Protein AF-A0A1Q7IHB6-F1 (afdb_monomer_lite)

Secondary structure (DSSP, 8-state):
--EE---HHHIIIIITHHHHHHHHTT-SEEEE-S-EETTT-SSS-GGG-HIIIIIIIIIIS---SEEEEPPTTSHHHHHHHHHHHHHHHHHHHS-TTEE---------------PPP-------------------------------------PPPP----S-TTSHHHHTTTTS-----TTSHHHHHHTTSSS---------PPPS-----TTSEE-HHHHHHHHHHHHHTTGGGS-HHHHHHHHHHHTTTPBP-S-TT---SS-----EESSS--HHHHHHHHHHHHHHHHTT--SHHHHHHHHHHHHBGGG---SGGGB--SHHHHHHHHHHTTSEEE-GGGSTT-EE--PPB-HHHH-GGGSHHHHH-HHHHHHHHHHHHHHHTS--EEEEHHHHHHHGGG--TT-EEEEEE-STB-SEEEEEEEEE-TTS-EEEEEEETTTTEEEEEEEHHHHHTTSTTEEEEEEEEEPPP-

Structure (mmCIF, N/CA/C/O backbone):
data_AF-A0A1Q7IHB6-F1
#
_entry.id   AF-A0A1Q7IHB6-F1
#
loop_
_atom_site.group_PDB
_atom_site.id
_atom_site.type_symbol
_atom_site.label_atom_id
_atom_site.label_alt_id
_atom_site.label_comp_id
_atom_site.label_asym_id
_atom_site.label_entity_id
_atom_site.label_seq_id
_atom_site.pdbx_PDB_ins_code
_atom_site.Cartn_x
_atom_site.Cartn_y
_atom_site.Cartn_z
_atom_site.occupancy
_atom_site.B_iso_or_equiv
_atom_site.auth_seq_id
_atom_site.auth_comp_id
_atom_site.auth_asym_id
_atom_site.auth_atom_id
_atom_site.pdbx_PDB_model_num
ATOM 1 N N . MET A 1 1 ? 14.605 14.238 19.426 1.00 62.25 1 MET A N 1
ATOM 2 C CA . MET A 1 1 ? 15.859 14.110 18.656 1.00 62.25 1 MET A CA 1
ATOM 3 C C . MET A 1 1 ? 16.089 12.625 18.430 1.00 62.25 1 MET A C 1
ATOM 5 O O . MET A 1 1 ? 16.070 11.918 19.431 1.00 62.25 1 MET A O 1
ATOM 9 N N . PRO A 1 2 ? 16.213 12.144 17.185 1.00 78.44 2 PRO A N 1
ATOM 10 C CA . PRO A 1 2 ? 16.572 10.753 16.923 1.00 78.44 2 PRO A CA 1
ATOM 11 C C . PRO A 1 2 ? 18.031 10.495 17.324 1.00 78.44 2 PRO A C 1
ATOM 13 O O . PRO A 1 2 ? 18.920 11.290 17.000 1.00 78.44 2 PRO A O 1
ATOM 16 N N . ASP A 1 3 ? 18.256 9.390 18.032 1.00 83.56 3 ASP A N 1
ATOM 17 C CA . ASP A 1 3 ? 19.571 8.955 18.499 1.00 83.56 3 ASP A CA 1
ATOM 18 C C . ASP A 1 3 ? 19.998 7.692 17.753 1.00 83.56 3 ASP A C 1
ATOM 20 O O . ASP A 1 3 ? 19.203 6.771 17.586 1.00 83.56 3 ASP A O 1
ATOM 24 N N . VAL A 1 4 ? 21.268 7.644 17.364 1.00 83.12 4 VAL A N 1
ATOM 25 C CA . VAL A 1 4 ? 21.925 6.445 16.841 1.00 83.12 4 VAL A CA 1
ATOM 26 C C . VAL A 1 4 ? 22.951 5.991 17.870 1.00 83.12 4 VAL A C 1
ATOM 28 O O . VAL A 1 4 ? 23.885 6.733 18.203 1.00 83.12 4 VAL A O 1
ATOM 31 N N . ASP A 1 5 ? 22.742 4.780 18.382 1.00 85.44 5 ASP A N 1
ATOM 32 C CA . ASP A 1 5 ? 23.610 4.109 19.351 1.00 85.44 5 ASP A CA 1
ATOM 33 C C . ASP A 1 5 ? 24.335 2.946 18.660 1.00 85.44 5 ASP A C 1
ATOM 35 O O . ASP A 1 5 ? 24.063 1.775 18.896 1.00 85.44 5 ASP A O 1
ATOM 39 N N . ALA A 1 6 ? 25.207 3.306 17.719 1.00 80.69 6 ALA A N 1
ATOM 40 C CA . ALA A 1 6 ? 26.066 2.386 16.982 1.00 80.69 6 ALA A CA 1
ATOM 41 C C . ALA A 1 6 ? 27.531 2.735 17.252 1.00 80.69 6 ALA A C 1
ATOM 43 O O . ALA A 1 6 ? 27.882 3.904 17.440 1.00 80.69 6 ALA A O 1
ATOM 44 N N . THR A 1 7 ? 28.398 1.729 17.255 1.00 89.12 7 THR A N 1
ATOM 45 C CA . THR A 1 7 ? 29.849 1.908 17.346 1.00 89.12 7 THR A CA 1
ATOM 46 C C . THR A 1 7 ? 30.414 2.514 16.061 1.00 89.12 7 THR A C 1
ATOM 48 O O . THR A 1 7 ? 29.801 2.468 14.994 1.00 89.12 7 THR A O 1
ATOM 51 N N . ILE A 1 8 ? 31.628 3.071 16.126 1.00 85.81 8 ILE A N 1
ATOM 52 C CA . ILE A 1 8 ? 32.268 3.657 14.940 1.00 85.81 8 ILE A CA 1
ATOM 53 C C . ILE A 1 8 ? 32.518 2.624 13.829 1.00 85.81 8 ILE A C 1
ATOM 55 O O . ILE A 1 8 ? 32.455 2.968 12.649 1.00 85.81 8 ILE A O 1
ATOM 59 N N . ASP A 1 9 ? 32.751 1.364 14.201 1.00 82.94 9 ASP A N 1
ATOM 60 C CA . ASP A 1 9 ? 32.982 0.266 13.261 1.00 82.94 9 ASP A CA 1
ATOM 61 C C . ASP A 1 9 ? 31.690 -0.211 12.601 1.00 82.94 9 ASP A C 1
ATOM 63 O O . ASP A 1 9 ? 31.708 -0.638 11.448 1.00 82.94 9 ASP A O 1
ATOM 67 N N . GLU A 1 10 ? 30.562 -0.147 13.308 1.00 80.19 10 GLU A N 1
ATOM 68 C CA . GLU A 1 10 ? 29.240 -0.403 12.727 1.00 80.19 10 GLU A CA 1
ATOM 69 C C . GLU A 1 10 ? 28.859 0.712 11.758 1.00 80.19 10 GLU A C 1
ATOM 71 O O . GLU A 1 10 ? 28.542 0.414 10.606 1.00 80.19 10 GLU A O 1
ATOM 76 N N . LEU A 1 11 ? 29.038 1.979 12.158 1.00 86.38 11 LEU A N 1
ATOM 77 C CA . LEU A 1 11 ? 28.857 3.118 11.254 1.00 86.38 11 LEU A CA 1
ATOM 78 C C . LEU A 1 11 ? 29.742 2.967 10.008 1.00 86.38 11 LEU A C 1
ATOM 80 O O . LEU A 1 11 ? 29.305 3.198 8.886 1.00 86.38 11 LEU A O 1
ATOM 84 N N . GLY A 1 12 ? 30.997 2.546 10.180 1.00 80.44 12 GLY A N 1
ATOM 85 C CA . GLY A 1 12 ? 31.933 2.328 9.080 1.00 80.44 12 GLY A CA 1
ATOM 86 C C . GLY A 1 12 ? 31.538 1.203 8.120 1.00 80.44 12 GLY A C 1
ATOM 87 O O . GLY A 1 12 ? 31.838 1.310 6.929 1.00 80.44 12 GLY A O 1
ATOM 88 N N . ARG A 1 13 ? 30.903 0.141 8.630 1.00 80.94 13 ARG A N 1
ATOM 89 C CA . ARG A 1 13 ? 30.509 -1.051 7.863 1.00 80.94 13 ARG A CA 1
ATOM 90 C C . ARG A 1 13 ? 29.157 -0.918 7.178 1.00 80.94 13 ARG A C 1
ATOM 92 O O . ARG A 1 13 ? 28.973 -1.536 6.136 1.00 80.94 13 ARG A O 1
ATOM 99 N N . TRP A 1 14 ? 28.245 -0.128 7.735 1.00 74.44 14 TRP A N 1
ATOM 100 C CA . TRP A 1 14 ? 26.872 -0.033 7.247 1.00 74.44 14 TRP A CA 1
ATOM 101 C C . TRP A 1 14 ? 26.549 1.387 6.782 1.00 74.44 14 TRP A C 1
ATOM 103 O O . TRP A 1 14 ? 26.388 1.626 5.585 1.00 74.44 14 TRP A O 1
ATOM 113 N N . ASP A 1 15 ? 26.530 2.347 7.705 1.00 81.88 15 ASP A N 1
ATOM 114 C CA . ASP A 1 15 ? 26.023 3.700 7.466 1.00 81.88 15 ASP A CA 1
ATOM 115 C C . ASP A 1 15 ? 26.894 4.521 6.508 1.00 81.88 15 ASP A C 1
ATOM 117 O O . ASP A 1 15 ? 26.381 5.286 5.694 1.00 81.88 15 ASP A O 1
ATOM 121 N N . LEU A 1 16 ? 28.220 4.376 6.582 1.00 87.19 16 LEU A N 1
ATOM 122 C CA . LEU A 1 16 ? 29.176 5.204 5.839 1.00 87.19 16 LEU A CA 1
ATOM 123 C C . LEU A 1 16 ? 29.545 4.650 4.462 1.00 87.19 16 LEU A C 1
ATOM 125 O O . LEU A 1 16 ? 30.177 5.364 3.682 1.00 87.19 16 LEU A O 1
ATOM 129 N N . VAL A 1 17 ? 29.153 3.415 4.139 1.00 85.75 17 VAL A N 1
ATOM 130 C CA . VAL A 1 17 ? 29.431 2.777 2.840 1.00 85.75 17 VAL A CA 1
ATOM 131 C C . VAL A 1 17 ? 28.898 3.599 1.657 1.00 85.75 17 VAL A C 1
ATOM 133 O O . VAL A 1 17 ? 29.707 3.946 0.789 1.00 85.75 17 VAL A O 1
ATOM 136 N N . PRO A 1 18 ? 27.607 3.997 1.607 1.00 80.31 18 PRO A N 1
ATOM 137 C CA . PRO A 1 18 ? 27.096 4.788 0.486 1.00 80.31 18 PRO A CA 1
ATOM 138 C C . PRO A 1 18 ? 27.757 6.169 0.395 1.00 80.31 18 PRO A C 1
ATOM 140 O O . PRO A 1 18 ? 28.013 6.661 -0.703 1.00 80.31 18 PRO A O 1
ATOM 143 N N . PHE A 1 19 ? 28.107 6.782 1.531 1.00 84.50 19 PHE A N 1
ATOM 144 C CA . PHE A 1 19 ? 28.785 8.078 1.540 1.00 84.50 19 PHE A CA 1
ATOM 145 C C . PHE A 1 19 ? 30.218 7.969 1.026 1.00 84.50 19 PHE A C 1
ATOM 147 O O . PHE A 1 19 ? 30.622 8.792 0.216 1.00 84.50 19 PHE A O 1
ATOM 154 N N . ARG A 1 20 ? 30.979 6.937 1.408 1.00 86.62 20 ARG A N 1
ATOM 155 C CA . ARG A 1 20 ? 32.324 6.705 0.854 1.00 86.62 20 ARG A CA 1
ATOM 156 C C . ARG A 1 20 ? 32.285 6.537 -0.663 1.00 86.62 20 ARG A C 1
ATOM 158 O O . ARG A 1 20 ? 33.097 7.151 -1.349 1.00 86.62 20 ARG A O 1
ATOM 165 N N . ALA A 1 21 ? 31.324 5.770 -1.178 1.00 82.06 21 ALA A N 1
ATOM 166 C CA . ALA A 1 21 ? 31.147 5.586 -2.616 1.00 82.06 21 ALA A CA 1
ATOM 167 C C . ALA A 1 21 ? 30.797 6.907 -3.326 1.00 82.06 21 ALA A C 1
ATOM 169 O O . ALA A 1 21 ? 31.452 7.279 -4.298 1.00 82.06 21 ALA A O 1
ATOM 170 N N . ALA A 1 22 ? 29.824 7.662 -2.804 1.00 78.50 22 ALA A N 1
ATOM 171 C CA . ALA A 1 22 ? 29.413 8.944 -3.380 1.00 78.50 22 ALA A CA 1
ATOM 172 C C . ALA A 1 22 ? 30.538 9.994 -3.347 1.00 78.50 22 ALA A C 1
ATOM 174 O O . ALA A 1 22 ? 30.735 10.737 -4.308 1.00 78.50 22 ALA A O 1
ATOM 175 N N . LEU A 1 23 ? 31.300 10.046 -2.254 1.00 88.19 23 LEU A N 1
ATOM 176 C CA . LEU A 1 23 ? 32.451 10.936 -2.120 1.00 88.19 23 LEU A CA 1
ATOM 177 C C . LEU A 1 23 ? 33.581 10.547 -3.080 1.00 88.19 23 LEU A C 1
ATOM 179 O O . LEU A 1 23 ? 34.142 11.426 -3.731 1.00 88.19 23 LEU A O 1
ATOM 183 N N . GLY A 1 24 ? 33.860 9.248 -3.232 1.00 80.69 24 GLY A N 1
ATOM 184 C CA . GLY A 1 24 ? 34.816 8.735 -4.218 1.00 80.69 24 GLY A CA 1
ATOM 185 C C . GLY A 1 24 ? 34.428 9.057 -5.666 1.00 80.69 24 GLY A C 1
ATOM 186 O O . GLY A 1 24 ? 35.302 9.270 -6.499 1.00 80.69 24 GLY A O 1
ATOM 187 N N . ALA A 1 25 ? 33.128 9.178 -5.950 1.00 87.31 25 ALA A N 1
ATOM 188 C CA . ALA A 1 25 ? 32.597 9.590 -7.249 1.00 87.31 25 ALA A CA 1
ATOM 189 C C . ALA A 1 25 ? 32.593 11.119 -7.476 1.00 87.31 25 ALA A C 1
ATOM 191 O O . ALA A 1 25 ? 32.080 11.588 -8.490 1.00 87.31 25 ALA A O 1
ATOM 192 N N . GLY A 1 26 ? 33.145 11.913 -6.550 1.00 87.50 26 GLY A N 1
ATOM 193 C CA . GLY A 1 26 ? 33.246 13.367 -6.700 1.00 87.50 26 GLY A CA 1
ATOM 194 C C . GLY A 1 26 ? 31.961 14.130 -6.371 1.00 87.50 26 GLY A C 1
ATOM 195 O O . GLY A 1 26 ? 31.726 15.200 -6.932 1.00 87.50 26 GLY A O 1
ATOM 196 N N . CYS A 1 27 ? 31.122 13.605 -5.470 1.00 87.06 27 CYS A N 1
ATOM 197 C CA . CYS A 1 27 ? 29.901 14.282 -5.028 1.00 87.06 27 CYS A CA 1
ATOM 198 C C . CYS A 1 27 ? 30.183 15.745 -4.607 1.00 87.06 27 CYS A C 1
ATOM 200 O O . CYS A 1 27 ? 31.048 15.975 -3.761 1.00 87.06 27 CYS A O 1
ATOM 202 N N . PRO A 1 28 ? 29.469 16.750 -5.152 1.00 80.44 28 PRO A N 1
ATOM 203 C CA . PRO A 1 28 ? 29.785 18.160 -4.908 1.00 80.44 28 PRO A CA 1
ATOM 204 C C . PRO A 1 28 ? 29.227 18.697 -3.580 1.00 80.44 28 PRO A C 1
ATOM 206 O O . PRO A 1 28 ? 29.719 19.705 -3.062 1.00 80.44 28 PRO A O 1
ATOM 209 N N . ALA A 1 29 ? 28.196 18.053 -3.022 1.00 89.75 29 ALA A N 1
ATOM 210 C CA . ALA A 1 29 ? 27.502 18.516 -1.825 1.00 89.75 29 ALA A CA 1
ATOM 211 C C . ALA A 1 29 ? 26.937 17.356 -0.989 1.00 89.75 29 ALA A C 1
ATOM 213 O O . ALA A 1 29 ? 26.388 16.404 -1.531 1.00 89.75 29 ALA A O 1
ATOM 214 N N . VAL A 1 30 ? 26.997 17.474 0.337 1.00 86.12 30 VAL A N 1
ATOM 215 C CA . VAL A 1 30 ? 26.391 16.533 1.292 1.00 86.12 30 VAL A CA 1
ATOM 216 C C . VAL A 1 30 ? 25.471 17.296 2.235 1.00 86.12 30 VAL A C 1
ATOM 218 O O . VAL A 1 30 ? 25.818 18.371 2.724 1.00 86.12 30 VAL A O 1
ATOM 221 N N . MET A 1 31 ? 24.301 16.730 2.521 1.00 89.50 31 MET A N 1
ATOM 222 C CA . MET A 1 31 ? 23.388 17.246 3.539 1.00 89.50 31 MET A CA 1
ATOM 223 C C . MET A 1 31 ? 23.532 16.450 4.838 1.00 89.50 31 MET A C 1
ATOM 225 O O . MET A 1 31 ? 23.603 15.225 4.813 1.00 89.50 31 MET A O 1
ATOM 229 N N . VAL A 1 32 ? 23.563 17.147 5.973 1.00 84.88 32 VAL A N 1
ATOM 230 C CA . VAL A 1 32 ? 23.699 16.556 7.308 1.00 84.88 32 VAL A CA 1
ATOM 231 C C . VAL A 1 32 ? 22.383 16.700 8.067 1.00 84.88 32 VAL A C 1
ATOM 233 O O . VAL A 1 32 ? 21.901 17.816 8.277 1.00 84.88 32 VAL A O 1
ATOM 236 N N . ALA A 1 33 ? 21.828 15.563 8.484 1.00 81.69 33 ALA A N 1
ATOM 237 C CA . ALA A 1 33 ? 20.566 15.471 9.211 1.00 81.69 33 ALA A CA 1
ATOM 238 C C . ALA A 1 33 ? 20.689 15.866 10.697 1.00 81.69 33 ALA A C 1
ATOM 240 O O . ALA A 1 33 ? 21.781 15.894 11.276 1.00 81.69 33 ALA A O 1
ATOM 241 N N . HIS A 1 34 ? 19.547 16.108 11.348 1.00 84.12 34 HIS A N 1
ATOM 242 C CA . HIS A 1 34 ? 19.448 16.360 12.795 1.00 84.12 34 HIS A CA 1
ATOM 243 C C . HIS A 1 34 ? 19.390 15.059 13.608 1.00 84.12 34 HIS A C 1
ATOM 245 O O . HIS A 1 34 ? 18.460 14.829 14.377 1.00 84.12 34 HIS A O 1
ATOM 251 N N . VAL A 1 35 ? 20.387 14.196 13.415 1.00 86.19 35 VAL A N 1
ATOM 252 C CA . VAL A 1 35 ? 20.525 12.905 14.110 1.00 86.19 35 VAL A CA 1
ATOM 253 C C . VAL A 1 35 ? 21.697 12.972 15.078 1.00 86.19 35 VAL A C 1
ATOM 255 O O . VAL A 1 35 ? 22.755 13.494 14.725 1.00 86.19 35 VAL A O 1
ATOM 258 N N . ARG A 1 36 ? 21.533 12.458 16.299 1.00 90.31 36 ARG A N 1
ATOM 259 C CA . ARG A 1 36 ? 22.605 12.419 17.298 1.00 90.31 36 ARG A CA 1
ATOM 260 C C . ARG A 1 36 ? 23.288 11.053 17.306 1.00 90.31 36 ARG A C 1
ATOM 262 O O . ARG A 1 36 ? 22.718 10.071 17.768 1.00 90.31 36 ARG A O 1
ATOM 269 N N . TYR A 1 37 ? 24.529 11.013 16.833 1.00 89.69 37 TYR A N 1
ATOM 270 C CA . TYR A 1 37 ? 25.373 9.816 16.852 1.00 89.69 37 TYR A CA 1
ATOM 271 C C . TYR A 1 37 ? 26.167 9.785 18.154 1.00 89.69 37 TYR A C 1
ATOM 273 O O . TYR A 1 37 ? 27.186 10.464 18.270 1.00 89.69 37 TYR A O 1
ATOM 281 N N . ARG A 1 38 ? 25.716 9.009 19.144 1.00 88.31 38 ARG A N 1
ATOM 282 C CA . ARG A 1 38 ? 26.261 9.069 20.514 1.00 88.31 38 ARG A CA 1
ATOM 283 C C . ARG A 1 38 ? 27.741 8.700 20.607 1.00 88.31 38 ARG A C 1
ATOM 285 O O . ARG A 1 38 ? 28.430 9.194 21.499 1.00 88.31 38 ARG A O 1
ATOM 292 N N . VAL A 1 39 ? 28.232 7.871 19.685 1.00 90.31 39 VAL A N 1
ATOM 293 C CA . VAL A 1 39 ? 29.654 7.504 19.593 1.00 90.31 39 VAL A CA 1
ATOM 294 C C . VAL A 1 39 ? 30.540 8.650 19.086 1.00 90.31 39 VAL A C 1
ATOM 296 O O . VAL A 1 39 ? 31.736 8.660 19.356 1.00 90.31 39 VAL A O 1
ATOM 299 N N . LEU A 1 40 ? 29.964 9.621 18.368 1.00 88.06 40 LEU A N 1
ATOM 300 C CA . LEU A 1 40 ? 30.677 10.773 17.804 1.00 88.06 40 LEU A CA 1
ATOM 301 C C . LEU A 1 40 ? 30.475 12.030 18.651 1.00 88.06 40 LEU A C 1
ATOM 303 O O . LEU A 1 40 ? 31.427 12.748 18.933 1.00 88.06 40 LEU A O 1
ATOM 307 N N . ASP A 1 41 ? 29.234 12.297 19.058 1.00 89.00 41 ASP A N 1
ATOM 308 C CA . ASP A 1 41 ? 28.871 13.443 19.882 1.00 89.00 41 ASP A CA 1
ATOM 309 C C . ASP A 1 41 ? 27.616 13.124 20.702 1.00 89.00 41 ASP A C 1
ATOM 311 O O . ASP A 1 41 ? 26.507 12.968 20.186 1.00 89.00 41 ASP A O 1
ATOM 315 N N . ARG A 1 42 ? 27.794 13.011 22.020 1.00 88.75 42 ARG A N 1
ATOM 316 C CA . ARG A 1 42 ? 26.707 12.675 22.953 1.00 88.75 42 ARG A CA 1
ATOM 317 C C . ARG A 1 42 ? 25.747 13.834 23.198 1.00 88.75 42 ARG A C 1
ATOM 319 O O . ARG A 1 42 ? 24.649 13.607 23.710 1.00 88.75 42 ARG A O 1
ATOM 326 N N . ALA A 1 43 ? 26.143 15.063 22.881 1.00 85.38 43 ALA A N 1
ATOM 327 C CA . ALA A 1 43 ? 25.401 16.262 23.246 1.00 85.38 43 ALA A CA 1
ATOM 328 C C . ALA A 1 43 ? 24.679 16.889 22.052 1.00 85.38 43 ALA A C 1
ATOM 330 O O . ALA A 1 43 ? 23.586 17.431 22.221 1.00 85.38 43 ALA A O 1
ATOM 331 N N . LEU A 1 44 ? 25.273 16.830 20.859 1.00 85.31 44 LEU A N 1
ATOM 332 C CA . LEU A 1 44 ? 24.800 17.584 19.703 1.00 85.31 44 LEU A CA 1
ATOM 333 C C . LEU A 1 44 ? 24.384 16.677 18.539 1.00 85.31 44 LEU A C 1
ATOM 335 O O . LEU A 1 44 ? 25.004 15.642 18.299 1.00 85.31 44 LEU A O 1
ATOM 339 N N . PRO A 1 45 ? 23.353 17.074 17.772 1.00 88.44 45 PRO A N 1
ATOM 340 C CA . PRO A 1 45 ? 23.063 16.426 16.503 1.00 88.44 45 PRO A CA 1
ATOM 341 C C . PRO A 1 45 ? 24.196 16.676 15.501 1.00 88.44 45 PRO A C 1
ATOM 343 O O . PRO A 1 45 ? 24.904 17.683 15.576 1.00 88.44 45 PRO A O 1
ATOM 346 N N . ALA A 1 46 ? 24.317 15.793 14.513 1.00 88.12 46 ALA A N 1
ATOM 347 C CA . ALA A 1 46 ? 25.333 15.837 13.469 1.00 88.12 46 ALA A CA 1
ATOM 348 C C . ALA A 1 46 ? 25.428 17.202 12.774 1.00 88.12 46 ALA A C 1
ATOM 350 O O . ALA A 1 46 ? 26.522 17.705 12.537 1.00 88.12 46 ALA A O 1
ATOM 351 N N . SER A 1 47 ? 24.288 17.845 12.519 1.00 85.19 47 SER A N 1
ATOM 352 C CA . SER A 1 47 ? 24.189 19.173 11.902 1.00 85.19 47 SER A CA 1
ATOM 353 C C . SER A 1 47 ? 24.829 20.314 12.710 1.00 85.19 47 SER A C 1
ATOM 355 O O . SER A 1 47 ? 25.086 21.389 12.160 1.00 85.19 47 SER A O 1
ATOM 357 N N . LEU A 1 48 ? 25.073 20.106 14.007 1.00 86.31 48 LEU A N 1
ATOM 358 C CA . LEU A 1 48 ? 25.681 21.069 14.930 1.00 86.31 48 LEU A CA 1
ATOM 359 C C . LEU A 1 48 ? 26.991 20.555 15.550 1.00 86.31 48 LEU A C 1
ATOM 361 O O . LEU A 1 48 ? 27.618 21.288 16.319 1.00 86.31 48 LEU A O 1
ATOM 365 N N . SER A 1 49 ? 27.401 19.326 15.235 1.00 89.69 49 SER A N 1
ATOM 366 C CA . SER A 1 49 ? 28.567 18.676 15.828 1.00 89.69 49 SER A CA 1
ATOM 367 C C . SER A 1 49 ? 29.829 18.904 14.994 1.00 89.69 49 SER A C 1
ATOM 369 O O . SER A 1 49 ? 29.905 18.529 13.819 1.00 89.69 49 SER A O 1
ATOM 371 N N . SER A 1 50 ? 30.858 19.475 15.624 1.00 89.31 50 SER A N 1
ATOM 372 C CA . SER A 1 50 ? 32.193 19.602 15.030 1.00 89.31 50 SER A CA 1
ATOM 373 C C . SER A 1 50 ? 32.883 18.249 14.852 1.00 89.31 50 SER A C 1
ATOM 375 O O . SER A 1 50 ? 33.690 18.102 13.936 1.00 89.31 50 SER A O 1
ATOM 377 N N . GLU A 1 51 ? 32.542 17.248 15.667 1.00 91.19 51 GLU A N 1
ATOM 378 C CA . GLU A 1 51 ? 33.097 15.897 15.542 1.00 91.19 51 GLU A CA 1
ATOM 379 C C . GLU A 1 51 ? 32.510 15.149 14.349 1.00 91.19 51 GLU A C 1
ATOM 381 O O . GLU A 1 51 ? 33.239 14.463 13.635 1.00 91.19 51 GLU A O 1
ATOM 386 N N . VAL A 1 52 ? 31.224 15.344 14.047 1.00 90.69 52 VAL A N 1
ATOM 387 C CA . VAL A 1 52 ? 30.624 14.733 12.854 1.00 90.69 52 VAL A CA 1
ATOM 388 C C . VAL A 1 52 ? 31.061 15.461 11.582 1.00 90.69 52 VAL A C 1
ATOM 390 O O . VAL A 1 52 ? 31.545 14.832 10.642 1.00 90.69 52 VAL A O 1
ATOM 393 N N . ILE A 1 53 ? 30.942 16.790 11.532 1.00 90.69 53 ILE A N 1
ATOM 394 C CA . ILE A 1 53 ? 31.262 17.540 10.308 1.00 90.69 53 ILE A CA 1
ATOM 395 C C . ILE A 1 53 ? 32.777 17.647 10.122 1.00 90.69 53 ILE A C 1
ATOM 397 O O . ILE A 1 53 ? 33.302 17.262 9.083 1.00 90.69 53 ILE A O 1
ATOM 401 N N . GLY A 1 54 ? 33.503 18.148 11.118 1.00 87.81 54 GLY A N 1
ATOM 402 C CA . GLY A 1 54 ? 34.953 18.325 11.033 1.00 87.81 54 GLY A CA 1
ATOM 403 C C . GLY A 1 54 ? 35.720 17.011 11.189 1.00 87.81 54 GLY A C 1
ATOM 404 O O . GLY A 1 54 ? 36.627 16.725 10.412 1.00 87.81 54 GLY A O 1
ATOM 405 N N . GLY A 1 55 ? 35.364 16.196 12.181 1.00 91.12 55 GLY A N 1
ATOM 406 C CA . GLY A 1 55 ? 36.059 14.938 12.464 1.00 91.12 55 GLY A CA 1
ATOM 407 C C . GLY A 1 55 ? 35.784 13.854 11.438 1.00 91.12 55 GLY A C 1
ATOM 408 O O . GLY A 1 55 ? 36.696 13.395 10.750 1.00 91.12 55 GLY A O 1
ATOM 409 N N . LEU A 1 56 ? 34.531 13.437 11.322 1.00 92.12 56 LEU A N 1
ATOM 410 C CA . LEU A 1 56 ? 34.171 12.334 10.448 1.00 92.12 56 LEU A CA 1
ATOM 411 C C . LEU A 1 56 ? 34.170 12.753 8.973 1.00 92.12 56 LEU A C 1
ATOM 413 O O . LEU A 1 56 ? 34.895 12.167 8.174 1.00 92.12 56 LEU A O 1
ATOM 417 N N . LEU A 1 57 ? 33.394 13.772 8.605 1.00 90.88 57 LEU A N 1
ATOM 418 C CA . LEU A 1 57 ? 33.164 14.108 7.200 1.00 90.88 57 LEU A CA 1
ATOM 419 C C . LEU A 1 57 ? 34.376 14.791 6.538 1.00 90.88 57 LEU A C 1
ATOM 421 O O . LEU A 1 57 ? 34.798 14.360 5.465 1.00 90.88 57 LEU A O 1
ATOM 425 N N . ARG A 1 58 ? 34.966 15.821 7.164 1.00 90.19 58 ARG A N 1
ATOM 426 C CA . ARG A 1 58 ? 36.142 16.516 6.604 1.00 90.19 58 ARG A CA 1
ATOM 427 C C . ARG A 1 58 ? 37.428 15.701 6.746 1.00 90.19 58 ARG A C 1
ATOM 429 O O . ARG A 1 58 ? 38.105 15.488 5.747 1.00 90.19 58 ARG A O 1
ATOM 436 N N . ARG A 1 59 ? 37.780 15.256 7.962 1.00 91.19 59 ARG A N 1
ATOM 437 C CA . ARG A 1 59 ? 39.079 14.598 8.211 1.00 91.19 59 ARG A CA 1
ATOM 438 C C . ARG A 1 59 ? 39.095 13.120 7.827 1.00 91.19 59 ARG A C 1
ATOM 440 O O . ARG A 1 59 ? 39.982 12.712 7.090 1.00 91.19 59 ARG A O 1
ATOM 447 N N . ARG A 1 60 ? 38.149 12.308 8.316 1.00 89.25 60 ARG A N 1
ATOM 448 C CA . ARG A 1 60 ? 38.187 10.846 8.087 1.00 89.25 60 ARG A CA 1
ATOM 449 C C . ARG A 1 60 ? 37.699 10.432 6.700 1.00 89.25 60 ARG A C 1
ATOM 451 O O . ARG A 1 60 ? 38.235 9.485 6.141 1.00 89.25 60 ARG A O 1
ATOM 458 N N . LEU A 1 61 ? 36.681 11.106 6.164 1.00 88.44 61 LEU A N 1
ATOM 459 C CA . LEU A 1 61 ? 36.123 10.811 4.838 1.00 88.44 61 LEU A CA 1
ATOM 460 C C . LEU A 1 61 ? 36.680 11.712 3.725 1.00 88.44 61 LEU A C 1
ATOM 462 O O . LEU A 1 61 ? 36.375 11.483 2.560 1.00 88.44 61 LEU A O 1
ATOM 466 N N . GLY A 1 62 ? 37.481 12.726 4.065 1.00 89.50 62 GLY A N 1
ATOM 467 C CA . GLY A 1 62 ? 38.165 13.577 3.088 1.00 89.50 62 GLY A CA 1
ATOM 468 C C . GLY A 1 62 ? 37.248 14.489 2.268 1.00 89.50 62 GLY A C 1
ATOM 469 O O . GLY A 1 62 ? 37.662 14.991 1.224 1.00 89.50 62 GLY A O 1
ATOM 470 N N . PHE A 1 63 ? 36.001 14.718 2.689 1.00 92.38 63 PHE A N 1
ATOM 471 C CA . PHE A 1 63 ? 35.064 15.503 1.890 1.00 92.38 63 PHE A CA 1
ATOM 472 C C . PHE A 1 63 ? 35.409 16.995 1.914 1.00 92.38 63 PHE A C 1
ATOM 474 O O . PHE A 1 63 ? 35.370 17.637 2.964 1.00 92.38 63 PHE A O 1
ATOM 481 N N . SER A 1 64 ? 35.658 17.591 0.749 1.00 86.00 64 SER A N 1
ATOM 482 C CA . SER A 1 64 ? 36.001 19.015 0.595 1.00 86.00 64 SER A CA 1
ATOM 483 C C . SER A 1 64 ? 34.876 19.874 -0.003 1.00 86.00 64 SER A C 1
ATOM 485 O O . SER A 1 64 ? 34.987 21.102 -0.021 1.00 86.00 64 SER A O 1
ATOM 487 N N . GLY A 1 65 ? 33.767 19.253 -0.422 1.00 85.06 65 GLY A N 1
ATOM 488 C CA . GLY A 1 65 ? 32.622 19.920 -1.045 1.00 85.06 65 GLY A CA 1
ATOM 489 C C . GLY A 1 65 ? 31.698 20.660 -0.070 1.00 85.06 65 GLY A C 1
ATOM 490 O O . GLY A 1 65 ? 32.028 20.922 1.095 1.00 85.06 65 GLY A O 1
ATOM 491 N N . LEU A 1 66 ? 30.520 21.033 -0.563 1.00 88.12 66 LEU A N 1
ATOM 492 C CA . LEU A 1 66 ? 29.541 21.834 0.170 1.00 88.12 66 LEU A CA 1
ATOM 493 C C . LEU A 1 66 ? 28.812 21.002 1.237 1.00 88.12 66 LEU A C 1
ATOM 495 O O . LEU A 1 66 ? 28.322 19.916 0.948 1.00 88.12 66 LEU A O 1
ATOM 499 N N . VAL A 1 67 ? 28.686 21.526 2.461 1.00 86.06 67 VAL A N 1
ATOM 500 C CA . VAL A 1 67 ? 27.907 20.879 3.533 1.00 86.06 67 VAL A CA 1
ATOM 501 C C . VAL A 1 67 ? 26.640 21.682 3.817 1.00 86.06 67 VAL A C 1
ATOM 503 O O . VAL A 1 67 ? 26.703 22.841 4.237 1.00 86.06 67 VAL A O 1
ATOM 506 N N . LEU A 1 68 ? 25.490 21.048 3.606 1.00 83.62 68 LEU A N 1
ATOM 507 C CA . LEU A 1 68 ? 24.157 21.604 3.830 1.00 83.62 68 LEU A CA 1
ATOM 508 C C . LEU A 1 68 ? 23.572 21.066 5.140 1.00 83.62 68 LEU A C 1
ATOM 510 O O . LEU A 1 68 ? 23.810 19.920 5.514 1.00 83.62 68 LEU A O 1
ATOM 514 N N . SER A 1 69 ? 22.828 21.897 5.868 1.00 70.25 69 SER A N 1
ATOM 515 C CA . SER A 1 69 ? 22.002 21.422 6.987 1.00 70.25 69 SER A CA 1
ATOM 516 C C . SER A 1 69 ? 20.630 21.016 6.490 1.00 70.25 69 SER A C 1
ATOM 518 O O . SER A 1 69 ? 20.084 21.691 5.619 1.00 70.25 69 SER A O 1
ATOM 520 N N . ASP A 1 70 ? 20.049 20.021 7.144 1.00 68.75 70 ASP A N 1
ATOM 521 C CA . ASP A 1 70 ? 18.599 19.859 7.175 1.00 68.75 70 ASP A CA 1
ATOM 522 C C . ASP A 1 70 ? 17.912 21.056 7.873 1.00 68.75 70 ASP A C 1
ATOM 524 O O . ASP A 1 70 ? 18.578 21.837 8.573 1.00 68.75 70 ASP A O 1
ATOM 528 N N . ASP A 1 71 ? 16.602 21.211 7.677 1.00 67.62 71 ASP A N 1
ATOM 529 C CA . ASP A 1 71 ? 15.843 22.415 8.043 1.00 67.62 71 ASP A CA 1
ATOM 530 C C . ASP A 1 71 ? 15.938 22.740 9.545 1.00 67.62 71 ASP A C 1
ATOM 532 O O . ASP A 1 71 ? 15.711 21.896 10.414 1.00 67.62 71 ASP A O 1
ATOM 536 N N . LEU A 1 72 ? 16.303 23.983 9.871 1.00 59.06 72 LEU A N 1
ATOM 537 C CA . LEU A 1 72 ? 16.423 24.451 11.253 1.00 59.06 72 LEU A CA 1
ATOM 538 C C . LEU A 1 72 ? 15.075 24.616 11.963 1.00 59.06 72 LEU A C 1
ATOM 540 O O . LEU A 1 72 ? 15.062 24.708 13.192 1.00 59.06 72 LEU A O 1
ATOM 544 N N . GLU A 1 73 ? 13.972 24.678 11.220 1.00 52.94 73 GLU A N 1
ATOM 545 C CA . GLU A 1 73 ? 12.618 24.792 11.774 1.00 52.94 73 GLU A CA 1
ATOM 546 C C . GLU A 1 73 ? 12.089 23.459 12.317 1.00 52.94 73 GLU A C 1
ATOM 548 O O . GLU A 1 73 ? 11.103 23.427 13.054 1.00 52.94 73 GLU A O 1
ATOM 553 N N . MET A 1 74 ? 12.783 22.351 12.041 1.00 51.62 74 MET A N 1
ATOM 554 C CA . MET A 1 74 ? 12.420 21.046 12.580 1.00 51.62 74 MET A CA 1
ATOM 555 C C . MET A 1 74 ? 12.487 21.035 14.110 1.00 51.62 74 MET A C 1
ATOM 557 O O . MET A 1 74 ? 13.484 21.442 14.717 1.00 51.62 74 MET A O 1
ATOM 561 N N . ALA A 1 75 ? 11.452 20.470 14.742 1.00 51.94 75 ALA A N 1
ATOM 562 C CA . ALA A 1 75 ? 11.295 20.399 16.199 1.00 51.94 75 ALA A CA 1
ATOM 563 C C . ALA A 1 75 ? 12.513 19.798 16.927 1.00 51.94 75 ALA A C 1
ATOM 565 O O . ALA A 1 75 ? 12.796 20.159 18.069 1.00 51.94 75 ALA A O 1
ATOM 566 N N . ALA A 1 76 ? 13.274 18.929 16.251 1.00 50.94 76 ALA A N 1
ATOM 567 C CA . ALA A 1 76 ? 14.510 18.339 16.756 1.00 50.94 76 ALA A CA 1
ATOM 568 C C . ALA A 1 76 ? 15.566 19.388 17.159 1.00 50.94 76 ALA A C 1
ATOM 570 O O . ALA A 1 76 ? 16.299 19.168 18.118 1.00 50.94 76 ALA A O 1
ATOM 571 N N . VAL A 1 77 ? 15.615 20.538 16.481 1.00 53.66 77 VAL A N 1
ATOM 572 C CA . VAL A 1 77 ? 16.584 21.616 16.735 1.00 53.66 77 VAL A CA 1
ATOM 573 C C . VAL A 1 77 ? 15.904 22.918 17.162 1.00 53.66 77 VAL A C 1
ATOM 575 O O . VAL A 1 77 ? 16.410 23.606 18.054 1.00 53.66 77 VAL A O 1
ATOM 578 N N . ALA A 1 78 ? 14.730 23.231 16.608 1.00 56.53 78 ALA A N 1
ATOM 579 C CA . ALA A 1 78 ? 13.933 24.381 17.022 1.00 56.53 78 ALA A CA 1
ATOM 580 C C . ALA A 1 78 ? 13.381 24.236 18.452 1.00 56.53 78 ALA A C 1
ATOM 582 O O . ALA A 1 78 ? 13.302 25.233 19.162 1.00 56.53 78 ALA A O 1
ATOM 583 N N . GLY A 1 79 ? 13.070 23.017 18.908 1.00 58.09 79 GLY A N 1
ATOM 584 C CA . GLY A 1 79 ? 12.558 22.773 20.261 1.00 58.09 79 GLY A CA 1
ATOM 585 C C . GLY A 1 79 ? 13.550 23.173 21.363 1.00 58.09 79 GLY A C 1
ATOM 586 O O . GLY A 1 79 ? 13.209 24.002 22.202 1.00 58.09 79 GLY A O 1
ATOM 587 N N . PRO A 1 80 ? 14.795 22.654 21.362 1.00 63.03 80 PRO A N 1
ATOM 588 C CA . PRO A 1 80 ? 15.754 22.963 22.424 1.00 63.03 80 PRO A CA 1
ATOM 589 C C . PRO A 1 80 ? 16.378 24.368 22.343 1.00 63.03 80 PRO A C 1
ATOM 591 O O . PRO A 1 80 ? 16.840 24.885 23.361 1.00 63.03 80 PRO A O 1
ATOM 594 N N . TRP A 1 81 ? 16.456 24.984 21.153 1.00 61.25 81 TRP A N 1
ATOM 595 C CA . TRP A 1 81 ? 17.243 26.217 20.959 1.00 61.25 81 TRP A CA 1
ATOM 596 C C . TRP A 1 81 ? 16.559 27.334 20.163 1.00 61.25 81 TRP A C 1
ATOM 598 O O . TRP A 1 81 ? 17.097 28.446 20.119 1.00 61.25 81 TRP A O 1
ATOM 608 N N . GLY A 1 82 ? 15.419 27.075 19.524 1.00 67.25 82 GLY A N 1
ATOM 609 C CA . GLY A 1 82 ? 14.820 27.969 18.532 1.00 67.25 82 GLY A CA 1
ATOM 610 C C . GLY A 1 82 ? 15.684 28.140 17.273 1.00 67.25 82 GLY A C 1
ATOM 611 O O . GLY A 1 82 ? 16.906 27.967 17.291 1.00 67.25 82 GLY A O 1
ATOM 612 N N . VAL A 1 83 ? 15.066 28.548 16.165 1.00 64.19 83 VAL A N 1
ATOM 613 C CA . VAL A 1 83 ? 15.731 28.699 14.851 1.00 64.19 83 VAL A CA 1
ATOM 614 C C . VAL A 1 83 ? 16.942 29.641 14.930 1.00 64.19 83 VAL A C 1
ATOM 616 O O . VAL A 1 83 ? 18.048 29.306 14.501 1.00 64.19 83 VAL A O 1
ATOM 619 N N . ALA A 1 84 ? 16.774 30.801 15.573 1.00 66.31 84 ALA A N 1
ATOM 620 C CA . ALA A 1 84 ? 17.848 31.781 15.738 1.00 66.31 84 ALA A CA 1
ATOM 621 C C . ALA A 1 84 ? 18.977 31.289 16.668 1.00 66.31 84 ALA A C 1
ATOM 623 O O . ALA A 1 84 ? 20.143 31.645 16.477 1.00 66.31 84 ALA A O 1
ATOM 624 N N . GLY A 1 85 ? 18.657 30.482 17.686 1.00 67.94 85 GLY A N 1
ATOM 625 C CA . GLY A 1 85 ? 19.658 29.895 18.579 1.00 67.94 85 GLY A CA 1
ATOM 626 C C . GLY A 1 85 ? 20.467 28.798 17.892 1.00 67.94 85 GLY A C 1
ATOM 627 O O . GLY A 1 85 ? 21.692 28.770 18.028 1.00 67.94 85 GLY A O 1
ATOM 628 N N . ALA A 1 86 ? 19.807 27.963 17.091 1.00 66.50 86 ALA A N 1
ATOM 629 C CA . ALA A 1 86 ? 20.442 26.940 16.273 1.00 66.50 86 ALA A CA 1
ATOM 630 C C . ALA A 1 86 ? 21.387 27.540 15.221 1.00 66.50 86 ALA A C 1
ATOM 632 O O . ALA A 1 86 ? 22.554 27.147 15.146 1.00 66.50 86 ALA A O 1
ATOM 633 N N . ALA A 1 87 ? 20.934 28.567 14.493 1.00 63.94 87 ALA A N 1
ATOM 634 C CA . ALA A 1 87 ? 21.749 29.271 13.503 1.00 63.94 87 ALA A CA 1
ATOM 635 C C . ALA A 1 87 ? 23.019 29.883 14.125 1.00 63.94 87 ALA A C 1
ATOM 637 O O . ALA A 1 87 ? 24.121 29.705 13.602 1.00 63.94 87 ALA A O 1
ATOM 638 N N . ARG A 1 88 ? 22.900 30.537 15.293 1.00 72.38 88 ARG A N 1
ATOM 639 C CA . ARG A 1 88 ? 24.055 31.107 16.013 1.00 72.38 88 ARG A CA 1
ATOM 640 C C . ARG A 1 88 ? 25.046 30.046 16.487 1.00 72.38 88 ARG A C 1
ATOM 642 O O . ARG A 1 88 ? 26.251 30.284 16.438 1.00 72.38 88 ARG A O 1
ATOM 649 N N . ARG A 1 89 ? 24.569 28.897 16.975 1.00 72.25 89 ARG A N 1
ATOM 650 C CA . ARG A 1 89 ? 25.444 27.801 17.429 1.00 72.25 89 ARG A CA 1
ATOM 651 C C . ARG A 1 89 ? 26.189 27.166 16.263 1.00 72.25 89 ARG A C 1
ATOM 653 O O . ARG A 1 89 ? 27.387 26.939 16.396 1.00 72.25 89 ARG A O 1
ATOM 660 N N . ARG A 1 90 ? 25.512 26.969 15.128 1.00 66.62 90 ARG A N 1
ATOM 661 C CA . ARG A 1 90 ? 26.127 26.484 13.889 1.00 66.62 90 ARG A CA 1
ATOM 662 C C . ARG A 1 90 ? 27.239 27.429 13.425 1.00 66.62 90 ARG A C 1
ATOM 664 O O . ARG A 1 90 ? 28.375 26.998 13.276 1.00 66.62 90 ARG A O 1
ATOM 671 N N . ALA A 1 91 ? 26.936 28.724 13.312 1.00 65.00 91 ALA A N 1
ATOM 672 C CA . ALA A 1 91 ? 27.887 29.739 12.850 1.00 65.00 91 ALA A CA 1
ATOM 673 C C . ALA A 1 91 ? 29.120 29.904 13.759 1.00 65.00 91 ALA A C 1
ATOM 675 O O . ALA A 1 91 ? 30.183 30.281 13.285 1.00 65.00 91 ALA A O 1
ATOM 676 N N . ARG A 1 92 ? 28.999 29.632 15.067 1.00 69.81 92 ARG A N 1
ATOM 677 C CA . ARG A 1 92 ? 30.127 29.715 16.016 1.00 69.81 92 ARG A CA 1
ATOM 678 C C . ARG A 1 92 ? 31.011 28.470 16.054 1.00 69.81 92 ARG A C 1
ATOM 680 O O . ARG A 1 92 ? 32.125 28.561 16.553 1.00 69.81 92 ARG A O 1
ATOM 687 N N . ARG A 1 93 ? 30.495 27.309 15.641 1.00 67.62 93 ARG A N 1
ATOM 688 C CA . ARG A 1 93 ? 31.144 26.003 15.860 1.00 67.62 93 ARG A CA 1
ATOM 689 C C . ARG A 1 93 ? 31.637 25.336 14.581 1.00 67.62 93 ARG A C 1
ATOM 691 O O . ARG A 1 93 ? 32.365 24.355 14.673 1.00 67.62 93 ARG A O 1
ATOM 698 N N . LEU A 1 94 ? 31.226 25.830 13.414 1.00 64.12 94 LEU A N 1
ATOM 699 C CA . LEU A 1 94 ? 31.505 25.210 12.121 1.00 64.12 94 LEU A CA 1
ATOM 700 C C . LEU A 1 94 ? 32.132 26.211 11.147 1.00 64.12 94 LEU A C 1
ATOM 702 O O . LEU A 1 94 ? 31.923 27.417 11.248 1.00 64.12 94 LEU A O 1
ATOM 706 N N . GLU A 1 95 ? 32.908 25.684 10.202 1.00 58.97 95 GLU A N 1
ATOM 707 C CA . GLU A 1 95 ? 33.685 26.463 9.236 1.00 58.97 95 GLU A CA 1
ATOM 708 C C . GLU A 1 95 ? 32.819 27.248 8.221 1.00 58.97 95 GLU A C 1
ATOM 710 O O . GLU A 1 95 ? 31.691 26.835 7.924 1.00 58.97 95 GLU A O 1
ATOM 715 N N . PRO A 1 96 ? 33.360 28.317 7.587 1.00 52.22 96 PRO A N 1
ATOM 716 C CA . PRO A 1 96 ? 32.621 29.219 6.685 1.00 52.22 96 PRO A CA 1
ATOM 717 C C . PRO A 1 96 ? 32.000 28.567 5.437 1.00 52.22 96 PRO A C 1
ATOM 719 O O . PRO A 1 96 ? 31.181 29.184 4.765 1.00 52.22 96 PRO A O 1
ATOM 722 N N . ARG A 1 97 ? 32.381 27.326 5.101 1.00 55.09 97 ARG A N 1
ATOM 723 C CA . ARG A 1 97 ? 31.879 26.580 3.930 1.00 55.09 97 ARG A CA 1
ATOM 724 C C . ARG A 1 97 ? 30.609 25.757 4.205 1.00 55.09 97 ARG A C 1
ATOM 726 O O . ARG A 1 97 ? 30.216 24.945 3.367 1.00 55.09 97 ARG A O 1
ATOM 733 N N . CYS A 1 98 ? 29.967 25.942 5.359 1.00 54.56 98 CYS A N 1
ATOM 734 C CA . CYS A 1 98 ? 28.705 25.285 5.706 1.00 54.56 98 CYS A CA 1
ATOM 735 C C . CYS A 1 98 ? 27.527 26.254 5.545 1.00 54.56 98 CYS A C 1
ATOM 737 O O . CYS A 1 98 ? 27.391 27.197 6.323 1.00 54.56 98 CYS A O 1
ATOM 739 N N . TRP A 1 99 ? 26.638 25.990 4.585 1.00 49.56 99 TRP A N 1
ATOM 740 C CA . TRP A 1 99 ? 25.472 26.842 4.328 1.00 49.56 99 TRP A CA 1
ATOM 741 C C . TRP A 1 99 ? 24.214 26.326 5.039 1.00 49.56 99 TRP A C 1
ATOM 743 O O . TRP A 1 99 ? 24.106 25.152 5.412 1.00 49.56 99 TRP A O 1
ATOM 753 N N . LEU A 1 100 ? 23.286 27.251 5.281 1.00 49.50 100 LEU A N 1
ATOM 754 C CA . LEU A 1 100 ? 22.032 27.063 6.005 1.00 49.50 100 LEU A CA 1
ATOM 755 C C . LEU A 1 100 ? 20.858 27.195 5.036 1.00 49.50 100 LEU A C 1
ATOM 757 O O . LEU A 1 100 ? 20.820 28.139 4.250 1.00 49.50 100 LEU A O 1
ATOM 761 N N . ARG A 1 101 ? 19.886 26.288 5.134 1.00 39.31 101 ARG A N 1
ATOM 762 C CA . ARG A 1 101 ? 18.587 26.413 4.471 1.00 39.31 101 ARG A CA 1
ATOM 763 C C . ARG A 1 101 ? 17.506 26.419 5.554 1.00 39.31 101 ARG A C 1
ATOM 765 O O . ARG A 1 101 ? 17.465 25.488 6.350 1.00 39.31 101 ARG A O 1
ATOM 772 N N . SER A 1 102 ? 16.676 27.462 5.605 1.00 37.41 102 SER A N 1
ATOM 773 C CA . SER A 1 102 ? 15.387 27.443 6.315 1.00 37.41 102 SER A CA 1
ATOM 774 C C . SER A 1 102 ? 14.278 27.442 5.271 1.00 37.41 102 SER A C 1
ATOM 776 O O . SER A 1 102 ? 14.380 28.157 4.268 1.00 37.41 102 SER A O 1
ATOM 778 N N . ALA A 1 103 ? 13.245 26.624 5.449 1.00 34.09 103 ALA A N 1
ATOM 779 C CA . ALA A 1 103 ? 12.082 26.652 4.573 1.00 34.09 103 ALA A CA 1
ATOM 780 C C . ALA A 1 103 ? 11.024 27.609 5.150 1.00 34.09 103 ALA A C 1
ATOM 782 O O . ALA A 1 103 ? 10.074 27.177 5.782 1.00 34.09 103 ALA A O 1
ATOM 783 N N . GLY A 1 104 ? 11.174 28.919 4.915 1.00 30.72 104 GLY A N 1
ATOM 784 C CA . GLY A 1 104 ? 10.211 29.921 5.389 1.00 30.72 104 GLY A CA 1
ATOM 785 C C . GLY A 1 104 ? 10.258 31.233 4.601 1.00 30.72 104 GLY A C 1
ATOM 786 O O . GLY A 1 104 ? 11.329 31.738 4.271 1.00 30.72 104 GLY A O 1
ATOM 787 N N . SER A 1 105 ? 9.078 31.757 4.268 1.00 25.95 105 SER A N 1
ATOM 788 C CA . SER A 1 105 ? 8.799 32.931 3.430 1.00 25.95 105 SER A CA 1
ATOM 789 C C . SER A 1 105 ? 9.542 34.212 3.830 1.00 25.95 105 SER A C 1
ATOM 791 O O . SER A 1 105 ? 9.582 34.586 5.001 1.00 25.95 105 SER A O 1
ATOM 793 N N . TRP A 1 106 ? 10.030 34.955 2.833 1.00 26.89 106 TRP A N 1
ATOM 794 C CA . TRP A 1 106 ? 10.479 36.340 2.992 1.00 26.89 106 TRP A CA 1
ATOM 795 C C . TRP A 1 106 ? 9.293 37.243 3.372 1.00 26.89 106 TRP A C 1
ATOM 797 O O . TRP A 1 106 ? 8.571 37.745 2.517 1.00 26.89 106 TRP A O 1
ATOM 807 N N . THR A 1 107 ? 9.117 37.492 4.666 1.00 27.14 107 THR A N 1
ATOM 808 C CA . THR A 1 107 ? 8.459 38.706 5.164 1.00 27.14 107 THR A CA 1
ATOM 809 C C . THR A 1 107 ? 9.492 39.487 5.958 1.00 27.14 107 THR A C 1
ATOM 811 O O . THR A 1 107 ? 10.035 38.997 6.947 1.00 27.14 107 THR A O 1
ATOM 814 N N . GLY A 1 108 ? 9.830 40.676 5.460 1.00 37.41 108 GLY A N 1
ATOM 815 C CA . GLY A 1 108 ? 10.939 41.482 5.949 1.00 37.41 108 GLY A CA 1
ATOM 816 C C . GLY A 1 108 ? 10.856 41.795 7.442 1.00 37.41 108 GLY A C 1
ATOM 817 O O . GLY A 1 108 ? 9.911 42.420 7.908 1.00 37.41 108 GLY A O 1
ATOM 818 N N . ALA A 1 109 ? 11.913 41.447 8.169 1.00 25.02 109 ALA A N 1
ATOM 819 C CA . ALA A 1 109 ? 12.211 42.008 9.477 1.00 25.02 109 ALA A CA 1
ATOM 820 C C . ALA A 1 109 ? 13.711 42.315 9.533 1.00 25.02 109 ALA A C 1
ATOM 822 O O . ALA A 1 109 ? 14.558 41.423 9.514 1.00 25.02 109 ALA A O 1
ATOM 823 N N . ARG A 1 110 ? 14.042 43.611 9.547 1.00 25.69 110 ARG A N 1
ATOM 824 C CA . ARG A 1 110 ? 15.412 44.110 9.716 1.00 25.69 110 ARG A CA 1
ATOM 825 C C . ARG A 1 110 ? 15.934 43.652 11.077 1.00 25.69 110 ARG A C 1
ATOM 827 O O . ARG A 1 110 ? 15.336 43.968 12.102 1.00 25.69 110 ARG A O 1
ATOM 834 N N . SER A 1 111 ? 17.070 42.963 11.101 1.00 27.28 111 SER A N 1
ATOM 835 C CA . SER A 1 111 ? 17.786 42.674 12.341 1.00 27.28 111 SER A CA 1
ATOM 836 C C . SER A 1 111 ? 18.465 43.949 12.848 1.00 27.28 111 SER A C 1
ATOM 838 O O . SER A 1 111 ? 19.496 44.363 12.318 1.00 27.28 111 SER A O 1
ATOM 840 N N . THR A 1 112 ? 17.918 44.576 13.886 1.00 26.97 112 THR A N 1
ATOM 841 C CA . THR A 1 112 ? 18.670 45.539 14.692 1.00 26.97 112 THR A CA 1
ATOM 842 C C . THR A 1 112 ? 19.551 44.762 15.670 1.00 26.97 112 THR A C 1
ATOM 844 O O . THR A 1 112 ? 19.086 44.117 16.607 1.00 26.97 112 THR A O 1
ATOM 847 N N . SER A 1 113 ? 20.863 44.789 15.442 1.00 27.89 113 SER A N 1
ATOM 848 C CA . SER A 1 113 ? 21.843 44.306 16.411 1.00 27.89 113 SER A CA 1
ATOM 849 C C . SER A 1 113 ? 21.900 45.275 17.596 1.00 27.89 113 SER A C 1
ATOM 851 O O . SER A 1 113 ? 22.421 46.382 17.464 1.00 27.89 113 SER A O 1
ATOM 853 N N . ARG A 1 114 ? 21.396 44.879 18.768 1.00 24.78 114 ARG A N 1
ATOM 854 C CA . ARG A 1 114 ? 21.684 45.575 20.031 1.00 24.78 114 ARG A CA 1
ATOM 855 C C . ARG A 1 114 ? 22.903 44.930 20.700 1.00 24.78 114 ARG A C 1
ATOM 857 O O . ARG A 1 114 ? 22.860 43.763 21.081 1.00 24.78 114 ARG A O 1
ATOM 864 N N . ARG A 1 115 ? 23.992 45.702 20.812 1.00 25.89 115 ARG A N 1
ATOM 865 C CA . ARG A 1 115 ? 25.141 45.441 21.703 1.00 25.89 115 ARG A CA 1
ATOM 866 C C . ARG A 1 115 ? 24.708 45.575 23.179 1.00 25.89 115 ARG A C 1
ATOM 868 O O . ARG A 1 115 ? 23.767 46.324 23.447 1.00 25.89 115 ARG A O 1
ATOM 875 N N . PRO A 1 116 ? 25.369 44.882 24.125 1.00 27.80 116 PRO A N 1
ATOM 876 C CA . PRO A 1 116 ? 25.019 44.935 25.541 1.00 27.80 116 PRO A CA 1
ATOM 877 C C . PRO A 1 116 ? 25.459 46.257 26.189 1.00 27.80 116 PRO A C 1
ATOM 879 O O . PRO A 1 116 ? 26.438 46.877 25.781 1.00 27.80 116 PRO A O 1
ATOM 882 N N . SER A 1 117 ? 24.688 46.674 27.190 1.00 28.77 117 SER A N 1
ATOM 883 C CA . SER A 1 117 ? 24.789 47.928 27.936 1.00 28.77 117 SER A CA 1
ATOM 884 C C . SER A 1 117 ? 25.949 47.970 28.933 1.00 28.77 117 SER A C 1
ATOM 886 O O . SER A 1 117 ? 26.138 47.015 29.685 1.00 28.77 117 SER A O 1
ATOM 888 N N . SER A 1 118 ? 26.579 49.137 29.075 1.00 28.23 118 SER A N 1
ATOM 889 C CA . SER A 1 118 ? 27.190 49.573 30.334 1.00 28.23 118 SER A CA 1
ATOM 890 C C . SER A 1 118 ? 26.941 51.072 30.587 1.00 28.23 118 SER A C 1
ATOM 892 O O . SER A 1 118 ? 27.107 51.906 29.706 1.00 28.23 118 SER A O 1
ATOM 894 N N . ALA A 1 119 ? 26.503 51.352 31.821 1.00 27.92 119 ALA A N 1
ATOM 895 C CA . ALA A 1 119 ? 26.643 52.575 32.624 1.00 27.92 119 ALA A CA 1
ATOM 896 C C . ALA A 1 119 ? 26.103 53.952 32.139 1.00 27.92 119 ALA A C 1
ATOM 898 O O . ALA A 1 119 ? 26.706 54.662 31.348 1.00 27.92 119 ALA A O 1
ATOM 899 N N . ALA A 1 120 ? 25.000 54.360 32.785 1.00 27.72 120 ALA A N 1
ATOM 900 C CA . ALA A 1 120 ? 24.732 55.653 33.443 1.00 27.72 120 ALA A CA 1
ATOM 901 C C . ALA A 1 120 ? 25.244 56.991 32.844 1.00 27.72 120 ALA A C 1
ATOM 903 O O . ALA A 1 120 ? 26.409 57.333 33.009 1.00 27.72 120 ALA A O 1
ATOM 904 N N . LYS A 1 121 ? 24.313 57.862 32.401 1.00 27.64 121 LYS A N 1
ATOM 905 C CA . LYS A 1 121 ? 23.964 59.170 33.031 1.00 27.64 121 LYS A CA 1
ATOM 906 C C . LYS A 1 121 ? 23.049 60.032 32.127 1.00 27.64 121 LYS A C 1
ATOM 908 O O . LYS A 1 121 ? 23.358 60.283 30.977 1.00 27.64 121 LYS A O 1
ATOM 913 N N . ARG A 1 122 ? 21.943 60.492 32.732 1.00 27.05 122 ARG A N 1
ATOM 914 C CA . ARG A 1 122 ? 21.231 61.792 32.622 1.00 27.05 122 ARG A CA 1
ATOM 915 C C . ARG A 1 122 ? 21.029 62.509 31.257 1.00 27.05 122 ARG A C 1
ATOM 917 O O . ARG A 1 122 ? 21.969 62.910 30.596 1.00 27.05 122 ARG A O 1
ATOM 924 N N . ARG A 1 123 ? 19.735 62.781 30.993 1.00 27.45 123 ARG A N 1
ATOM 925 C CA . ARG A 1 123 ? 19.056 63.898 30.275 1.00 27.45 123 ARG A CA 1
ATOM 926 C C . ARG A 1 123 ? 19.916 64.954 29.543 1.00 27.45 123 ARG A C 1
ATOM 928 O O . ARG A 1 123 ? 20.654 65.662 30.214 1.00 27.45 123 ARG A O 1
ATOM 935 N N . ALA A 1 124 ? 19.606 65.213 28.261 1.00 27.27 124 ALA A N 1
ATOM 936 C CA . ALA A 1 124 ? 18.965 66.449 27.742 1.00 27.27 124 ALA A CA 1
ATOM 937 C C . ALA A 1 124 ? 19.086 66.591 26.198 1.00 27.27 124 ALA A C 1
ATOM 939 O O . ALA A 1 124 ? 20.129 66.286 25.640 1.00 27.27 124 ALA A O 1
ATOM 940 N N . GLY A 1 125 ? 18.033 67.114 25.548 1.00 25.09 125 GLY A N 1
ATOM 941 C CA . GLY A 1 125 ? 18.134 68.158 24.504 1.00 25.09 125 GLY A CA 1
ATOM 942 C C . GLY A 1 125 ? 18.554 67.826 23.058 1.00 25.09 125 GLY A C 1
ATOM 943 O O . GLY A 1 125 ? 19.729 67.684 22.766 1.00 25.09 125 GLY A O 1
ATOM 944 N N . SER A 1 126 ? 17.562 67.844 22.157 1.00 26.22 126 SER A N 1
ATOM 945 C CA . SER A 1 126 ? 17.517 68.482 20.815 1.00 26.22 126 SER A CA 1
ATOM 946 C C . SER A 1 126 ? 18.684 68.412 19.793 1.00 26.22 126 SER A C 1
ATOM 948 O O . SER A 1 126 ? 19.750 68.974 20.002 1.00 26.22 126 SER A O 1
ATOM 950 N N . SER A 1 127 ? 18.325 67.893 18.605 1.00 26.28 127 SER A N 1
ATOM 951 C CA . SER A 1 127 ? 18.599 68.377 17.225 1.00 26.28 127 SER A CA 1
ATOM 952 C C . SER A 1 127 ? 20.036 68.606 16.696 1.00 26.28 127 SER A C 1
ATOM 954 O O . SER A 1 127 ? 20.732 69.522 17.112 1.00 26.28 127 SER A O 1
ATOM 956 N N . ARG A 1 128 ? 20.396 67.883 15.610 1.00 27.03 128 ARG A N 1
ATOM 957 C CA . ARG A 1 128 ? 20.671 68.381 14.225 1.00 27.03 128 ARG A CA 1
ATOM 958 C C . ARG A 1 128 ? 21.297 67.281 13.322 1.00 27.03 128 ARG A C 1
ATOM 960 O O . ARG A 1 128 ? 22.125 66.501 13.771 1.00 27.03 128 ARG A O 1
ATOM 967 N N . LEU A 1 129 ? 20.836 67.238 12.062 1.00 29.44 129 LEU A N 1
ATOM 968 C CA . LEU A 1 129 ? 21.300 66.488 10.858 1.00 29.44 129 LEU A CA 1
ATOM 969 C C . LEU A 1 129 ? 22.645 67.064 10.301 1.00 29.44 129 LEU A C 1
ATOM 971 O O . LEU A 1 129 ? 23.077 68.053 10.896 1.00 29.44 129 LEU A O 1
ATOM 975 N N . PRO A 1 130 ? 23.276 66.618 9.166 1.00 39.84 130 PRO A N 1
ATOM 976 C CA . PRO A 1 130 ? 22.868 65.645 8.123 1.00 39.84 130 PRO A CA 1
ATOM 977 C C . PRO A 1 130 ? 23.941 64.659 7.556 1.00 39.84 130 PRO A C 1
ATOM 979 O O . PRO A 1 130 ? 25.148 64.833 7.678 1.00 39.84 130 PRO A O 1
ATOM 982 N N . ASP A 1 131 ? 23.402 63.630 6.894 1.00 28.33 131 ASP A N 1
ATOM 983 C CA . ASP A 1 131 ? 23.708 63.005 5.586 1.00 28.33 131 ASP A CA 1
ATOM 984 C C . ASP A 1 131 ? 25.071 63.193 4.865 1.00 28.33 131 ASP A C 1
ATOM 986 O O . ASP A 1 131 ? 25.473 64.317 4.559 1.00 28.33 131 ASP A O 1
ATOM 990 N N . ARG A 1 132 ? 25.698 62.061 4.476 1.00 27.14 132 ARG A N 1
ATOM 991 C CA . ARG A 1 132 ? 26.483 61.835 3.234 1.00 27.14 132 ARG A CA 1
ATOM 992 C C . ARG A 1 132 ? 26.984 60.380 3.142 1.00 27.14 132 ARG A C 1
ATOM 994 O O . ARG A 1 132 ? 27.774 59.936 3.970 1.00 27.14 132 ARG A O 1
ATOM 1001 N N . GLY A 1 133 ? 26.607 59.677 2.071 1.00 27.05 133 GLY A N 1
ATOM 1002 C CA . GLY A 1 133 ? 27.227 58.420 1.631 1.00 27.05 133 GLY A CA 1
ATOM 1003 C C . GLY A 1 133 ? 26.791 58.037 0.205 1.00 27.05 133 GLY A C 1
ATOM 1004 O O . GLY A 1 133 ? 25.600 57.808 0.007 1.00 27.05 133 GLY A O 1
ATOM 1005 N N . PRO A 1 134 ? 27.699 57.993 -0.795 1.00 31.88 134 PRO A N 1
ATOM 1006 C CA . PRO A 1 134 ? 27.358 57.773 -2.200 1.00 31.88 134 PRO A CA 1
ATOM 1007 C C . PRO A 1 134 ? 27.396 56.296 -2.637 1.00 31.88 134 PRO A C 1
ATOM 1009 O O . PRO A 1 134 ? 28.042 55.438 -2.041 1.00 31.88 134 PRO A O 1
ATOM 1012 N N . THR A 1 135 ? 26.690 56.055 -3.739 1.00 31.67 135 THR A N 1
ATOM 1013 C CA . THR A 1 135 ? 26.500 54.827 -4.531 1.00 31.67 135 THR A CA 1
ATOM 1014 C C . THR A 1 135 ? 27.740 54.351 -5.303 1.00 31.67 135 THR A C 1
ATOM 1016 O O . THR A 1 135 ? 28.527 55.184 -5.746 1.00 31.67 135 THR A O 1
ATOM 1019 N N . CYS A 1 136 ? 27.817 53.052 -5.643 1.00 23.56 136 CYS A N 1
ATOM 1020 C CA . CYS A 1 136 ? 28.572 52.579 -6.815 1.00 23.56 136 CYS A CA 1
ATOM 1021 C C . CYS A 1 136 ? 27.931 51.347 -7.495 1.00 23.56 136 CYS A C 1
ATOM 1023 O O . CYS A 1 136 ? 27.201 50.583 -6.867 1.00 23.56 136 CYS A O 1
ATOM 1025 N N . ARG A 1 137 ? 28.172 51.248 -8.809 1.00 24.66 137 ARG A N 1
ATOM 1026 C CA . ARG A 1 137 ? 27.384 50.619 -9.885 1.00 24.66 137 ARG A CA 1
ATOM 1027 C C . ARG A 1 137 ? 27.682 49.141 -10.169 1.00 24.66 137 ARG A C 1
ATOM 1029 O O . ARG A 1 137 ? 28.777 48.646 -9.946 1.00 24.66 137 ARG A O 1
ATOM 1036 N N . SER A 1 138 ? 26.702 48.520 -10.825 1.00 28.06 138 SER A N 1
ATOM 1037 C CA . SER A 1 138 ? 26.761 47.312 -11.656 1.00 28.06 138 SER A CA 1
ATOM 1038 C C . SER A 1 138 ? 27.504 47.512 -12.987 1.00 28.06 138 SER A C 1
ATOM 1040 O O . SER A 1 138 ? 27.294 48.532 -13.646 1.00 28.06 138 SER A O 1
ATOM 1042 N N . SER A 1 139 ? 28.260 46.510 -13.452 1.00 27.03 139 SER A N 1
ATOM 1043 C CA . SER A 1 139 ? 28.546 46.225 -14.877 1.00 27.03 139 SER A CA 1
ATOM 1044 C C . SER A 1 139 ? 29.073 44.790 -15.027 1.00 27.03 139 SER A C 1
ATOM 1046 O O . SER A 1 139 ? 29.915 44.383 -14.233 1.00 27.03 139 SER A O 1
ATOM 1048 N N . GLY A 1 140 ? 28.623 44.058 -16.055 1.00 23.78 140 GLY A N 1
ATOM 1049 C CA . GLY A 1 140 ? 29.262 42.813 -16.506 1.00 23.78 140 GLY A CA 1
ATOM 1050 C C . GLY A 1 140 ? 28.300 41.737 -17.020 1.00 23.78 140 GLY A C 1
ATOM 1051 O O . GLY A 1 140 ? 28.017 40.782 -16.307 1.00 23.78 140 GLY A O 1
ATOM 1052 N N . ALA A 1 141 ? 27.803 41.897 -18.248 1.00 24.36 141 ALA A N 1
ATOM 1053 C CA . ALA A 1 141 ? 27.091 40.874 -19.021 1.00 24.36 141 ALA A CA 1
ATOM 1054 C C . ALA A 1 141 ? 28.076 40.013 -19.840 1.00 24.36 141 ALA A C 1
ATOM 1056 O O . ALA A 1 141 ? 29.117 40.538 -20.217 1.00 24.36 141 ALA A O 1
ATOM 1057 N N . LEU A 1 142 ? 27.726 38.748 -20.123 1.00 23.28 142 LEU A N 1
ATOM 1058 C CA . LEU A 1 142 ? 28.100 37.871 -21.267 1.00 23.28 142 LEU A CA 1
ATOM 1059 C C . LEU A 1 142 ? 27.778 36.411 -20.854 1.00 23.28 142 LEU A C 1
ATOM 1061 O O . LEU A 1 142 ? 28.020 36.056 -19.709 1.00 23.28 142 LEU A O 1
ATOM 1065 N N . SER A 1 143 ? 27.315 35.456 -21.660 1.00 22.28 143 SER A N 1
ATOM 1066 C CA . SER A 1 143 ? 26.663 35.401 -22.968 1.00 22.28 143 SER A CA 1
ATOM 1067 C C . SER A 1 143 ? 26.047 34.000 -23.112 1.00 22.28 143 SER A C 1
ATOM 1069 O O . SER A 1 143 ? 26.462 33.045 -22.461 1.00 22.28 143 SER A O 1
ATOM 1071 N N . ILE A 1 144 ? 25.054 33.923 -23.989 1.00 26.84 144 ILE A N 1
ATOM 1072 C CA . ILE A 1 144 ? 24.262 32.771 -24.440 1.00 26.84 144 ILE A CA 1
ATOM 1073 C C . ILE A 1 144 ? 25.138 31.619 -24.975 1.00 26.84 144 ILE A C 1
ATOM 1075 O O . ILE A 1 144 ? 26.128 31.875 -25.659 1.00 26.84 144 ILE A O 1
ATOM 1079 N N . ALA A 1 145 ? 24.716 30.362 -24.768 1.00 24.55 145 ALA A N 1
ATOM 1080 C CA . ALA A 1 145 ? 25.206 29.200 -25.521 1.00 24.55 145 ALA A CA 1
ATOM 1081 C C . ALA A 1 145 ? 24.044 28.276 -25.982 1.00 24.55 145 ALA A C 1
ATOM 1083 O O . ALA A 1 145 ? 23.012 28.237 -25.308 1.00 24.55 145 ALA A O 1
ATOM 1084 N N . PRO A 1 146 ? 24.172 27.564 -27.126 1.00 27.08 146 PRO A N 1
ATOM 1085 C CA . PRO A 1 146 ? 23.043 27.045 -27.908 1.00 27.08 146 PRO A CA 1
ATOM 1086 C C . PRO A 1 146 ? 22.859 25.509 -27.850 1.00 27.08 146 PRO A C 1
ATOM 1088 O O . PRO A 1 146 ? 23.697 24.772 -27.341 1.00 27.08 146 PRO A O 1
ATOM 1091 N N . SER A 1 147 ? 21.779 25.026 -28.475 1.00 22.31 147 SER A N 1
ATOM 1092 C CA . SER A 1 147 ? 21.569 23.645 -28.971 1.00 22.31 147 SER A CA 1
ATOM 1093 C C . SER A 1 147 ? 21.127 23.722 -30.456 1.00 22.31 147 SER A C 1
ATOM 1095 O O . SER A 1 147 ? 20.823 24.837 -30.890 1.00 22.31 147 SER A O 1
ATOM 1097 N N . PRO A 1 148 ? 20.907 22.635 -31.239 1.00 36.44 148 PRO A N 1
ATOM 1098 C CA . PRO A 1 148 ? 21.516 21.292 -31.330 1.00 36.44 148 PRO A CA 1
ATOM 1099 C C . PRO A 1 148 ? 21.876 20.889 -32.806 1.00 36.44 148 PRO A C 1
ATOM 1101 O O . PRO A 1 148 ? 21.608 21.643 -33.737 1.00 36.44 148 PRO A O 1
ATOM 1104 N N . LYS A 1 149 ? 22.357 19.639 -33.012 1.00 24.70 149 LYS A N 1
ATOM 1105 C CA . LYS A 1 149 ? 22.356 18.773 -34.240 1.00 24.70 149 LYS A CA 1
ATOM 1106 C C . LYS A 1 149 ? 23.714 18.457 -34.905 1.00 24.70 149 LYS A C 1
ATOM 1108 O O . LYS A 1 149 ? 24.259 19.279 -35.631 1.00 24.70 149 LYS A O 1
ATOM 1113 N N . ARG A 1 150 ? 24.120 17.175 -34.840 1.00 24.03 150 ARG A N 1
ATOM 1114 C CA . ARG A 1 150 ? 24.524 16.346 -36.005 1.00 24.03 150 ARG A CA 1
ATOM 1115 C C . ARG A 1 150 ? 24.697 14.871 -35.595 1.00 24.03 150 ARG A C 1
ATOM 1117 O O . ARG A 1 150 ? 25.676 14.524 -34.954 1.00 24.03 150 ARG A O 1
ATOM 1124 N N . TRP A 1 151 ? 23.760 14.016 -35.996 1.00 23.20 151 TRP A N 1
ATOM 1125 C CA . TRP A 1 151 ? 23.958 12.570 -36.149 1.00 23.20 151 TRP A CA 1
ATOM 1126 C C . TRP A 1 151 ? 23.290 12.171 -37.464 1.00 23.20 151 TRP A C 1
ATOM 1128 O O . TRP A 1 151 ? 22.084 12.334 -37.629 1.00 23.20 151 TRP A O 1
ATOM 1138 N N . LEU A 1 152 ? 24.094 11.707 -38.415 1.00 24.91 152 LEU A N 1
ATOM 1139 C CA . LEU A 1 152 ? 23.667 11.054 -39.646 1.00 24.91 152 LEU A CA 1
ATOM 1140 C C . LEU A 1 152 ? 24.659 9.920 -39.906 1.00 24.91 152 LEU A C 1
ATOM 1142 O O . LEU A 1 152 ? 25.853 10.178 -40.017 1.00 24.91 152 LEU A O 1
ATOM 1146 N N . GLY A 1 153 ? 24.132 8.703 -40.052 1.00 22.89 153 GLY A N 1
ATOM 1147 C CA . GLY A 1 153 ? 24.767 7.643 -40.836 1.00 22.89 153 GLY A CA 1
ATOM 1148 C C . GLY A 1 153 ? 25.255 6.414 -40.070 1.00 22.89 153 GLY A C 1
ATOM 1149 O O . GLY A 1 153 ? 26.434 6.326 -39.764 1.00 22.89 153 GLY A O 1
ATOM 1150 N N . ALA A 1 154 ? 24.379 5.419 -39.889 1.00 25.39 154 ALA A N 1
ATOM 1151 C CA . ALA A 1 154 ? 24.709 3.998 -40.080 1.00 25.39 154 ALA A CA 1
ATOM 1152 C C . ALA A 1 154 ? 23.412 3.168 -40.179 1.00 25.39 154 ALA A C 1
ATOM 1154 O O . ALA A 1 154 ? 22.532 3.278 -39.328 1.00 25.39 154 ALA A O 1
ATOM 1155 N N . ARG A 1 155 ? 23.277 2.371 -41.248 1.00 24.25 155 ARG A N 1
ATOM 1156 C CA . ARG A 1 155 ? 22.189 1.397 -41.470 1.00 24.25 155 ARG A CA 1
ATOM 1157 C C . ARG A 1 155 ? 22.559 0.051 -40.822 1.00 24.25 155 ARG A C 1
ATOM 1159 O O . ARG A 1 155 ? 23.739 -0.291 -40.878 1.00 24.25 155 ARG A O 1
ATOM 1166 N N . PRO A 1 156 ? 21.606 -0.759 -40.327 1.00 29.09 156 PRO A N 1
ATOM 1167 C CA . PRO A 1 156 ? 21.846 -2.172 -40.049 1.00 29.09 156 PRO A CA 1
ATOM 1168 C C . PRO A 1 156 ? 21.630 -3.012 -41.318 1.00 29.09 156 PRO A C 1
ATOM 1170 O O . PRO A 1 156 ? 20.615 -2.872 -41.998 1.00 29.09 156 PRO A O 1
ATOM 1173 N N . SER A 1 157 ? 22.595 -3.875 -41.628 1.00 27.61 157 SER A N 1
ATOM 1174 C CA . SER A 1 157 ? 22.502 -4.940 -42.628 1.00 27.61 157 SER A CA 1
ATOM 1175 C C . SER A 1 157 ? 21.877 -6.203 -42.030 1.00 27.61 157 SER A C 1
ATOM 1177 O O . SER A 1 157 ? 22.223 -6.601 -40.918 1.00 27.61 157 SER A O 1
ATOM 1179 N N . ASP A 1 158 ? 21.004 -6.837 -42.809 1.00 23.11 158 ASP A N 1
ATOM 1180 C CA . ASP A 1 158 ? 20.440 -8.171 -42.603 1.00 23.11 158 ASP A CA 1
ATOM 1181 C C . ASP A 1 158 ? 21.505 -9.276 -42.473 1.00 23.11 158 ASP A C 1
ATOM 1183 O O . ASP A 1 158 ? 22.427 -9.336 -43.284 1.00 23.11 158 ASP A O 1
ATOM 1187 N N . ALA A 1 159 ? 21.320 -10.175 -41.495 1.00 24.86 159 ALA A N 1
ATOM 1188 C CA . ALA A 1 159 ? 21.630 -11.620 -41.493 1.00 24.86 159 ALA A CA 1
ATOM 1189 C C . ALA A 1 159 ? 21.563 -12.132 -40.032 1.00 24.86 159 ALA A C 1
ATOM 1191 O O . ALA A 1 159 ? 22.201 -11.570 -39.156 1.00 24.86 159 ALA A O 1
ATOM 1192 N N . GLY A 1 160 ? 20.838 -13.178 -39.643 1.00 23.91 160 GLY A N 1
ATOM 1193 C CA . GLY A 1 160 ? 20.020 -14.106 -40.395 1.00 23.91 160 GLY A CA 1
ATOM 1194 C C . GLY A 1 160 ? 19.102 -14.887 -39.451 1.00 23.91 160 GLY A C 1
ATOM 1195 O O . GLY A 1 160 ? 19.459 -15.239 -38.328 1.00 23.91 160 GLY A O 1
ATOM 1196 N N . ALA A 1 161 ? 17.901 -15.163 -39.945 1.00 24.16 161 ALA A N 1
ATOM 1197 C CA . ALA A 1 161 ? 17.034 -16.206 -39.437 1.00 24.16 161 ALA A CA 1
ATOM 1198 C C . ALA A 1 161 ? 17.310 -17.482 -40.240 1.00 24.16 161 ALA A C 1
ATOM 1200 O O . ALA A 1 161 ? 17.190 -17.467 -41.463 1.00 24.16 161 ALA A O 1
ATOM 1201 N N . CYS A 1 162 ? 17.606 -18.600 -39.578 1.00 21.78 162 CYS A N 1
ATOM 1202 C CA . CYS A 1 162 ? 17.341 -19.920 -40.143 1.00 21.78 162 CYS A CA 1
ATOM 1203 C C . CYS A 1 162 ? 17.199 -20.962 -39.025 1.00 21.78 162 CYS A C 1
ATOM 1205 O O . CYS A 1 162 ? 17.900 -20.887 -38.025 1.00 21.78 162 CYS A O 1
ATOM 1207 N N . LEU A 1 163 ? 16.304 -21.933 -39.246 1.00 25.14 163 LEU A N 1
ATOM 1208 C CA . LEU A 1 163 ? 15.968 -23.111 -38.422 1.00 25.14 163 LEU A CA 1
ATOM 1209 C C . LEU A 1 163 ? 14.900 -22.933 -37.324 1.00 25.14 163 LEU A C 1
ATOM 1211 O O . LEU A 1 163 ? 15.184 -22.801 -36.142 1.00 25.14 163 LEU A O 1
ATOM 1215 N N . SER A 1 164 ? 13.633 -23.070 -37.736 1.00 28.92 164 SER A N 1
ATOM 1216 C CA . SER A 1 164 ? 12.622 -23.884 -37.007 1.00 28.92 164 SER A CA 1
ATOM 1217 C C . SER A 1 164 ? 11.258 -24.000 -37.720 1.00 28.92 164 SER A C 1
ATOM 1219 O O . SER A 1 164 ? 10.343 -24.657 -37.224 1.00 28.92 164 SER A O 1
ATOM 1221 N N . ARG A 1 165 ? 11.096 -23.464 -38.941 1.00 30.09 165 ARG A N 1
ATOM 1222 C CA . ARG A 1 165 ? 9.820 -23.512 -39.693 1.00 30.09 165 ARG A CA 1
ATOM 1223 C C . ARG A 1 165 ? 9.404 -24.880 -40.263 1.00 30.09 165 ARG A C 1
ATOM 1225 O O . ARG A 1 165 ? 8.336 -24.961 -40.867 1.00 30.09 165 ARG A O 1
ATOM 1232 N N . LEU A 1 166 ? 10.160 -25.961 -40.049 1.00 29.75 166 LEU A N 1
ATOM 1233 C CA . LEU A 1 166 ? 9.835 -27.266 -40.647 1.00 29.75 166 LEU A CA 1
ATOM 1234 C C . LEU A 1 166 ? 8.979 -28.214 -39.783 1.00 29.75 166 LEU A C 1
ATOM 1236 O O . LEU A 1 166 ? 8.496 -29.209 -40.311 1.00 29.75 166 LEU A O 1
ATOM 1240 N N . ARG A 1 167 ? 8.713 -27.924 -38.499 1.00 34.59 167 ARG A N 1
ATOM 1241 C CA . ARG A 1 167 ? 7.915 -28.835 -37.634 1.00 34.59 167 ARG A CA 1
ATOM 1242 C C . ARG A 1 167 ? 6.471 -28.384 -37.372 1.00 34.59 167 ARG A C 1
ATOM 1244 O O . ARG A 1 167 ? 5.637 -29.198 -36.995 1.00 34.59 167 ARG A O 1
ATOM 1251 N N . TYR A 1 168 ? 6.126 -27.131 -37.671 1.00 30.05 168 TYR A N 1
ATOM 1252 C CA . TYR A 1 168 ? 4.788 -26.580 -37.396 1.00 30.05 168 TYR A CA 1
ATOM 1253 C C . TYR A 1 168 ? 3.734 -26.938 -38.467 1.00 30.05 168 TYR A C 1
ATOM 1255 O O . TYR A 1 168 ? 2.553 -27.105 -38.167 1.00 30.05 168 TYR A O 1
ATOM 1263 N N . ARG A 1 169 ? 4.152 -27.136 -39.726 1.00 32.88 169 ARG A N 1
ATOM 1264 C CA . ARG A 1 169 ? 3.241 -27.484 -40.837 1.00 32.88 169 ARG A CA 1
ATOM 1265 C C . ARG A 1 169 ? 2.846 -28.967 -40.891 1.00 32.88 169 ARG A C 1
ATOM 1267 O O . ARG A 1 169 ? 1.817 -29.282 -41.481 1.00 32.88 169 ARG A O 1
ATOM 1274 N N . ALA A 1 170 ? 3.607 -29.853 -40.244 1.00 32.00 170 ALA A N 1
ATOM 1275 C CA . ALA A 1 170 ? 3.249 -31.267 -40.098 1.00 32.00 170 ALA A CA 1
ATOM 1276 C C . ALA A 1 170 ? 2.166 -31.477 -39.021 1.00 32.00 170 ALA A C 1
ATOM 1278 O O . ALA A 1 170 ? 1.250 -32.271 -39.214 1.00 32.00 170 ALA A O 1
ATOM 1279 N N . MET A 1 171 ? 2.200 -30.690 -37.938 1.00 32.50 171 MET A N 1
ATOM 1280 C CA . MET A 1 171 ? 1.230 -30.782 -36.838 1.00 32.50 171 MET A CA 1
ATOM 1281 C C . MET A 1 171 ? -0.170 -30.282 -37.234 1.00 32.50 171 MET A C 1
ATOM 1283 O O . MET A 1 171 ? -1.176 -30.869 -36.847 1.00 32.50 171 MET A O 1
ATOM 1287 N N . LEU A 1 172 ? -0.252 -29.248 -38.080 1.00 33.56 172 LEU A N 1
ATOM 1288 C CA . LEU A 1 172 ? -1.529 -28.676 -38.537 1.00 33.56 172 LEU A CA 1
ATOM 1289 C C . LEU A 1 172 ? -2.256 -29.511 -39.608 1.00 33.56 172 LEU A C 1
ATOM 1291 O O . LEU A 1 172 ? -3.431 -29.262 -39.874 1.00 33.56 172 LEU A O 1
ATOM 1295 N N . ARG A 1 173 ? -1.600 -30.519 -40.203 1.00 34.16 173 ARG A N 1
ATOM 1296 C CA . ARG A 1 173 ? -2.256 -31.497 -41.091 1.00 34.16 173 ARG A CA 1
ATOM 1297 C C . ARG A 1 173 ? -2.863 -32.684 -40.336 1.00 34.16 173 ARG A C 1
ATOM 1299 O O . ARG A 1 173 ? -3.766 -33.310 -40.872 1.00 34.16 173 ARG A O 1
ATOM 1306 N N . ALA A 1 174 ? -2.445 -32.943 -39.095 1.00 35.06 174 ALA A N 1
ATOM 1307 C CA . ALA A 1 174 ? -2.953 -34.051 -38.279 1.00 35.06 174 ALA A CA 1
ATOM 1308 C C . ALA A 1 174 ? -4.268 -33.742 -37.530 1.00 35.06 174 ALA A C 1
ATOM 1310 O O . ALA A 1 174 ? -4.863 -34.644 -36.955 1.00 35.06 174 ALA A O 1
ATOM 1311 N N . MET A 1 175 ? -4.741 -32.487 -37.532 1.00 35.66 175 MET A N 1
ATOM 1312 C CA . MET A 1 175 ? -5.935 -32.071 -36.770 1.00 35.66 175 MET A CA 1
ATOM 1313 C C . MET A 1 175 ? -7.150 -31.676 -37.625 1.00 35.66 175 MET A C 1
ATOM 1315 O O . MET A 1 175 ? -8.113 -31.115 -37.108 1.00 35.66 175 MET A O 1
ATOM 1319 N N . ARG A 1 176 ? -7.155 -31.963 -38.931 1.00 33.22 176 ARG A N 1
ATOM 1320 C CA . ARG A 1 176 ? -8.348 -31.769 -39.772 1.00 33.22 176 ARG A CA 1
ATOM 1321 C C . ARG A 1 176 ? -9.005 -33.110 -40.065 1.00 33.22 176 ARG A C 1
ATOM 1323 O O . ARG A 1 176 ? -8.690 -33.735 -41.069 1.00 33.22 176 ARG A O 1
ATOM 1330 N N . GLY A 1 177 ? -9.926 -33.517 -39.195 1.00 38.00 177 GLY A N 1
ATOM 1331 C CA . GLY A 1 177 ? -10.849 -34.612 -39.496 1.00 38.00 177 GLY A CA 1
ATOM 1332 C C . GLY A 1 177 ? -11.231 -35.477 -38.304 1.00 38.00 177 GLY A C 1
ATOM 1333 O O . GLY A 1 177 ? -10.987 -36.671 -38.354 1.00 38.00 177 GLY A O 1
ATOM 1334 N N . LEU A 1 178 ? -11.839 -34.912 -37.256 1.00 31.38 178 LEU A N 1
ATOM 1335 C CA . LEU A 1 178 ? -12.594 -35.697 -36.272 1.00 31.38 178 LEU A CA 1
ATOM 1336 C C . LEU A 1 178 ? -13.824 -34.904 -35.812 1.00 31.38 178 LEU A C 1
ATOM 1338 O O . LEU A 1 178 ? -13.751 -34.045 -34.938 1.00 31.38 178 LEU A O 1
ATOM 1342 N N . THR A 1 179 ? -14.961 -35.185 -36.440 1.00 34.91 179 THR A N 1
ATOM 1343 C CA . THR A 1 179 ? -16.305 -34.885 -35.934 1.00 34.91 179 THR A CA 1
ATOM 1344 C C . THR A 1 179 ? -16.743 -36.050 -35.049 1.00 34.91 179 THR A C 1
ATOM 1346 O O . THR A 1 179 ? -16.794 -37.176 -35.538 1.00 34.91 179 THR A O 1
ATOM 1349 N N . LEU A 1 180 ? -17.060 -35.818 -33.770 1.00 34.22 180 LEU A N 1
ATOM 1350 C CA . LEU A 1 180 ? -17.651 -36.852 -32.912 1.00 34.22 180 LEU A CA 1
ATOM 1351 C C . LEU A 1 180 ? -18.695 -36.288 -31.942 1.00 34.22 180 LEU A C 1
ATOM 1353 O O . LEU A 1 180 ? -18.579 -35.176 -31.429 1.00 34.22 180 LEU A O 1
ATOM 1357 N N . GLU A 1 181 ? -19.745 -37.085 -31.761 1.00 38.28 181 GLU A N 1
ATOM 1358 C CA . GLU A 1 181 ? -21.073 -36.700 -31.296 1.00 38.28 181 GLU A CA 1
ATOM 1359 C C . GLU A 1 181 ? -21.220 -36.464 -29.783 1.00 38.28 181 GLU A C 1
ATOM 1361 O O . GLU A 1 181 ? -20.568 -37.059 -28.923 1.00 38.28 181 GLU A O 1
ATOM 1366 N N . ARG A 1 182 ? -22.197 -35.610 -29.467 1.00 39.94 182 ARG A N 1
ATOM 1367 C CA . ARG A 1 182 ? -22.480 -34.943 -28.186 1.00 39.94 182 ARG A CA 1
ATOM 1368 C C . ARG A 1 182 ? -22.988 -35.845 -27.042 1.00 39.94 182 ARG A C 1
ATOM 1370 O O . ARG A 1 182 ? -23.520 -35.321 -26.067 1.00 39.94 182 ARG A O 1
ATOM 1377 N N . ARG A 1 183 ? -22.858 -37.176 -27.121 1.00 35.47 183 ARG A N 1
ATOM 1378 C CA . ARG A 1 183 ? -23.410 -38.116 -26.114 1.00 35.47 183 ARG A CA 1
ATOM 1379 C C . ARG A 1 183 ? -22.403 -39.038 -25.414 1.00 35.47 183 ARG A C 1
ATOM 1381 O O . ARG A 1 183 ? -22.780 -39.666 -24.433 1.00 35.47 183 ARG A O 1
ATOM 1388 N N . ALA A 1 184 ? -21.124 -39.040 -25.795 1.00 37.59 184 ALA A N 1
ATOM 1389 C CA . ALA A 1 184 ? -20.091 -39.835 -25.105 1.00 37.59 184 ALA A CA 1
ATOM 1390 C C . ALA A 1 184 ? -19.284 -39.061 -24.034 1.00 37.59 184 ALA A C 1
ATOM 1392 O O . ALA A 1 184 ? -18.518 -39.659 -23.283 1.00 37.59 184 ALA A O 1
ATOM 1393 N N . PHE A 1 185 ? -19.459 -37.739 -23.920 1.00 36.28 185 PHE A N 1
ATOM 1394 C CA . PHE A 1 185 ? -18.646 -36.897 -23.026 1.00 36.28 185 PHE A CA 1
ATOM 1395 C C . PHE A 1 185 ? -19.121 -36.902 -21.559 1.00 36.28 185 PHE A C 1
ATOM 1397 O O . PHE A 1 185 ? -18.322 -36.753 -20.639 1.00 36.28 185 PHE A O 1
ATOM 1404 N N . VAL A 1 186 ? -20.417 -37.125 -21.314 1.00 33.88 186 VAL A N 1
ATOM 1405 C CA . VAL A 1 186 ? -21.014 -37.013 -19.967 1.00 33.88 186 VAL A CA 1
ATOM 1406 C C . VAL A 1 186 ? -20.705 -38.235 -19.087 1.00 33.88 186 VAL A C 1
ATOM 1408 O O . VAL A 1 186 ? -20.578 -38.107 -17.872 1.00 33.88 186 VAL A O 1
ATOM 1411 N N . THR A 1 187 ? -20.473 -39.407 -19.679 1.00 29.34 187 THR A N 1
ATOM 1412 C CA . THR A 1 187 ? -20.222 -40.647 -18.921 1.00 29.34 187 THR A CA 1
ATOM 1413 C C . THR A 1 187 ? -18.755 -40.811 -18.499 1.00 29.34 187 THR A C 1
ATOM 1415 O O . THR A 1 187 ? -18.474 -41.509 -17.525 1.00 29.34 187 THR A O 1
ATOM 1418 N N . LEU A 1 188 ? -17.810 -40.132 -19.164 1.00 29.88 188 LEU A N 1
ATOM 1419 C CA . LEU A 1 188 ? -16.387 -40.175 -18.795 1.00 29.88 188 LEU A CA 1
ATOM 1420 C C . LEU A 1 188 ? -16.060 -39.233 -17.619 1.00 29.88 188 LEU A C 1
ATOM 1422 O O . LEU A 1 188 ? -15.200 -39.544 -16.800 1.00 29.88 188 LEU A O 1
ATOM 1426 N N . VAL A 1 189 ? -16.793 -38.123 -17.479 1.00 34.78 189 VAL A N 1
ATOM 1427 C CA . VAL A 1 189 ? -16.607 -37.152 -16.383 1.00 34.78 189 VAL A CA 1
ATOM 1428 C C . VAL A 1 189 ? -17.189 -37.670 -15.058 1.00 34.78 189 VAL A C 1
ATOM 1430 O O . VAL A 1 189 ? -16.626 -37.420 -13.995 1.00 34.78 189 VAL A O 1
ATOM 1433 N N . ALA A 1 190 ? -18.259 -38.470 -15.103 1.00 28.38 190 ALA A N 1
ATOM 1434 C CA . ALA A 1 190 ? -18.920 -38.986 -13.901 1.00 28.38 190 ALA A CA 1
ATOM 1435 C C . ALA A 1 190 ? -18.132 -40.092 -13.165 1.00 28.38 190 ALA A C 1
ATOM 1437 O O . ALA A 1 190 ? -18.282 -40.240 -11.955 1.00 28.38 190 ALA A O 1
ATOM 1438 N N . LYS A 1 191 ? -17.250 -40.842 -13.845 1.00 25.62 191 LYS A N 1
ATOM 1439 C CA . LYS A 1 191 ? -16.419 -41.884 -13.200 1.00 25.62 191 LYS A CA 1
ATOM 1440 C C . LYS A 1 191 ? -15.112 -41.365 -12.588 1.00 25.62 191 LYS A C 1
ATOM 1442 O O . LYS A 1 191 ? -14.523 -42.066 -11.773 1.00 25.62 191 LYS A O 1
ATOM 1447 N N . ALA A 1 192 ? -14.689 -40.141 -12.903 1.00 29.31 192 ALA A N 1
ATOM 1448 C CA . ALA A 1 192 ? -13.517 -39.521 -12.276 1.00 29.31 192 ALA A CA 1
ATOM 1449 C C . ALA A 1 192 ? -13.830 -38.860 -10.915 1.00 29.31 192 ALA A C 1
ATOM 1451 O O . ALA A 1 192 ? -12.917 -38.583 -10.143 1.00 29.31 192 ALA A O 1
ATOM 1452 N N . LEU A 1 193 ? -15.110 -38.630 -10.594 1.00 29.64 193 LEU A N 1
ATOM 1453 C CA . LEU A 1 193 ? -15.532 -37.844 -9.424 1.00 29.64 193 LEU A CA 1
ATOM 1454 C C . LEU A 1 193 ? -15.897 -38.663 -8.175 1.00 29.64 193 LEU A C 1
ATOM 1456 O O . LEU A 1 193 ? -16.215 -38.079 -7.146 1.00 29.64 193 LEU A O 1
ATOM 1460 N N . VAL A 1 194 ? -15.795 -39.995 -8.216 1.00 29.72 194 VAL A N 1
ATOM 1461 C CA . VAL A 1 194 ? -16.109 -40.861 -7.056 1.00 29.72 194 VAL A CA 1
ATOM 1462 C C . VAL A 1 194 ? -14.844 -41.346 -6.316 1.00 29.72 194 VAL A C 1
ATOM 1464 O O . VAL A 1 194 ? -14.939 -41.941 -5.251 1.00 29.72 194 VAL A O 1
ATOM 1467 N N . GLY A 1 195 ? -13.641 -41.025 -6.809 1.00 28.77 195 GLY A N 1
ATOM 1468 C CA . GLY A 1 195 ? -12.364 -41.458 -6.212 1.00 28.77 195 GLY A CA 1
ATOM 1469 C C . GLY A 1 195 ? -11.560 -40.397 -5.446 1.00 28.77 195 GLY A C 1
ATOM 1470 O O . GLY A 1 195 ? -10.470 -40.708 -4.984 1.00 28.77 195 GLY A O 1
ATOM 1471 N N . ALA A 1 196 ? -12.044 -39.157 -5.316 1.00 30.00 196 ALA A N 1
ATOM 1472 C CA . ALA A 1 196 ? -11.283 -38.043 -4.723 1.00 30.00 196 ALA A CA 1
ATOM 1473 C C . ALA A 1 196 ? -11.940 -37.448 -3.461 1.00 30.00 196 ALA A C 1
ATOM 1475 O O . ALA A 1 196 ? -11.789 -36.265 -3.159 1.00 30.00 196 ALA A O 1
ATOM 1476 N N . GLY A 1 197 ? -12.692 -38.267 -2.723 1.00 32.16 197 GLY A N 1
ATOM 1477 C CA . GLY A 1 197 ? -13.071 -37.960 -1.347 1.00 32.16 197 GLY A CA 1
ATOM 1478 C C . GLY A 1 197 ? -11.884 -38.225 -0.419 1.00 32.16 197 GLY A C 1
ATOM 1479 O O . GLY A 1 197 ? -11.351 -39.327 -0.424 1.00 32.16 197 GLY A O 1
ATOM 1480 N N . ALA A 1 198 ? -11.513 -37.217 0.374 1.00 31.62 198 ALA A N 1
ATOM 1481 C CA . ALA A 1 198 ? -10.422 -37.202 1.357 1.00 31.62 198 ALA A CA 1
ATOM 1482 C C . ALA A 1 198 ? -8.997 -36.996 0.803 1.00 31.62 198 ALA A C 1
ATOM 1484 O O . ALA A 1 198 ? -8.120 -37.840 0.951 1.00 31.62 198 ALA A O 1
ATOM 1485 N N . LEU A 1 199 ? -8.721 -35.798 0.281 1.00 28.23 199 LEU A N 1
ATOM 1486 C CA . LEU A 1 199 ? -7.374 -35.225 0.335 1.00 28.23 199 LEU A CA 1
ATOM 1487 C C . LEU A 1 199 ? -7.470 -33.822 0.929 1.00 28.23 199 LEU A C 1
ATOM 1489 O O . LEU A 1 199 ? -8.272 -32.999 0.490 1.00 28.23 199 LEU A O 1
ATOM 1493 N N . GLY A 1 200 ? -6.708 -33.616 2.003 1.00 27.91 200 GLY A N 1
ATOM 1494 C CA . GLY A 1 200 ? -6.720 -32.410 2.812 1.00 27.91 200 GLY A CA 1
ATOM 1495 C C . GLY A 1 200 ? -6.478 -31.147 1.996 1.00 27.91 200 GLY A C 1
ATOM 1496 O O . GLY A 1 200 ? -5.930 -31.182 0.895 1.00 27.91 200 GLY A O 1
ATOM 1497 N N . ILE A 1 201 ? -6.879 -30.019 2.579 1.00 31.62 201 ILE A N 1
ATOM 1498 C CA . ILE A 1 201 ? -6.484 -28.682 2.143 1.00 31.62 201 ILE A CA 1
ATOM 1499 C C . ILE A 1 201 ? -4.954 -28.674 2.131 1.00 31.62 201 ILE A C 1
ATOM 1501 O O . ILE A 1 201 ? -4.305 -28.511 3.165 1.00 31.62 201 ILE A O 1
ATOM 1505 N N . SER A 1 202 ? -4.386 -28.967 0.963 1.00 28.20 202 SER A N 1
ATOM 1506 C CA . SER A 1 202 ? -2.952 -28.983 0.761 1.00 28.20 202 SER A CA 1
ATOM 1507 C C . SER A 1 202 ? -2.480 -27.567 1.034 1.00 28.20 202 SER A C 1
ATOM 1509 O O . SER A 1 202 ? -3.004 -26.605 0.461 1.00 28.20 202 SER A O 1
ATOM 1511 N N . ARG A 1 203 ? -1.536 -27.446 1.972 1.00 35.09 203 ARG A N 1
ATOM 1512 C CA . ARG A 1 203 ? -0.768 -26.222 2.193 1.00 35.09 203 ARG A CA 1
ATOM 1513 C C . ARG A 1 203 ? -0.396 -25.652 0.830 1.00 35.09 203 ARG A C 1
ATOM 1515 O O . ARG A 1 203 ? -0.003 -26.412 -0.052 1.00 35.09 203 ARG A O 1
ATOM 1522 N N . ALA A 1 204 ? -0.539 -24.336 0.679 1.00 34.50 204 ALA A N 1
ATOM 1523 C CA . ALA A 1 204 ? 0.014 -23.631 -0.465 1.00 34.50 204 ALA A CA 1
ATOM 1524 C C . ALA A 1 204 ? 1.436 -24.150 -0.699 1.00 34.50 204 ALA A C 1
ATOM 1526 O O . ALA A 1 204 ? 2.234 -24.184 0.245 1.00 34.50 204 ALA A O 1
ATOM 1527 N N . ASP A 1 205 ? 1.705 -24.619 -1.917 1.00 29.89 205 ASP A N 1
ATOM 1528 C CA . ASP A 1 205 ? 3.036 -25.069 -2.293 1.00 29.89 205 ASP A CA 1
ATOM 1529 C C . ASP A 1 205 ? 4.047 -23.980 -1.904 1.00 29.89 205 ASP A C 1
ATOM 1531 O O . ASP A 1 205 ? 3.762 -22.789 -2.098 1.00 29.89 205 ASP A O 1
ATOM 1535 N N . PRO A 1 206 ? 5.202 -24.342 -1.320 1.00 35.66 206 PRO A N 1
ATOM 1536 C CA . PRO A 1 206 ? 6.226 -23.366 -0.997 1.00 35.66 206 PRO A CA 1
ATOM 1537 C C . PRO A 1 206 ? 6.589 -22.582 -2.261 1.00 35.66 206 PRO A C 1
ATOM 1539 O O . PRO A 1 206 ? 6.907 -23.164 -3.299 1.00 35.66 206 PRO A O 1
ATOM 1542 N N . VAL A 1 207 ? 6.510 -21.253 -2.157 1.00 41.31 207 VAL A N 1
ATOM 1543 C CA . VAL A 1 207 ? 6.894 -20.314 -3.214 1.00 41.31 207 VAL A CA 1
ATOM 1544 C C . VAL A 1 207 ? 8.300 -20.691 -3.707 1.00 41.31 207 VAL A C 1
ATOM 1546 O O . VAL A 1 207 ? 9.225 -20.750 -2.890 1.00 41.31 207 VAL A O 1
ATOM 1549 N N . PRO A 1 208 ? 8.496 -20.985 -5.007 1.00 35.97 208 PRO A N 1
ATOM 1550 C CA . PRO A 1 208 ? 9.815 -21.295 -5.535 1.00 35.97 208 PRO A CA 1
ATOM 1551 C C . PRO A 1 208 ? 10.714 -20.063 -5.418 1.00 35.97 208 PRO A C 1
ATOM 1553 O O . PRO A 1 208 ? 10.410 -19.016 -5.983 1.00 35.97 208 PRO A O 1
ATOM 1556 N N . GLY A 1 209 ? 11.819 -20.215 -4.688 1.00 39.28 209 GLY A N 1
ATOM 1557 C CA . GLY A 1 209 ? 12.860 -19.201 -4.544 1.00 39.28 209 GLY A CA 1
ATOM 1558 C C . GLY A 1 209 ? 13.150 -18.847 -3.089 1.00 39.28 209 GLY A C 1
ATOM 1559 O O . GLY A 1 209 ? 12.858 -17.742 -2.651 1.00 39.28 209 GLY A O 1
ATOM 1560 N N . ARG A 1 210 ? 13.803 -19.754 -2.345 1.00 47.53 210 ARG A N 1
ATOM 1561 C CA . ARG A 1 210 ? 14.694 -19.333 -1.251 1.00 47.53 210 ARG A CA 1
ATOM 1562 C C . ARG A 1 210 ? 15.889 -18.629 -1.889 1.00 47.53 210 ARG A C 1
ATOM 1564 O O . ARG A 1 210 ? 16.968 -19.209 -1.986 1.00 47.53 210 ARG A O 1
ATOM 1571 N N . ASP A 1 211 ? 15.683 -17.407 -2.358 1.00 52.16 211 ASP A N 1
ATOM 1572 C CA . ASP A 1 211 ? 16.809 -16.516 -2.553 1.00 52.16 211 ASP A CA 1
ATOM 1573 C C . ASP A 1 211 ? 17.217 -16.089 -1.140 1.00 52.16 211 ASP A C 1
ATOM 1575 O O . ASP A 1 211 ? 16.484 -15.379 -0.454 1.00 52.16 211 ASP A O 1
ATOM 1579 N N . ARG A 1 212 ? 18.343 -16.616 -0.644 1.00 56.38 212 ARG A N 1
ATOM 1580 C CA . ARG A 1 212 ? 18.920 -16.227 0.659 1.00 56.38 212 ARG A CA 1
ATOM 1581 C C . ARG A 1 212 ? 19.499 -14.806 0.611 1.00 56.38 212 ARG A C 1
ATOM 1583 O O . ARG A 1 212 ? 20.292 -14.444 1.478 1.00 56.38 212 ARG A O 1
ATOM 1590 N N . ASP A 1 213 ? 19.157 -14.043 -0.423 1.00 67.62 213 ASP A N 1
ATOM 1591 C CA . ASP A 1 213 ? 19.587 -12.677 -0.602 1.00 67.62 213 ASP A CA 1
ATOM 1592 C C . ASP A 1 213 ? 19.072 -11.841 0.582 1.00 67.62 213 ASP A C 1
ATOM 1594 O O . ASP A 1 213 ? 17.859 -11.774 0.822 1.00 67.62 213 ASP A O 1
ATOM 1598 N N . PRO A 1 214 ? 19.977 -11.211 1.351 1.00 66.75 214 PRO A N 1
ATOM 1599 C CA . PRO A 1 214 ? 19.609 -10.422 2.521 1.00 66.75 214 PRO A CA 1
ATOM 1600 C C . PRO A 1 214 ? 18.703 -9.229 2.179 1.00 66.75 214 PRO A C 1
ATOM 1602 O O . PRO A 1 214 ? 18.132 -8.629 3.085 1.00 66.75 214 PRO A O 1
ATOM 1605 N N . ASN A 1 215 ? 18.546 -8.879 0.899 1.00 78.38 215 ASN A N 1
ATOM 1606 C CA . ASN A 1 215 ? 17.667 -7.805 0.447 1.00 78.38 215 ASN A CA 1
ATOM 1607 C C . ASN A 1 215 ? 16.212 -8.251 0.235 1.00 78.38 215 ASN A C 1
ATOM 1609 O O . ASN A 1 215 ? 15.333 -7.396 0.138 1.00 78.38 215 ASN A O 1
ATOM 1613 N N . VAL A 1 216 ? 15.923 -9.559 0.205 1.00 88.38 216 VAL A N 1
ATOM 1614 C CA . VAL A 1 216 ? 14.540 -10.073 0.126 1.00 88.38 216 VAL A CA 1
ATOM 1615 C C . VAL A 1 216 ? 13.752 -9.711 1.384 1.00 88.38 216 VAL A C 1
ATOM 1617 O O . VAL A 1 216 ? 12.560 -9.409 1.307 1.00 88.38 216 VAL A O 1
ATOM 1620 N N . PHE A 1 217 ? 14.420 -9.687 2.538 1.00 93.81 217 PHE A N 1
ATOM 1621 C CA . PHE A 1 217 ? 13.831 -9.228 3.786 1.00 93.81 217 PHE A CA 1
ATOM 1622 C C . PHE A 1 217 ? 14.748 -8.245 4.511 1.00 93.81 217 PHE A C 1
ATOM 1624 O O . PHE A 1 217 ? 15.780 -8.625 5.060 1.00 93.81 217 PHE A O 1
ATOM 1631 N N . ALA A 1 218 ? 14.331 -6.986 4.587 1.00 92.81 218 ALA A N 1
ATOM 1632 C CA . ALA A 1 218 ? 15.026 -5.949 5.337 1.00 92.81 218 ALA A CA 1
ATOM 1633 C C . ALA A 1 218 ? 14.182 -5.469 6.528 1.00 92.81 218 ALA A C 1
ATOM 1635 O O . ALA A 1 218 ? 12.967 -5.319 6.430 1.00 92.81 218 ALA A O 1
ATOM 1636 N N . GLY A 1 219 ? 14.839 -5.170 7.654 1.00 93.75 219 GLY A N 1
ATOM 1637 C CA . GLY A 1 219 ? 14.180 -4.650 8.863 1.00 93.75 219 GLY A CA 1
ATOM 1638 C C . GLY A 1 219 ? 13.825 -5.709 9.909 1.00 93.75 219 GLY A C 1
ATOM 1639 O O . GLY A 1 219 ? 12.763 -5.635 10.523 1.00 93.75 219 GLY A O 1
ATOM 1640 N N . GLN A 1 220 ? 14.730 -6.668 10.136 1.00 94.81 220 GLN A N 1
ATOM 1641 C CA . GLN A 1 220 ? 14.605 -7.711 11.164 1.00 94.81 220 GLN A CA 1
ATOM 1642 C C . GLN A 1 220 ? 14.288 -7.145 12.560 1.00 94.81 220 GLN A C 1
ATOM 1644 O O . GLN A 1 220 ? 13.384 -7.630 13.231 1.00 94.81 220 GLN A O 1
ATOM 1649 N N . GLU A 1 221 ? 14.962 -6.070 12.968 1.00 95.06 221 GLU A N 1
ATOM 1650 C CA . GLU A 1 221 ? 14.723 -5.411 14.261 1.00 95.06 221 GLU A CA 1
ATOM 1651 C C . GLU A 1 221 ? 13.294 -4.860 14.378 1.00 95.06 221 GLU A C 1
ATOM 1653 O O . GLU A 1 221 ? 12.625 -5.051 15.394 1.00 95.06 221 GLU A O 1
ATOM 1658 N N . THR A 1 222 ? 12.790 -4.222 13.315 1.00 96.62 222 THR A N 1
ATOM 1659 C CA . THR A 1 222 ? 11.410 -3.724 13.247 1.00 96.62 222 THR A CA 1
ATOM 1660 C C . THR A 1 222 ? 10.415 -4.879 13.302 1.00 96.62 222 THR A C 1
ATOM 1662 O O . THR A 1 222 ? 9.424 -4.801 14.025 1.00 96.62 222 THR A O 1
ATOM 1665 N N . PHE A 1 223 ? 10.688 -5.975 12.591 1.00 98.19 223 PHE A N 1
ATOM 1666 C CA . PHE A 1 223 ? 9.865 -7.183 12.631 1.00 98.19 223 PHE A CA 1
ATOM 1667 C C . PHE A 1 223 ? 9.770 -7.763 14.051 1.00 98.19 223 PHE A C 1
ATOM 1669 O O . PHE A 1 223 ? 8.673 -8.010 14.554 1.00 98.19 223 PHE A O 1
ATOM 1676 N N . GLU A 1 224 ? 10.904 -7.921 14.732 1.00 97.94 224 GLU A N 1
ATOM 1677 C CA . GLU A 1 224 ? 10.971 -8.429 16.106 1.00 97.94 224 GLU A CA 1
ATOM 1678 C C . GLU A 1 224 ? 10.300 -7.485 17.109 1.00 97.94 224 GLU A C 1
ATOM 1680 O O . GLU A 1 224 ? 9.593 -7.932 18.017 1.00 97.94 224 GLU A O 1
ATOM 1685 N N . GLN A 1 225 ? 10.451 -6.171 16.924 1.00 97.69 225 GLN A N 1
ATOM 1686 C CA . GLN A 1 225 ? 9.738 -5.170 17.712 1.00 97.69 225 GLN A CA 1
ATOM 1687 C C . GLN A 1 225 ? 8.221 -5.284 17.531 1.00 97.69 225 GLN A C 1
ATOM 1689 O O . GLN A 1 225 ? 7.494 -5.256 18.526 1.00 97.69 225 GLN A O 1
ATOM 1694 N N . LEU A 1 226 ? 7.736 -5.437 16.296 1.00 98.38 226 LEU A N 1
ATOM 1695 C CA . LEU A 1 226 ? 6.313 -5.630 16.024 1.00 98.38 226 LEU A CA 1
ATOM 1696 C C . LEU A 1 226 ? 5.792 -6.926 16.648 1.00 98.38 226 LEU A C 1
ATOM 1698 O O . LEU A 1 226 ? 4.716 -6.912 17.236 1.00 98.38 226 LEU A O 1
ATOM 1702 N N . LEU A 1 227 ? 6.551 -8.026 16.595 1.00 98.44 227 LEU A N 1
ATOM 1703 C CA . LEU A 1 227 ? 6.171 -9.279 17.257 1.00 98.44 227 LEU A CA 1
ATOM 1704 C C . LEU A 1 227 ? 6.084 -9.131 18.778 1.00 98.44 227 LEU A C 1
ATOM 1706 O O . LEU A 1 227 ? 5.140 -9.629 19.397 1.00 98.44 227 LEU A O 1
ATOM 1710 N N . ARG A 1 228 ? 7.048 -8.432 19.388 1.00 98.38 228 ARG A N 1
ATOM 1711 C CA . ARG A 1 228 ? 7.036 -8.143 20.825 1.00 98.38 228 ARG A CA 1
ATOM 1712 C C . ARG A 1 228 ? 5.797 -7.333 21.208 1.00 98.38 228 ARG A C 1
ATOM 1714 O O . ARG A 1 228 ? 5.065 -7.755 22.101 1.00 98.38 228 ARG A O 1
ATOM 1721 N N . LEU A 1 229 ? 5.523 -6.241 20.489 1.00 98.31 229 LEU A N 1
ATOM 1722 C CA . LEU A 1 229 ? 4.333 -5.410 20.703 1.00 98.31 229 LEU A CA 1
ATOM 1723 C C . LEU A 1 229 ? 3.037 -6.199 20.488 1.00 98.31 229 LEU A C 1
ATOM 1725 O O . LEU A 1 229 ? 2.111 -6.083 21.290 1.00 98.31 229 LEU A O 1
ATOM 1729 N N . ALA A 1 230 ? 2.984 -7.033 19.448 1.00 98.00 230 ALA A N 1
ATOM 1730 C CA . ALA A 1 230 ? 1.834 -7.875 19.146 1.00 98.00 230 ALA A CA 1
ATOM 1731 C C . ALA A 1 230 ? 1.511 -8.842 20.286 1.00 98.00 230 ALA A C 1
ATOM 1733 O O . ALA A 1 230 ? 0.341 -9.025 20.616 1.00 98.00 230 ALA A O 1
ATOM 1734 N N . ARG A 1 231 ? 2.540 -9.431 20.907 1.00 97.44 231 ARG A N 1
ATOM 1735 C CA . ARG A 1 231 ? 2.386 -10.310 22.070 1.00 97.44 231 ARG A CA 1
ATOM 1736 C C . ARG A 1 231 ? 1.945 -9.534 23.309 1.00 97.44 231 ARG A C 1
ATOM 1738 O O . ARG A 1 231 ? 0.986 -9.933 23.956 1.00 97.44 231 ARG A O 1
ATOM 1745 N N . GLU A 1 232 ? 2.621 -8.432 23.626 1.00 97.94 232 GLU A N 1
ATOM 1746 C CA . GLU A 1 232 ? 2.332 -7.607 24.812 1.00 97.94 232 GLU A CA 1
ATOM 1747 C C . GLU A 1 232 ? 0.921 -7.010 24.791 1.00 97.94 232 GLU A C 1
ATOM 1749 O O . GLU A 1 232 ? 0.311 -6.824 25.840 1.00 97.94 232 GLU A O 1
ATOM 1754 N N . ARG A 1 233 ? 0.396 -6.717 23.598 1.00 97.75 233 ARG A N 1
ATOM 1755 C CA . ARG A 1 233 ? -0.909 -6.071 23.398 1.00 97.75 233 ARG A CA 1
ATOM 1756 C C . ARG A 1 233 ? -1.973 -7.001 22.813 1.00 97.75 233 ARG A C 1
ATOM 1758 O O . ARG A 1 233 ? -3.005 -6.511 22.365 1.00 97.75 233 ARG A O 1
ATOM 1765 N N . ALA A 1 234 ? -1.708 -8.309 22.776 1.00 97.00 234 ALA A N 1
ATOM 1766 C CA . ALA A 1 234 ? -2.614 -9.338 22.260 1.00 97.00 234 ALA A CA 1
ATOM 1767 C C . ALA A 1 234 ? -3.226 -9.006 20.880 1.00 97.00 234 ALA A C 1
ATOM 1769 O O . ALA A 1 234 ? -4.418 -9.201 20.641 1.00 97.00 234 ALA A O 1
ATOM 1770 N N . TRP A 1 235 ? -2.415 -8.502 19.942 1.00 97.81 235 TRP A N 1
ATOM 1771 C CA . TRP A 1 235 ? -2.899 -8.076 18.621 1.00 97.81 235 TRP A CA 1
ATOM 1772 C C . TRP A 1 235 ? -3.537 -9.207 17.806 1.00 97.81 235 TRP A C 1
ATOM 1774 O O . TRP A 1 235 ? -4.385 -8.932 16.959 1.00 97.81 235 TRP A O 1
ATOM 1784 N N . SER A 1 236 ? -3.179 -10.472 18.056 1.00 95.31 236 SER A N 1
ATOM 1785 C CA . SER A 1 236 ? -3.822 -11.623 17.408 1.00 95.31 236 SER A CA 1
ATOM 1786 C C . SER A 1 236 ? -5.326 -11.687 17.671 1.00 95.31 236 SER A C 1
ATOM 1788 O O . SER A 1 236 ? -6.056 -12.141 16.793 1.00 95.31 236 SER A O 1
ATOM 1790 N N . GLU A 1 237 ? -5.795 -11.184 18.816 1.00 95.06 237 GLU A N 1
ATOM 1791 C CA . GLU A 1 237 ? -7.209 -11.224 19.216 1.00 95.06 237 GLU A CA 1
ATOM 1792 C C . GLU A 1 237 ? -8.004 -9.998 18.763 1.00 95.06 237 GLU A C 1
ATOM 1794 O O . GLU A 1 237 ? -9.234 -9.998 18.805 1.00 95.06 237 GLU A O 1
ATOM 1799 N N . LEU A 1 238 ? -7.323 -8.949 18.294 1.00 97.44 238 LEU A N 1
ATOM 1800 C CA . LEU A 1 238 ? -7.998 -7.787 17.730 1.00 97.44 238 LEU A CA 1
ATOM 1801 C C . LEU A 1 238 ? -8.717 -8.174 16.432 1.00 97.44 238 LEU A C 1
ATOM 1803 O O . LEU A 1 238 ? -8.142 -8.921 15.635 1.00 97.44 238 LEU A O 1
ATOM 1807 N N . PRO A 1 239 ? -9.910 -7.618 16.150 1.00 97.69 239 PRO A N 1
ATOM 1808 C CA . PRO A 1 239 ? -10.499 -7.688 14.818 1.00 97.69 239 PRO A CA 1
ATOM 1809 C C . PRO A 1 239 ? -9.502 -7.188 13.769 1.00 97.69 239 PRO A C 1
ATOM 1811 O O . PRO A 1 239 ? -8.789 -6.215 14.021 1.00 97.69 239 PRO A O 1
ATOM 1814 N N . ILE A 1 240 ? -9.472 -7.808 12.584 1.00 98.31 240 ILE A N 1
ATOM 1815 C CA . ILE A 1 240 ? -8.459 -7.517 11.556 1.00 98.31 240 ILE A CA 1
ATOM 1816 C C . ILE A 1 240 ? -8.238 -6.017 11.287 1.00 98.31 240 ILE A C 1
ATOM 1818 O O . ILE A 1 240 ? -7.093 -5.594 11.162 1.00 98.31 240 ILE A O 1
ATOM 1822 N N . GLY A 1 241 ? -9.297 -5.200 11.255 1.00 98.19 241 GLY A N 1
ATOM 1823 C CA . GLY A 1 241 ? -9.179 -3.754 11.039 1.00 98.19 241 GLY A CA 1
ATOM 1824 C C . GLY A 1 241 ? -8.379 -3.045 12.138 1.00 98.19 241 GLY A C 1
ATOM 1825 O O . GLY A 1 241 ? -7.426 -2.324 11.846 1.00 98.19 241 GLY A O 1
ATOM 1826 N N . GLU A 1 242 ? -8.698 -3.324 13.404 1.00 98.44 242 GLU A N 1
ATOM 1827 C CA . GLU A 1 242 ? -7.974 -2.787 14.565 1.00 98.44 242 GLU A CA 1
ATOM 1828 C C . GLU A 1 242 ? -6.550 -3.346 14.651 1.00 98.44 242 GLU A C 1
ATOM 1830 O O . GLU A 1 242 ? -5.614 -2.620 14.983 1.00 98.44 242 GLU A O 1
ATOM 1835 N N . ARG A 1 243 ? -6.354 -4.617 14.276 1.00 98.44 243 ARG A N 1
ATOM 1836 C CA . ARG A 1 243 ? -5.026 -5.239 14.192 1.00 98.44 243 ARG A CA 1
ATOM 1837 C C . ARG A 1 243 ? -4.137 -4.520 13.174 1.00 98.44 243 ARG A C 1
ATOM 1839 O O . ARG A 1 243 ? -3.003 -4.169 13.490 1.00 98.44 243 ARG A O 1
ATOM 1846 N N . ILE A 1 244 ? -4.661 -4.268 11.973 1.00 98.69 244 ILE A N 1
ATOM 1847 C CA . ILE A 1 244 ? -3.971 -3.523 10.911 1.00 98.69 244 ILE A CA 1
ATOM 1848 C C . ILE A 1 244 ? -3.672 -2.094 11.369 1.00 98.69 244 ILE A C 1
ATOM 1850 O O . ILE A 1 244 ? -2.551 -1.625 11.190 1.00 98.69 244 ILE A O 1
ATOM 1854 N N . GLY A 1 245 ? -4.641 -1.417 11.994 1.00 98.56 245 GLY A N 1
ATOM 1855 C CA . GLY A 1 245 ? -4.453 -0.074 12.542 1.00 98.56 245 GLY A CA 1
ATOM 1856 C C . GLY A 1 245 ? -3.345 -0.014 13.595 1.00 98.56 245 GLY A C 1
ATOM 1857 O O . GLY A 1 245 ? -2.485 0.862 13.531 1.00 98.56 245 GLY A O 1
ATOM 1858 N N . ALA A 1 246 ? -3.313 -0.974 14.523 1.00 98.62 246 ALA A N 1
ATOM 1859 C CA . ALA A 1 246 ? -2.288 -1.054 15.560 1.00 98.62 246 ALA A CA 1
ATOM 1860 C C . ALA A 1 246 ? -0.881 -1.277 14.980 1.00 98.62 246 ALA A C 1
ATOM 1862 O O . ALA A 1 246 ? 0.065 -0.601 15.387 1.00 98.62 246 ALA A O 1
ATOM 1863 N N . ILE A 1 247 ? -0.752 -2.174 13.996 1.00 98.69 247 ILE A N 1
ATOM 1864 C CA . ILE A 1 247 ? 0.513 -2.420 13.286 1.00 98.69 247 ILE A CA 1
ATOM 1865 C C . ILE A 1 247 ? 0.942 -1.174 12.510 1.00 98.69 247 ILE A C 1
ATOM 1867 O O . ILE A 1 247 ? 2.092 -0.751 12.617 1.00 98.69 247 ILE A O 1
ATOM 1871 N N . GLY A 1 248 ? 0.019 -0.549 11.777 1.00 98.31 248 GLY A N 1
ATOM 1872 C CA . GLY A 1 248 ? 0.298 0.666 11.021 1.00 98.31 248 GLY A CA 1
ATOM 1873 C C . GLY A 1 248 ? 0.794 1.805 11.917 1.00 98.31 248 GLY A C 1
ATOM 1874 O O . GLY A 1 248 ? 1.754 2.486 11.570 1.00 98.31 248 GLY A O 1
ATOM 1875 N N . MET A 1 249 ? 0.185 1.990 13.093 1.00 98.56 249 MET A N 1
ATOM 1876 C CA . MET A 1 249 ? 0.630 2.988 14.072 1.00 98.56 249 MET A CA 1
ATOM 1877 C C . MET A 1 249 ? 1.990 2.647 14.684 1.00 98.56 249 MET A C 1
ATOM 1879 O O . MET A 1 249 ? 2.776 3.546 14.963 1.00 98.56 249 MET A O 1
ATOM 1883 N N . ALA A 1 250 ? 2.305 1.365 14.870 1.00 98.25 250 ALA A N 1
ATOM 1884 C CA . ALA A 1 250 ? 3.629 0.945 15.324 1.00 98.25 250 ALA A CA 1
ATOM 1885 C C . ALA A 1 250 ? 4.721 1.135 14.255 1.00 98.25 250 ALA A C 1
ATOM 1887 O O . ALA A 1 250 ? 5.893 1.251 14.601 1.00 98.25 250 ALA A O 1
ATOM 1888 N N . LEU A 1 251 ? 4.332 1.204 12.980 1.00 97.94 251 LEU A N 1
ATOM 1889 C CA . LEU A 1 251 ? 5.184 1.572 11.847 1.00 97.94 251 LEU A CA 1
ATOM 1890 C C . LEU A 1 251 ? 5.226 3.088 11.590 1.00 97.94 251 LEU A C 1
ATOM 1892 O O . LEU A 1 251 ? 5.865 3.531 10.636 1.00 97.94 251 LEU A O 1
ATOM 1896 N N . GLN A 1 252 ? 4.554 3.908 12.405 1.00 95.38 252 GLN A N 1
ATOM 1897 C CA . GLN A 1 252 ? 4.647 5.360 12.290 1.00 95.38 252 GLN A CA 1
ATOM 1898 C C . GLN A 1 252 ? 6.105 5.810 12.476 1.00 95.38 252 GLN A C 1
ATOM 1900 O O . GLN A 1 252 ? 6.824 5.288 13.322 1.00 95.38 252 GLN A O 1
ATOM 1905 N N . GLN A 1 253 ? 6.521 6.822 11.711 1.00 94.69 253 GLN A N 1
ATOM 1906 C CA . GLN A 1 253 ? 7.896 7.330 11.612 1.00 94.69 253 GLN A CA 1
ATOM 1907 C C . GLN A 1 253 ? 8.885 6.426 10.859 1.00 94.69 253 GLN A C 1
ATOM 1909 O O . GLN A 1 253 ? 10.031 6.839 10.681 1.00 94.69 253 GLN A O 1
ATOM 1914 N N . THR A 1 254 ? 8.474 5.260 10.345 1.00 94.00 254 THR A N 1
ATOM 1915 C CA . THR A 1 254 ? 9.318 4.506 9.405 1.00 94.00 254 THR A CA 1
ATOM 1916 C C . THR A 1 254 ? 9.604 5.368 8.167 1.00 94.00 254 THR A C 1
ATOM 1918 O O . THR A 1 254 ? 8.655 5.932 7.613 1.00 94.00 254 THR A O 1
ATOM 1921 N N . PRO A 1 255 ? 10.872 5.505 7.728 1.00 95.31 255 PRO A N 1
ATOM 1922 C CA . PRO A 1 255 ? 11.242 6.341 6.589 1.00 95.31 255 PRO A CA 1
ATOM 1923 C C . PRO A 1 255 ? 10.486 6.006 5.303 1.00 95.31 255 PRO A C 1
ATOM 1925 O O . PRO A 1 255 ? 10.224 4.840 5.005 1.00 95.31 255 PRO A O 1
ATOM 1928 N N . TYR A 1 256 ? 10.192 7.034 4.508 1.00 92.50 256 TYR A N 1
ATOM 1929 C CA . TYR A 1 256 ? 9.675 6.849 3.158 1.00 92.50 256 TYR A CA 1
ATOM 1930 C C . TYR A 1 256 ? 10.815 6.496 2.204 1.00 92.50 256 TYR A C 1
ATOM 1932 O O . TYR A 1 256 ? 11.760 7.277 2.063 1.00 92.50 256 TYR A O 1
ATOM 1940 N N . VAL A 1 257 ? 10.713 5.351 1.529 1.00 89.19 257 VAL A N 1
ATOM 1941 C CA . VAL A 1 257 ? 11.689 4.907 0.524 1.00 89.19 257 VAL A CA 1
ATOM 1942 C C . VAL A 1 257 ? 10.939 4.360 -0.684 1.00 89.19 257 VAL A C 1
ATOM 1944 O O . VAL A 1 257 ? 10.132 3.445 -0.552 1.00 89.19 257 VAL A O 1
ATOM 1947 N N . GLU A 1 258 ? 11.208 4.929 -1.855 1.00 79.69 258 GLU A N 1
ATOM 1948 C CA . GLU A 1 258 ? 10.631 4.488 -3.126 1.00 79.69 258 GLU A CA 1
ATOM 1949 C C . GLU A 1 258 ? 11.410 3.317 -3.737 1.00 79.69 258 GLU A C 1
ATOM 1951 O O . GLU A 1 258 ? 12.569 3.080 -3.398 1.00 79.69 258 GLU A O 1
ATOM 1956 N N . ALA A 1 259 ? 10.765 2.591 -4.655 1.00 84.44 259 ALA A N 1
ATOM 1957 C CA . ALA A 1 259 ? 11.378 1.527 -5.456 1.00 84.44 259 ALA A CA 1
ATOM 1958 C C . ALA A 1 259 ? 12.049 0.399 -4.641 1.00 84.44 259 ALA A C 1
ATOM 1960 O O . ALA A 1 259 ? 12.937 -0.292 -5.135 1.00 84.44 259 ALA A O 1
ATOM 1961 N N . THR A 1 260 ? 11.592 0.155 -3.406 1.00 87.12 260 THR A N 1
ATOM 1962 C CA . THR A 1 260 ? 12.140 -0.905 -2.533 1.00 87.12 260 THR A CA 1
ATOM 1963 C C . THR A 1 260 ? 11.907 -2.323 -3.061 1.00 87.12 260 THR A C 1
ATOM 1965 O O . THR A 1 260 ? 12.562 -3.260 -2.609 1.00 87.12 260 THR A O 1
ATOM 1968 N N . LEU A 1 261 ? 10.988 -2.485 -4.016 1.00 90.38 261 LEU A N 1
ATOM 1969 C CA . LEU A 1 261 ? 10.646 -3.768 -4.630 1.00 90.38 261 LEU A CA 1
ATOM 1970 C C . LEU A 1 261 ? 11.492 -4.093 -5.868 1.00 90.38 261 LEU A C 1
ATOM 1972 O O . LEU A 1 261 ? 11.505 -5.237 -6.313 1.00 90.38 261 LEU A O 1
ATOM 1976 N N . GLU A 1 262 ? 12.210 -3.114 -6.422 1.00 88.62 262 GLU A N 1
ATOM 1977 C CA . GLU A 1 262 ? 12.939 -3.263 -7.687 1.00 88.62 262 GLU A CA 1
ATOM 1978 C C . GLU A 1 262 ? 14.355 -3.808 -7.450 1.00 88.62 262 GLU A C 1
ATOM 1980 O O . GLU A 1 262 ? 15.354 -3.162 -7.767 1.00 88.62 262 GLU A O 1
ATOM 1985 N N . LEU A 1 263 ? 14.432 -4.993 -6.833 1.00 87.00 263 LEU A N 1
ATOM 1986 C CA . LEU A 1 263 ? 15.693 -5.603 -6.392 1.00 87.00 263 LEU A CA 1
ATOM 1987 C C . LEU A 1 263 ? 16.563 -6.101 -7.551 1.00 87.00 263 LEU A C 1
ATOM 1989 O O . LEU A 1 263 ? 17.783 -5.951 -7.516 1.00 87.00 263 LEU A O 1
ATOM 1993 N N . PHE A 1 264 ? 15.939 -6.698 -8.568 1.00 86.88 264 PHE A N 1
ATOM 1994 C CA . PHE A 1 264 ? 16.628 -7.324 -9.694 1.00 86.88 264 PHE A CA 1
ATOM 1995 C C . PHE A 1 264 ? 16.041 -6.845 -11.021 1.00 86.88 264 PHE A C 1
ATOM 1997 O O . PHE A 1 264 ? 14.851 -6.545 -11.128 1.00 86.88 264 PHE A O 1
ATOM 2004 N N . GLU A 1 265 ? 16.889 -6.778 -12.046 1.00 79.69 265 GLU A N 1
ATOM 2005 C CA . GLU A 1 265 ? 16.489 -6.331 -13.386 1.00 79.69 265 GLU A CA 1
ATOM 2006 C C . GLU A 1 265 ? 15.903 -7.471 -14.229 1.00 79.69 265 GLU A C 1
ATOM 2008 O O . GLU A 1 265 ? 15.067 -7.235 -15.098 1.00 79.69 265 GLU A O 1
ATOM 2013 N N . ASP A 1 266 ? 16.334 -8.706 -13.968 1.00 81.75 266 ASP A N 1
ATOM 2014 C CA . ASP A 1 266 ? 16.075 -9.889 -14.791 1.00 81.75 266 ASP A CA 1
ATOM 2015 C C . ASP A 1 266 ? 14.986 -10.818 -14.231 1.00 81.75 266 ASP A C 1
ATOM 2017 O O . ASP A 1 266 ? 14.459 -11.661 -14.962 1.00 81.75 266 ASP A O 1
ATOM 2021 N N . ARG A 1 267 ? 14.619 -10.667 -12.953 1.00 87.38 267 ARG A N 1
ATOM 2022 C CA . ARG A 1 267 ? 13.614 -11.503 -12.286 1.00 87.38 267 ARG A CA 1
ATOM 2023 C C . ARG A 1 267 ? 12.779 -10.730 -11.274 1.00 87.38 267 ARG A C 1
ATOM 2025 O O . ARG A 1 267 ? 13.251 -9.803 -10.629 1.00 87.38 267 ARG A O 1
ATOM 2032 N N . GLU A 1 268 ? 11.539 -11.173 -11.100 1.00 92.75 268 GLU A N 1
ATOM 2033 C CA . GLU A 1 268 ? 10.648 -10.679 -10.051 1.00 92.75 268 GLU A CA 1
ATOM 2034 C C . GLU A 1 268 ? 10.786 -11.560 -8.807 1.00 92.75 268 GLU A C 1
ATOM 2036 O O . GLU A 1 268 ? 10.646 -12.782 -8.891 1.00 92.75 268 GLU A O 1
ATOM 2041 N N . VAL A 1 269 ? 11.031 -10.942 -7.652 1.00 92.12 269 VAL A N 1
ATOM 2042 C CA . VAL A 1 269 ? 11.111 -11.628 -6.358 1.00 92.12 269 VAL A CA 1
ATOM 2043 C C . VAL A 1 269 ? 10.274 -10.858 -5.347 1.00 92.12 269 VAL A C 1
ATOM 2045 O O . VAL A 1 269 ? 10.415 -9.645 -5.210 1.00 92.12 269 VAL A O 1
ATOM 2048 N N . CYS A 1 270 ? 9.409 -11.563 -4.616 1.00 94.69 270 CYS A N 1
ATOM 2049 C CA . CYS A 1 270 ? 8.659 -10.946 -3.530 1.00 94.69 270 CYS A CA 1
ATOM 2050 C C . CYS A 1 270 ? 9.608 -10.563 -2.394 1.00 94.69 270 CYS A C 1
ATOM 2052 O O . CYS A 1 270 ? 10.278 -11.432 -1.844 1.00 94.69 270 CYS A O 1
ATOM 2054 N N . SER A 1 271 ? 9.605 -9.291 -2.005 1.00 95.25 271 SER A N 1
ATOM 2055 C CA . SER A 1 271 ? 10.420 -8.771 -0.908 1.00 95.25 271 SER A CA 1
ATOM 2056 C C . SER A 1 271 ? 9.611 -7.950 0.097 1.00 95.25 271 SER A C 1
ATOM 2058 O O . SER A 1 271 ? 8.522 -7.447 -0.198 1.00 95.25 271 SER A O 1
ATOM 2060 N N . VAL A 1 272 ? 10.144 -7.803 1.308 1.00 96.81 272 VAL A N 1
ATOM 2061 C CA . VAL A 1 272 ? 9.604 -6.932 2.359 1.00 96.81 272 VAL A CA 1
ATOM 2062 C C . VAL A 1 272 ? 10.740 -6.100 2.935 1.00 96.81 272 VAL A C 1
ATOM 2064 O O . VAL A 1 272 ? 11.758 -6.636 3.362 1.00 96.81 272 VAL A O 1
ATOM 2067 N N . ASN A 1 273 ? 10.552 -4.782 2.986 1.00 96.25 273 ASN A N 1
ATOM 2068 C CA . ASN A 1 273 ? 11.501 -3.862 3.598 1.00 96.25 273 ASN A CA 1
ATOM 2069 C C . ASN A 1 273 ? 10.802 -3.036 4.682 1.00 96.25 273 ASN A C 1
ATOM 2071 O O . ASN A 1 273 ? 10.087 -2.090 4.385 1.00 96.25 273 ASN A O 1
ATOM 2075 N N . LEU A 1 274 ? 11.018 -3.380 5.950 1.00 96.19 274 LEU A N 1
ATOM 2076 C CA . LEU A 1 274 ? 10.472 -2.643 7.093 1.00 96.19 274 LEU A CA 1
ATOM 2077 C C . LEU A 1 274 ? 11.363 -1.470 7.540 1.00 96.19 274 LEU A C 1
ATOM 2079 O O . LEU A 1 274 ? 10.974 -0.733 8.442 1.00 96.19 274 LEU A O 1
ATOM 2083 N N . ARG A 1 275 ? 12.539 -1.269 6.921 1.00 93.06 275 ARG A N 1
ATOM 2084 C CA . ARG A 1 275 ? 13.404 -0.093 7.164 1.00 93.06 275 ARG A CA 1
ATOM 2085 C C . ARG A 1 275 ? 12.956 1.133 6.373 1.00 93.06 275 ARG A C 1
ATOM 2087 O O . ARG A 1 275 ? 13.305 2.251 6.740 1.00 93.06 275 ARG A O 1
ATOM 2094 N N . GLY A 1 276 ? 12.228 0.924 5.281 1.00 93.44 276 GLY A N 1
ATOM 2095 C CA . GLY A 1 276 ? 11.755 1.982 4.405 1.00 93.44 276 GLY A CA 1
ATOM 2096 C C . GLY A 1 276 ? 10.518 1.537 3.646 1.00 93.44 276 GLY A C 1
ATOM 2097 O O . GLY A 1 276 ? 10.541 0.492 3.003 1.00 93.44 276 GLY A O 1
ATOM 2098 N N . LEU A 1 277 ? 9.448 2.322 3.735 1.00 94.88 277 LEU A N 1
ATOM 2099 C CA . LEU A 1 277 ? 8.140 1.973 3.191 1.00 94.88 277 LEU A CA 1
ATOM 2100 C C . LEU A 1 277 ? 7.631 3.094 2.287 1.00 94.88 277 LEU A C 1
ATOM 2102 O O . LEU A 1 277 ? 7.650 4.260 2.677 1.00 94.88 277 LEU A O 1
ATOM 2106 N N . ASP A 1 278 ? 7.133 2.747 1.106 1.00 94.62 278 ASP A N 1
ATOM 2107 C CA . ASP A 1 278 ? 6.301 3.656 0.324 1.00 94.62 278 ASP A CA 1
ATOM 2108 C C . ASP A 1 278 ? 4.830 3.505 0.745 1.00 94.62 278 ASP A C 1
ATOM 2110 O O . ASP A 1 278 ? 4.499 2.830 1.725 1.00 94.62 278 ASP A O 1
ATOM 2114 N N . CYS A 1 279 ? 3.918 4.180 0.048 1.00 96.25 279 CYS A N 1
ATOM 2115 C CA . CYS A 1 279 ? 2.505 4.130 0.401 1.00 96.25 279 CYS A CA 1
ATOM 2116 C C . CYS A 1 279 ? 1.873 2.747 0.202 1.00 96.25 279 CYS A C 1
ATOM 2118 O O . CYS A 1 279 ? 0.996 2.382 0.987 1.00 96.25 279 CYS A O 1
ATOM 2120 N N . VAL A 1 280 ? 2.336 1.973 -0.783 1.00 97.81 280 VAL A N 1
ATOM 2121 C CA . VAL A 1 280 ? 1.830 0.635 -1.098 1.00 97.81 280 VAL A CA 1
ATOM 2122 C C . VAL A 1 280 ? 2.462 -0.403 -0.181 1.00 97.81 280 VAL A C 1
ATOM 2124 O O . VAL A 1 280 ? 1.746 -1.128 0.513 1.00 97.81 280 VAL A O 1
ATOM 2127 N N . THR A 1 281 ? 3.795 -0.432 -0.087 1.00 98.00 281 THR A N 1
ATOM 2128 C CA . THR A 1 281 ? 4.491 -1.410 0.759 1.00 98.00 281 THR A CA 1
ATOM 2129 C C . THR A 1 281 ? 4.138 -1.238 2.232 1.00 98.00 281 THR A C 1
ATOM 2131 O O . THR A 1 281 ? 4.101 -2.232 2.959 1.00 98.00 281 THR A O 1
ATOM 2134 N N . PHE A 1 282 ? 3.793 -0.022 2.673 1.00 98.69 282 PHE A N 1
ATOM 2135 C CA . PHE A 1 282 ? 3.269 0.235 4.012 1.00 98.69 282 PHE A CA 1
ATOM 2136 C C . PHE A 1 282 ? 1.967 -0.527 4.304 1.00 98.69 282 PHE A C 1
ATOM 2138 O O . PHE A 1 282 ? 1.905 -1.281 5.285 1.00 98.69 282 PHE A O 1
ATOM 2145 N N . PHE A 1 283 ? 0.920 -0.344 3.488 1.00 98.56 283 PHE A N 1
ATOM 2146 C CA . PHE A 1 283 ? -0.361 -0.992 3.775 1.00 98.56 283 PHE A CA 1
ATOM 2147 C C . PHE A 1 283 ? -0.277 -2.502 3.526 1.00 98.56 283 PHE A C 1
ATOM 2149 O O . PHE A 1 283 ? -0.877 -3.267 4.280 1.00 98.56 283 PHE A O 1
ATOM 2156 N N . GLU A 1 284 ? 0.498 -2.946 2.530 1.00 98.69 284 GLU A N 1
ATOM 2157 C CA . GLU A 1 284 ? 0.706 -4.371 2.258 1.00 98.69 284 GLU A CA 1
ATOM 2158 C C . GLU A 1 284 ? 1.435 -5.064 3.408 1.00 98.69 284 GLU A C 1
ATOM 2160 O O . GLU A 1 284 ? 1.010 -6.133 3.841 1.00 98.69 284 GLU A O 1
ATOM 2165 N N . SER A 1 285 ? 2.484 -4.442 3.956 1.00 98.56 285 SER A N 1
ATOM 2166 C CA . SER A 1 285 ? 3.201 -4.989 5.114 1.00 98.56 285 SER A CA 1
ATOM 2167 C C . SER A 1 285 ? 2.308 -5.012 6.352 1.00 98.56 285 SER A C 1
ATOM 2169 O O . SER A 1 285 ? 2.303 -6.000 7.082 1.00 98.56 285 SER A O 1
ATOM 2171 N N . SER A 1 286 ? 1.497 -3.970 6.565 1.00 98.81 286 SER A N 1
ATOM 2172 C CA . SER A 1 286 ? 0.559 -3.906 7.694 1.00 98.81 286 SER A CA 1
ATOM 2173 C C . SER A 1 286 ? -0.523 -4.990 7.604 1.00 98.81 286 SER A C 1
ATOM 2175 O O . SER A 1 286 ? -0.777 -5.702 8.578 1.00 98.81 286 SER A O 1
ATOM 2177 N N . LEU A 1 287 ? -1.125 -5.165 6.422 1.00 98.81 287 LEU A N 1
ATOM 2178 C CA . LEU A 1 287 ? -2.105 -6.216 6.139 1.00 98.81 287 LEU A CA 1
ATOM 2179 C C . LEU A 1 287 ? -1.483 -7.613 6.248 1.00 98.81 287 LEU A C 1
ATOM 2181 O O . LEU A 1 287 ? -2.047 -8.488 6.906 1.00 98.81 287 LEU A O 1
ATOM 2185 N N . GLY A 1 288 ? -0.320 -7.822 5.630 1.00 98.56 288 GLY A N 1
ATOM 2186 C CA . GLY A 1 288 ? 0.397 -9.093 5.647 1.00 98.56 288 GLY A CA 1
ATOM 2187 C C . GLY A 1 288 ? 0.763 -9.516 7.065 1.00 98.56 288 GLY A C 1
ATOM 2188 O O . GLY A 1 288 ? 0.498 -10.650 7.457 1.00 98.56 288 GLY A O 1
ATOM 2189 N N . PHE A 1 289 ? 1.264 -8.586 7.881 1.00 98.75 289 PHE A N 1
ATOM 2190 C CA . PHE A 1 289 ? 1.604 -8.852 9.277 1.00 98.75 289 PHE A CA 1
ATOM 2191 C C . PHE A 1 289 ? 0.354 -9.169 10.108 1.00 98.75 289 PHE A C 1
ATOM 2193 O O . PHE A 1 289 ? 0.356 -10.121 10.887 1.00 98.75 289 PHE A O 1
ATOM 2200 N N . ALA A 1 290 ? -0.748 -8.438 9.907 1.00 98.62 290 ALA A N 1
ATOM 2201 C CA . ALA A 1 290 ? -2.010 -8.699 10.599 1.00 98.62 290 ALA A CA 1
ATOM 2202 C C . ALA A 1 290 ? -2.567 -10.102 10.302 1.00 98.62 290 ALA A C 1
ATOM 2204 O O . ALA A 1 290 ? -3.065 -10.784 11.203 1.00 98.62 290 ALA A O 1
ATOM 2205 N N . ARG A 1 291 ? -2.476 -10.539 9.044 1.00 98.38 291 ARG A N 1
ATOM 2206 C CA . ARG A 1 291 ? -2.917 -11.867 8.600 1.00 98.38 291 ARG A CA 1
ATOM 2207 C C . ARG A 1 291 ? -1.987 -12.971 9.097 1.00 98.38 291 ARG A C 1
ATOM 2209 O O . ARG A 1 291 ? -2.461 -13.973 9.627 1.00 98.38 291 ARG A O 1
ATOM 2216 N N . MET A 1 292 ? -0.675 -12.747 9.004 1.00 98.12 292 MET A N 1
ATOM 2217 C CA . MET A 1 292 ? 0.361 -13.633 9.538 1.00 98.12 292 MET A CA 1
ATOM 2218 C C . MET A 1 292 ? 0.125 -13.904 11.026 1.00 98.12 292 MET A C 1
ATOM 2220 O O . MET A 1 292 ? 0.160 -15.058 11.450 1.00 98.12 292 MET A O 1
ATOM 2224 N N . LEU A 1 293 ? -0.165 -12.859 11.813 1.00 97.56 293 LEU A N 1
ATOM 2225 C CA . LEU A 1 293 ? -0.386 -13.002 13.250 1.00 97.56 293 LEU A CA 1
ATOM 2226 C C . LEU A 1 293 ? -1.531 -13.964 13.583 1.00 97.56 293 LEU A C 1
ATOM 2228 O O . LEU A 1 293 ? -1.367 -14.758 14.509 1.00 97.56 293 LEU A O 1
ATOM 2232 N N . ARG A 1 294 ? -2.640 -13.904 12.830 1.00 96.06 294 ARG A N 1
ATOM 2233 C CA . ARG A 1 294 ? -3.825 -14.764 13.017 1.00 96.06 294 ARG A CA 1
ATOM 2234 C C . ARG A 1 294 ? -3.589 -16.215 12.620 1.00 96.06 294 ARG A C 1
ATOM 2236 O O . ARG A 1 294 ? -4.274 -17.094 13.121 1.00 96.06 294 ARG A O 1
ATOM 2243 N N . ARG A 1 295 ? -2.620 -16.459 11.738 1.00 95.12 295 ARG A N 1
ATOM 2244 C CA . ARG A 1 295 ? -2.170 -17.798 11.325 1.00 95.12 295 ARG A CA 1
ATOM 2245 C C . ARG A 1 295 ? -1.026 -18.336 12.181 1.00 95.12 295 ARG A C 1
ATOM 2247 O O . ARG A 1 295 ? -0.306 -19.226 11.740 1.00 95.12 295 ARG A O 1
ATOM 2254 N N . ASP A 1 296 ? -0.797 -17.734 13.346 1.00 93.38 296 ASP A N 1
ATOM 2255 C CA . ASP A 1 296 ? 0.310 -18.060 14.250 1.00 93.38 296 ASP A CA 1
ATOM 2256 C C . ASP A 1 296 ? 1.709 -17.956 13.613 1.00 93.38 296 ASP A C 1
ATOM 2258 O O . ASP A 1 296 ? 2.695 -18.466 14.144 1.00 93.38 296 ASP A O 1
ATOM 2262 N N . GLY A 1 297 ? 1.832 -17.225 12.500 1.00 94.81 297 GLY A N 1
ATOM 2263 C CA . GLY A 1 297 ? 3.109 -16.933 11.859 1.00 94.81 297 GLY A CA 1
ATOM 2264 C C . GLY A 1 297 ? 3.935 -15.958 12.696 1.00 94.81 297 GLY A C 1
ATOM 2265 O O . GLY A 1 297 ? 3.415 -14.965 13.213 1.00 94.81 297 GLY A O 1
ATOM 2266 N N . ARG A 1 298 ? 5.227 -16.252 12.867 1.00 96.38 298 ARG A N 1
ATOM 2267 C CA . ARG A 1 298 ? 6.172 -15.459 13.680 1.00 96.38 298 ARG A CA 1
ATOM 2268 C C . ARG A 1 298 ? 7.541 -15.305 13.010 1.00 96.38 298 ARG A C 1
ATOM 2270 O O . ARG A 1 298 ? 8.517 -14.978 13.674 1.00 96.38 298 ARG A O 1
ATOM 2277 N N . THR A 1 299 ? 7.630 -15.563 11.708 1.00 96.75 299 THR A N 1
ATOM 2278 C CA . THR A 1 299 ? 8.892 -15.519 10.957 1.00 96.75 299 THR A CA 1
ATOM 2279 C C . THR A 1 299 ? 8.813 -14.545 9.781 1.00 96.75 299 THR A C 1
ATOM 2281 O O . THR A 1 299 ? 7.723 -14.354 9.229 1.00 96.75 299 THR A O 1
ATOM 2284 N N . PRO A 1 300 ? 9.949 -13.971 9.345 1.00 96.44 300 PRO A N 1
ATOM 2285 C CA . PRO A 1 300 ? 10.025 -13.203 8.102 1.00 96.44 300 PRO A CA 1
ATOM 2286 C C . PRO A 1 300 ? 9.410 -13.938 6.903 1.00 96.44 300 PRO A C 1
ATOM 2288 O O . PRO A 1 300 ? 8.627 -13.354 6.160 1.00 96.44 300 PRO A O 1
ATOM 2291 N N . ASP A 1 301 ? 9.664 -15.244 6.782 1.00 94.88 301 ASP A N 1
ATOM 2292 C CA . ASP A 1 301 ? 9.097 -16.093 5.727 1.00 94.88 301 ASP A CA 1
ATOM 2293 C C . ASP A 1 301 ? 7.562 -16.132 5.763 1.00 94.88 301 ASP A C 1
ATOM 2295 O O . ASP A 1 301 ? 6.910 -16.089 4.721 1.00 94.88 301 ASP A O 1
ATOM 2299 N N . SER A 1 302 ? 6.960 -16.181 6.958 1.00 96.75 302 SER A N 1
ATOM 2300 C CA . SER A 1 302 ? 5.499 -16.156 7.087 1.00 96.75 302 SER A CA 1
ATOM 2301 C C . SER A 1 302 ? 4.895 -14.801 6.700 1.00 96.75 302 SER A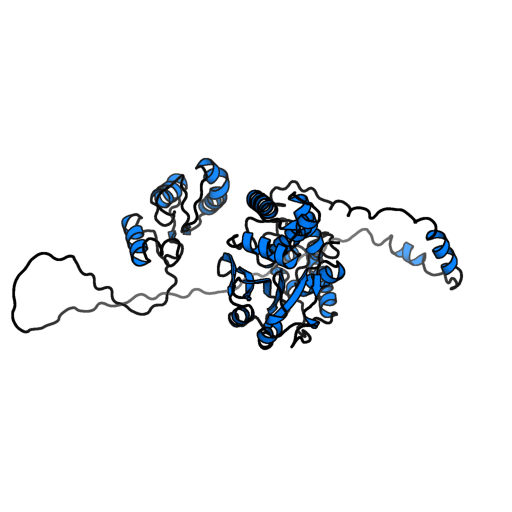 C 1
ATOM 2303 O O . SER A 1 302 ? 3.809 -14.766 6.123 1.00 96.75 302 SER A O 1
ATOM 2305 N N . LEU A 1 303 ? 5.614 -13.695 6.929 1.00 98.06 303 LEU A N 1
ATOM 2306 C CA . LEU A 1 303 ? 5.212 -12.375 6.439 1.00 98.06 303 LEU A CA 1
ATOM 2307 C C . LEU A 1 303 ? 5.353 -12.281 4.917 1.00 98.06 303 LEU A C 1
ATOM 2309 O O . LEU A 1 303 ? 4.427 -11.834 4.243 1.00 98.06 303 LEU A O 1
ATOM 2313 N N . LEU A 1 304 ? 6.481 -12.742 4.370 1.00 96.69 304 LEU A N 1
ATOM 2314 C CA . LEU A 1 304 ? 6.721 -12.793 2.927 1.00 96.69 304 LEU A CA 1
ATOM 2315 C C . LEU A 1 304 ? 5.647 -13.609 2.207 1.00 96.69 304 LEU A C 1
ATOM 2317 O O . LEU A 1 304 ? 5.196 -13.192 1.147 1.00 96.69 304 LEU A O 1
ATOM 2321 N N . ALA A 1 305 ? 5.191 -14.723 2.783 1.00 96.12 305 ALA A N 1
ATOM 2322 C CA . ALA A 1 305 ? 4.120 -15.529 2.206 1.00 96.12 305 ALA A CA 1
ATOM 2323 C C . ALA A 1 305 ? 2.782 -14.769 2.126 1.00 96.12 305 ALA A C 1
ATOM 2325 O O . ALA A 1 305 ? 2.108 -14.825 1.097 1.00 96.12 305 ALA A O 1
ATOM 2326 N N . GLU A 1 306 ? 2.399 -14.023 3.169 1.00 97.88 306 GLU A N 1
ATOM 2327 C CA . GLU A 1 306 ? 1.176 -13.205 3.142 1.00 97.88 306 GLU A CA 1
ATOM 2328 C C . GLU A 1 306 ? 1.300 -12.013 2.180 1.00 97.88 306 GLU A C 1
ATOM 2330 O O . GLU A 1 306 ? 0.360 -11.702 1.441 1.00 97.88 306 GLU A O 1
ATOM 2335 N N . VAL A 1 307 ? 2.469 -11.369 2.130 1.00 98.31 307 VAL A N 1
ATOM 2336 C CA . VAL A 1 307 ? 2.735 -10.286 1.173 1.00 98.31 307 VAL A CA 1
ATOM 2337 C C . VAL A 1 307 ? 2.727 -10.822 -0.259 1.00 98.31 307 VAL A C 1
ATOM 2339 O O . VAL A 1 307 ? 2.046 -10.256 -1.106 1.00 98.31 307 VAL A O 1
ATOM 2342 N N . ALA A 1 308 ? 3.365 -11.960 -0.538 1.00 97.81 308 ALA A N 1
ATOM 2343 C CA . ALA A 1 308 ? 3.323 -12.599 -1.852 1.00 97.81 308 ALA A CA 1
ATOM 2344 C C . ALA A 1 308 ? 1.886 -12.960 -2.261 1.00 97.81 308 ALA A C 1
ATOM 2346 O O . ALA A 1 308 ? 1.458 -12.697 -3.388 1.00 97.81 308 ALA A O 1
ATOM 2347 N N . PHE A 1 309 ? 1.108 -13.513 -1.327 1.00 98.19 309 PHE A N 1
ATOM 2348 C CA . PHE A 1 309 ? -0.277 -13.878 -1.589 1.00 98.19 309 PHE A CA 1
ATOM 2349 C C . PHE A 1 309 ? -1.134 -12.664 -1.965 1.00 98.19 309 PHE A C 1
ATOM 2351 O O . PHE A 1 309 ? -2.019 -12.781 -2.811 1.00 98.19 309 PHE A O 1
ATOM 2358 N N . THR A 1 310 ? -0.873 -11.497 -1.375 1.00 98.44 310 THR A N 1
ATOM 2359 C CA . THR A 1 310 ? -1.664 -10.275 -1.597 1.00 98.44 310 THR A CA 1
ATOM 2360 C C . THR A 1 310 ? -1.173 -9.425 -2.769 1.00 98.44 310 THR A C 1
ATOM 2362 O O . THR A 1 310 ? -2.005 -8.961 -3.548 1.00 98.44 310 THR A O 1
ATOM 2365 N N . ARG A 1 311 ? 0.143 -9.294 -2.956 1.00 98.69 311 ARG A N 1
ATOM 2366 C CA . ARG A 1 311 ? 0.799 -8.431 -3.955 1.00 98.69 311 ARG A CA 1
ATOM 2367 C C . ARG A 1 311 ? 0.752 -8.960 -5.391 1.00 98.69 311 ARG A C 1
ATOM 2369 O O . ARG A 1 311 ? 0.797 -8.175 -6.340 1.00 98.69 311 ARG A O 1
ATOM 2376 N N . TYR A 1 312 ? 0.677 -10.277 -5.573 1.00 98.50 312 TYR A N 1
ATOM 2377 C CA . TYR A 1 312 ? 0.741 -10.903 -6.898 1.00 98.50 312 TYR A CA 1
ATOM 2378 C C . TYR A 1 312 ? -0.613 -11.449 -7.350 1.00 98.50 312 TYR A C 1
ATOM 2380 O O . TYR A 1 312 ? -1.443 -11.860 -6.530 1.00 98.50 312 TYR A O 1
ATOM 2388 N N . ARG A 1 313 ? -0.824 -11.486 -8.675 1.00 97.50 313 ARG A N 1
ATOM 2389 C CA . ARG A 1 313 ? -2.036 -12.046 -9.295 1.00 97.50 313 ARG A CA 1
ATOM 2390 C C . ARG A 1 313 ? -2.259 -13.464 -8.824 1.00 97.50 313 ARG A C 1
ATOM 2392 O O . ARG A 1 313 ? -1.352 -14.292 -8.921 1.00 97.50 313 ARG A O 1
ATOM 2399 N N . GLY A 1 314 ? -3.456 -13.755 -8.324 1.00 95.31 314 GLY A N 1
ATOM 2400 C CA . GLY A 1 314 ? -3.768 -15.088 -7.806 1.00 95.31 314 GLY A CA 1
ATOM 2401 C C . GLY A 1 314 ? -2.804 -15.571 -6.710 1.00 95.31 314 GLY A C 1
ATOM 2402 O O . GLY A 1 314 ? -2.724 -16.773 -6.465 1.00 95.31 314 GLY A O 1
ATOM 2403 N N . GLY A 1 315 ? -2.054 -14.657 -6.083 1.00 95.44 315 GLY A N 1
ATOM 2404 C CA . GLY A 1 315 ? -1.071 -14.938 -5.042 1.00 95.44 315 GLY A CA 1
ATOM 2405 C C . GLY A 1 315 ? 0.196 -15.654 -5.508 1.00 95.44 315 GLY A C 1
ATOM 2406 O O . GLY A 1 315 ? 0.838 -16.309 -4.689 1.00 95.44 315 GLY A O 1
ATOM 2407 N N . ARG A 1 316 ? 0.548 -15.584 -6.800 1.00 92.06 316 ARG A N 1
ATOM 2408 C CA . ARG A 1 316 ? 1.714 -16.287 -7.358 1.00 92.06 316 ARG A CA 1
ATOM 2409 C C . ARG A 1 316 ? 2.652 -15.329 -8.101 1.00 92.06 316 ARG A C 1
ATOM 2411 O O . ARG A 1 316 ? 2.262 -14.828 -9.156 1.00 92.06 316 ARG A O 1
ATOM 2418 N N . PRO A 1 317 ? 3.878 -15.090 -7.601 1.00 92.19 317 PRO A N 1
ATOM 2419 C CA . PRO A 1 317 ? 4.876 -14.333 -8.344 1.00 92.19 317 PRO A CA 1
ATOM 2420 C C . PRO A 1 317 ? 5.390 -15.170 -9.522 1.00 92.19 317 PRO A C 1
ATOM 2422 O O . PRO A 1 317 ? 5.793 -16.319 -9.342 1.00 92.19 317 PRO A O 1
ATOM 2425 N N . THR A 1 318 ? 5.366 -14.608 -10.731 1.00 93.00 318 THR A N 1
ATOM 2426 C CA . THR A 1 318 ? 5.952 -15.239 -11.931 1.00 93.00 318 THR A CA 1
ATOM 2427 C C . THR A 1 318 ? 6.912 -14.312 -12.662 1.00 93.00 318 THR A C 1
ATOM 2429 O O . THR A 1 318 ? 8.007 -14.714 -13.030 1.00 93.00 318 THR A O 1
ATOM 2432 N N . ASP A 1 319 ? 6.497 -13.072 -12.897 1.00 94.25 319 ASP A N 1
ATOM 2433 C CA . ASP A 1 319 ? 7.291 -12.021 -13.532 1.00 94.25 319 ASP A CA 1
ATOM 2434 C C . ASP A 1 319 ? 6.801 -10.645 -13.063 1.00 94.25 319 ASP A C 1
ATOM 2436 O O . ASP A 1 319 ? 5.835 -10.541 -12.304 1.00 94.25 319 ASP A O 1
ATOM 2440 N N . TYR A 1 320 ? 7.431 -9.575 -13.542 1.00 95.50 320 TYR A N 1
ATOM 2441 C CA . TYR A 1 320 ? 7.048 -8.212 -13.182 1.00 95.50 320 TYR A CA 1
ATOM 2442 C C . TYR A 1 320 ? 5.564 -7.911 -13.452 1.00 95.50 320 TYR A C 1
ATOM 2444 O O . TYR A 1 320 ? 4.923 -7.218 -12.671 1.00 95.50 320 TYR A O 1
ATOM 2452 N N . ALA A 1 321 ? 4.971 -8.458 -14.520 1.00 95.88 321 ALA A N 1
ATOM 2453 C CA . ALA A 1 321 ? 3.563 -8.224 -14.853 1.00 95.88 321 ALA A CA 1
ATOM 2454 C C . ALA A 1 321 ? 2.591 -8.986 -13.929 1.00 95.88 321 ALA A C 1
ATOM 2456 O O . ALA A 1 321 ? 1.418 -8.623 -13.832 1.00 95.88 321 ALA A O 1
ATOM 2457 N N . SER A 1 322 ? 3.066 -10.018 -13.222 1.00 96.69 322 SER A N 1
ATOM 2458 C CA . SER A 1 322 ? 2.284 -10.706 -12.187 1.00 96.69 322 SER A CA 1
ATOM 2459 C C . SER A 1 322 ? 2.077 -9.861 -10.928 1.00 96.69 322 SER A C 1
ATOM 2461 O O . SER A 1 322 ? 1.118 -10.109 -10.193 1.00 96.69 322 SER A O 1
ATOM 2463 N N . ARG A 1 323 ? 2.909 -8.839 -10.684 1.00 98.44 323 ARG A N 1
ATOM 2464 C CA . ARG A 1 323 ? 2.710 -7.880 -9.591 1.00 98.44 323 ARG A CA 1
ATOM 2465 C C . ARG A 1 323 ? 1.497 -6.988 -9.880 1.00 98.44 323 ARG A C 1
ATOM 2467 O O . ARG A 1 323 ? 1.202 -6.650 -11.027 1.00 98.44 323 ARG A O 1
ATOM 2474 N N . LEU A 1 324 ? 0.725 -6.662 -8.850 1.00 98.50 324 LEU A N 1
ATOM 2475 C CA . LEU A 1 324 ? -0.478 -5.833 -8.965 1.00 98.50 324 LEU A CA 1
ATOM 2476 C C . LEU A 1 324 ? -0.095 -4.345 -8.868 1.00 98.50 324 LEU A C 1
ATOM 2478 O O . LEU A 1 324 ? -0.156 -3.760 -7.794 1.00 98.50 324 LEU A O 1
ATOM 2482 N N . HIS A 1 325 ? 0.336 -3.747 -9.986 1.00 98.12 325 HIS A N 1
ATOM 2483 C CA . HIS A 1 325 ? 0.840 -2.358 -10.020 1.00 98.12 325 HIS A CA 1
ATOM 2484 C C . HIS A 1 325 ? -0.252 -1.280 -9.949 1.00 98.12 325 HIS A C 1
ATOM 2486 O O . HIS A 1 325 ? -0.009 -0.194 -9.435 1.00 98.12 325 HIS A O 1
ATOM 2492 N N . TYR A 1 326 ? -1.453 -1.571 -10.454 1.00 98.50 326 TYR A N 1
ATOM 2493 C CA . TYR A 1 326 ? -2.609 -0.672 -10.388 1.00 98.50 326 TYR A CA 1
ATOM 2494 C C . TYR A 1 326 ? -3.463 -1.015 -9.163 1.00 98.50 326 TYR A C 1
ATOM 2496 O O . TYR A 1 326 ? -3.839 -2.177 -8.987 1.00 98.50 326 TYR A O 1
ATOM 2504 N N . LEU A 1 327 ? -3.810 -0.033 -8.321 1.00 98.31 327 LEU A N 1
ATOM 2505 C CA . LEU A 1 327 ? -4.556 -0.304 -7.080 1.00 98.31 327 LEU A CA 1
ATOM 2506 C C . LEU A 1 327 ? -5.964 -0.844 -7.336 1.00 98.31 327 LEU A C 1
ATOM 2508 O O . LEU A 1 327 ? -6.441 -1.682 -6.575 1.00 98.31 327 LEU A O 1
ATOM 2512 N N . SER A 1 328 ? -6.626 -0.420 -8.413 1.00 98.06 328 SER A N 1
ATOM 2513 C CA . SER A 1 328 ? -7.907 -1.002 -8.827 1.00 98.06 328 SER A CA 1
ATOM 2514 C C . SER A 1 328 ? -7.779 -2.493 -9.155 1.00 98.06 328 SER A C 1
ATOM 2516 O O . SER A 1 328 ? -8.678 -3.277 -8.842 1.00 98.06 328 SER A O 1
ATOM 2518 N N . ASP A 1 329 ? -6.644 -2.910 -9.724 1.00 98.56 329 ASP A N 1
ATOM 2519 C CA . ASP A 1 329 ? -6.341 -4.316 -9.979 1.00 98.56 329 ASP A CA 1
ATOM 2520 C C . ASP A 1 329 ? -5.994 -5.058 -8.689 1.00 98.56 329 ASP A C 1
ATOM 2522 O O . ASP A 1 329 ? -6.496 -6.159 -8.458 1.00 98.56 329 ASP A O 1
ATOM 2526 N N . TRP A 1 330 ? -5.226 -4.417 -7.802 1.00 98.81 330 TRP A N 1
ATOM 2527 C CA . TRP A 1 330 ? -4.934 -4.941 -6.471 1.00 98.81 330 TRP A CA 1
ATOM 2528 C C . TRP A 1 330 ? -6.220 -5.220 -5.685 1.00 98.81 330 TRP A C 1
ATOM 2530 O O . TRP A 1 330 ? -6.382 -6.319 -5.152 1.00 98.81 330 TRP A O 1
ATOM 2540 N N . PHE A 1 331 ? -7.164 -4.273 -5.654 1.00 98.62 331 PHE A N 1
ATOM 2541 C CA . PHE A 1 331 ? -8.448 -4.439 -4.972 1.00 98.62 331 PHE A CA 1
ATOM 2542 C C . PHE A 1 331 ? -9.287 -5.563 -5.575 1.00 98.62 331 PHE A C 1
ATOM 2544 O O . PHE A 1 331 ? -9.836 -6.379 -4.836 1.00 98.62 331 PHE A O 1
ATOM 2551 N N . PHE A 1 332 ? -9.369 -5.630 -6.904 1.00 98.50 332 PHE A N 1
ATOM 2552 C CA . PHE A 1 332 ? -10.137 -6.661 -7.595 1.00 98.50 332 PHE A CA 1
ATOM 2553 C C . PHE A 1 332 ? -9.578 -8.070 -7.347 1.00 98.50 332 PHE A C 1
ATOM 2555 O O . PHE A 1 332 ? -10.327 -8.985 -6.996 1.00 98.50 332 PHE A O 1
ATOM 2562 N N . ASP A 1 333 ? -8.264 -8.263 -7.496 1.00 98.62 333 ASP A N 1
ATOM 2563 C CA . ASP A 1 333 ? -7.626 -9.566 -7.282 1.00 98.62 333 ASP A CA 1
ATOM 2564 C C . ASP A 1 333 ? -7.738 -9.998 -5.811 1.00 98.62 333 ASP A C 1
ATOM 2566 O O . ASP A 1 333 ? -8.097 -11.141 -5.521 1.00 98.62 333 ASP A O 1
ATOM 2570 N N . ASN A 1 334 ? -7.533 -9.076 -4.864 1.00 98.69 334 ASN A N 1
ATOM 2571 C CA . ASN A 1 334 ? -7.650 -9.372 -3.435 1.00 98.69 334 ASN A CA 1
ATOM 2572 C C . ASN A 1 334 ? -9.096 -9.586 -2.962 1.00 98.69 334 ASN A C 1
ATOM 2574 O O . ASN A 1 334 ? -9.303 -10.344 -2.011 1.00 98.69 334 ASN A O 1
ATOM 2578 N N . GLU A 1 335 ? -10.102 -9.017 -3.632 1.00 98.12 335 GLU A N 1
ATOM 2579 C CA . GLU A 1 335 ? -11.504 -9.391 -3.405 1.00 98.12 335 GLU A CA 1
ATOM 2580 C C . GLU A 1 335 ? -11.763 -10.840 -3.840 1.00 98.12 335 GLU A C 1
ATOM 2582 O O . GLU A 1 335 ? -12.319 -11.635 -3.079 1.00 98.12 335 GLU A O 1
ATOM 2587 N N . ARG A 1 336 ? -11.270 -11.240 -5.019 1.00 97.69 336 ARG A N 1
ATOM 2588 C CA . ARG A 1 336 ? -11.391 -12.627 -5.507 1.00 97.69 336 ARG A CA 1
ATOM 2589 C C . ARG A 1 336 ? -10.650 -13.633 -4.629 1.00 97.69 336 ARG A C 1
ATOM 2591 O O . ARG A 1 336 ? -11.149 -14.739 -4.422 1.00 97.69 336 ARG A O 1
ATOM 2598 N N . LYS A 1 337 ? -9.498 -13.246 -4.074 1.00 97.62 337 LYS A N 1
ATOM 2599 C CA . LYS A 1 337 ? -8.738 -14.037 -3.089 1.00 97.62 337 LYS A CA 1
ATOM 2600 C C . LYS A 1 337 ? -9.373 -14.045 -1.692 1.00 97.62 337 LYS A C 1
ATOM 2602 O O . LYS A 1 337 ? -8.831 -14.692 -0.799 1.00 97.62 337 LYS A O 1
ATOM 2607 N N . ARG A 1 338 ? -10.501 -13.348 -1.486 1.00 97.81 338 ARG A N 1
ATOM 2608 C CA . ARG A 1 338 ? -11.182 -13.187 -0.187 1.00 97.81 338 ARG A CA 1
ATOM 2609 C C . ARG A 1 338 ? -10.280 -12.591 0.900 1.00 97.81 338 ARG A C 1
ATOM 2611 O O . ARG A 1 338 ? -10.420 -12.906 2.076 1.00 97.81 338 ARG A O 1
ATOM 2618 N N . VAL A 1 339 ? -9.343 -11.731 0.506 1.00 98.44 339 VAL A N 1
ATOM 2619 C CA . VAL A 1 339 ? -8.483 -10.971 1.427 1.00 98.44 339 VAL A CA 1
ATOM 2620 C C . VAL A 1 339 ? -9.192 -9.698 1.875 1.00 98.44 339 VAL A C 1
ATOM 2622 O O . VAL A 1 339 ? -9.082 -9.292 3.029 1.00 98.44 339 VAL A O 1
ATOM 2625 N N . VAL A 1 340 ? -9.933 -9.073 0.962 1.00 98.62 340 VAL A N 1
ATOM 2626 C CA . VAL A 1 340 ? -10.696 -7.848 1.208 1.00 98.62 340 VAL A CA 1
ATOM 2627 C C . VAL A 1 340 ? -12.098 -7.972 0.615 1.00 98.62 340 VAL A C 1
ATOM 2629 O O . VAL A 1 340 ? -12.361 -8.840 -0.212 1.00 98.62 340 VAL A O 1
ATOM 2632 N N . ARG A 1 341 ? -13.000 -7.080 1.012 1.00 98.38 341 ARG A N 1
ATOM 2633 C CA . ARG A 1 341 ? -14.278 -6.822 0.345 1.00 98.38 341 ARG A CA 1
ATOM 2634 C C . ARG A 1 341 ? -14.259 -5.403 -0.202 1.00 98.38 341 ARG A C 1
ATOM 2636 O O . ARG A 1 341 ? -13.968 -4.468 0.546 1.00 98.38 341 ARG A O 1
ATOM 2643 N N . LEU A 1 342 ? -14.566 -5.223 -1.482 1.00 97.81 342 LEU A N 1
ATOM 2644 C CA . LEU A 1 342 ? -14.585 -3.908 -2.113 1.00 97.81 342 LEU A CA 1
ATOM 2645 C C . LEU A 1 342 ? -15.881 -3.178 -1.743 1.00 97.81 342 LEU A C 1
ATOM 2647 O O . LEU A 1 342 ? -16.929 -3.391 -2.357 1.00 97.81 342 LEU A O 1
ATOM 2651 N N . ILE A 1 343 ? -15.790 -2.308 -0.735 1.00 98.38 343 ILE A N 1
ATOM 2652 C CA . ILE A 1 343 ? -16.937 -1.577 -0.180 1.00 98.38 343 ILE A CA 1
ATOM 2653 C C . ILE A 1 343 ? -17.230 -0.271 -0.914 1.00 98.38 343 ILE A C 1
ATOM 2655 O O . ILE A 1 343 ? -18.259 0.336 -0.652 1.00 98.38 343 ILE A O 1
ATOM 2659 N N . THR A 1 344 ? -16.365 0.167 -1.837 1.00 98.31 344 THR A N 1
ATOM 2660 C CA . THR A 1 344 ? -16.542 1.424 -2.590 1.00 98.31 344 THR A CA 1
ATOM 2661 C C . THR A 1 344 ? -17.958 1.593 -3.135 1.00 98.31 344 THR A C 1
ATOM 2663 O O . THR A 1 344 ? -18.540 2.658 -2.984 1.00 98.31 344 THR A O 1
ATOM 2666 N N . ARG A 1 345 ? -18.534 0.524 -3.698 1.00 96.81 345 ARG A N 1
ATOM 2667 C CA . ARG A 1 345 ? -19.885 0.501 -4.282 1.00 96.81 345 ARG A CA 1
ATOM 2668 C C . ARG A 1 345 ? -21.028 0.707 -3.288 1.00 96.81 345 ARG A C 1
ATOM 2670 O O . ARG A 1 345 ? -22.141 1.028 -3.683 1.00 96.81 345 ARG A O 1
ATOM 2677 N N . GLU A 1 346 ? -20.759 0.485 -2.007 1.00 97.25 346 GLU A N 1
ATOM 2678 C CA . GLU A 1 346 ? -21.725 0.600 -0.911 1.00 97.25 346 GLU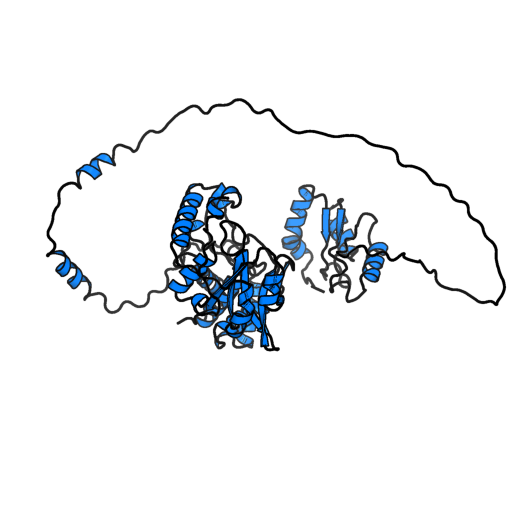 A CA 1
ATOM 2679 C C . GLU A 1 346 ? -21.694 1.996 -0.274 1.00 97.25 346 GLU A C 1
ATOM 2681 O O . GLU A 1 346 ? -22.550 2.323 0.547 1.00 97.25 346 GLU A O 1
ATOM 2686 N N . LEU A 1 347 ? -20.699 2.819 -0.619 1.00 98.25 347 LEU A N 1
ATOM 2687 C CA . LEU A 1 347 ? -20.528 4.142 -0.036 1.00 98.25 347 LEU A CA 1
ATOM 2688 C C . LEU A 1 347 ? -21.439 5.171 -0.722 1.00 98.25 347 LEU A C 1
ATOM 2690 O O . LEU A 1 347 ? -21.586 5.163 -1.948 1.00 98.25 347 LEU A O 1
ATOM 2694 N N . PRO A 1 348 ? -22.024 6.112 0.042 1.00 97.75 348 PRO A N 1
ATOM 2695 C CA . PRO A 1 348 ? -22.852 7.161 -0.527 1.00 97.75 348 PRO A CA 1
ATOM 2696 C C . PRO A 1 348 ? -22.032 8.012 -1.497 1.00 97.75 348 PRO A C 1
ATOM 2698 O O . PRO A 1 348 ? -20.916 8.438 -1.203 1.00 97.75 348 PRO A O 1
ATOM 2701 N N . GLY A 1 349 ? -22.608 8.264 -2.671 1.00 96.62 349 GLY A N 1
ATOM 2702 C CA . GLY A 1 349 ? -21.962 9.059 -3.708 1.00 96.62 349 GLY A CA 1
ATOM 2703 C C . GLY A 1 349 ? -21.009 8.292 -4.623 1.00 96.62 349 GLY A C 1
ATOM 2704 O O . GLY A 1 349 ? -20.488 8.912 -5.554 1.00 96.62 349 GLY A O 1
ATOM 2705 N N . ALA A 1 350 ? -20.817 6.987 -4.401 1.00 98.00 350 ALA A N 1
ATOM 2706 C CA . ALA A 1 350 ? -20.064 6.132 -5.307 1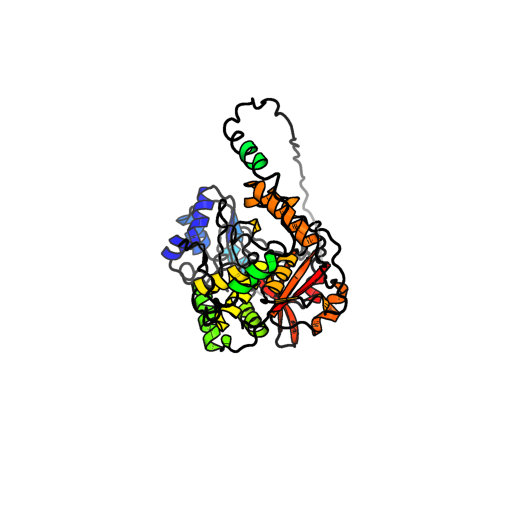.00 98.00 350 ALA A CA 1
ATOM 2707 C C . ALA A 1 350 ? -20.609 6.224 -6.736 1.00 98.00 350 ALA A C 1
ATOM 2709 O O . ALA A 1 350 ? -21.820 6.254 -6.967 1.00 98.00 350 ALA A O 1
ATOM 2710 N N . MET A 1 351 ? -19.702 6.294 -7.702 1.00 98.12 351 MET A N 1
ATOM 2711 C CA . MET A 1 351 ? -20.048 6.359 -9.113 1.00 98.12 351 MET A CA 1
ATOM 2712 C C . MET A 1 351 ? -19.010 5.648 -9.970 1.00 98.12 351 MET A C 1
ATOM 2714 O O . MET A 1 351 ? -17.904 5.346 -9.520 1.00 98.12 351 MET A O 1
ATOM 2718 N N . ARG A 1 352 ? -19.379 5.380 -11.223 1.00 97.81 352 ARG A N 1
ATOM 2719 C CA . ARG A 1 352 ? -18.506 4.719 -12.190 1.00 97.81 352 ARG A CA 1
ATOM 2720 C C . ARG A 1 352 ? -17.232 5.534 -12.429 1.00 97.81 352 ARG A C 1
ATOM 2722 O O . ARG A 1 352 ? -17.285 6.732 -12.699 1.00 97.81 352 ARG A O 1
ATOM 2729 N N . PHE A 1 353 ? -16.094 4.856 -12.385 1.00 97.38 353 PHE A N 1
ATOM 2730 C CA . PHE A 1 353 ? -14.794 5.388 -12.760 1.00 97.38 353 PHE A CA 1
ATOM 2731 C C . PHE A 1 353 ? -14.621 5.252 -14.278 1.00 97.38 353 PHE A C 1
ATOM 2733 O O . PHE A 1 353 ? -14.463 4.154 -14.803 1.00 97.38 353 PHE A O 1
ATOM 2740 N N . ALA A 1 354 ? -14.717 6.368 -15.004 1.00 94.50 354 ALA A N 1
ATOM 2741 C CA . ALA A 1 354 ? -14.751 6.363 -16.471 1.00 94.50 354 ALA A CA 1
ATOM 2742 C C . ALA A 1 354 ? -13.369 6.453 -17.137 1.00 94.50 354 ALA A C 1
ATOM 2744 O O . ALA A 1 354 ? -13.249 6.226 -18.342 1.00 94.50 354 ALA A O 1
ATOM 2745 N N . LYS A 1 355 ? -12.330 6.825 -16.383 1.00 95.94 355 LYS A N 1
ATOM 2746 C CA . LYS A 1 355 ? -11.008 7.082 -16.951 1.00 95.94 355 LYS A CA 1
ATOM 2747 C C . LYS A 1 355 ? -10.349 5.780 -17.395 1.00 95.94 355 LYS A C 1
ATOM 2749 O O . LYS A 1 355 ? -10.283 4.818 -16.634 1.00 95.94 355 LYS A O 1
ATOM 2754 N N . ARG A 1 356 ? -9.824 5.787 -18.621 1.00 97.12 356 ARG A N 1
ATOM 2755 C CA . ARG A 1 356 ? -9.069 4.666 -19.179 1.00 97.12 356 ARG A CA 1
ATOM 2756 C C . ARG A 1 356 ? -7.720 4.531 -18.474 1.00 97.12 356 ARG A C 1
ATOM 2758 O O . ARG A 1 356 ? -7.026 5.527 -18.291 1.00 97.12 356 ARG A O 1
ATOM 2765 N N . ILE A 1 357 ? -7.356 3.303 -18.124 1.00 98.50 357 ILE A N 1
ATOM 2766 C CA . ILE A 1 357 ? -6.092 2.951 -17.472 1.00 98.50 357 ILE A CA 1
ATOM 2767 C C . ILE A 1 357 ? -5.129 2.397 -18.524 1.00 98.50 357 ILE A C 1
ATOM 2769 O O . ILE A 1 357 ? -5.456 1.418 -19.194 1.00 98.50 357 ILE A O 1
ATOM 2773 N N . ASN A 1 358 ? -3.987 3.050 -18.719 1.00 98.31 358 ASN A N 1
ATOM 2774 C CA . ASN A 1 358 ? -2.952 2.653 -19.681 1.00 98.31 358 ASN A CA 1
ATOM 2775 C C . ASN A 1 358 ? -1.564 3.267 -19.401 1.00 98.31 358 ASN A C 1
ATOM 2777 O O . ASN A 1 358 ? -0.724 3.298 -20.298 1.00 98.31 358 ASN A O 1
ATOM 2781 N N . PHE A 1 359 ? -1.336 3.820 -18.204 1.00 98.00 359 PHE A N 1
ATOM 2782 C CA . PHE A 1 359 ? -0.156 4.638 -17.906 1.00 98.00 359 PHE A CA 1
ATOM 2783 C C . PHE A 1 359 ? 1.162 3.891 -18.139 1.00 98.00 359 PHE A C 1
ATOM 2785 O O . PHE A 1 359 ? 2.037 4.376 -18.847 1.00 98.00 359 PHE A O 1
ATOM 2792 N N . MET A 1 360 ? 1.301 2.687 -17.588 1.00 97.94 360 MET A N 1
ATOM 2793 C CA . MET A 1 360 ? 2.538 1.912 -17.674 1.00 97.94 360 MET A CA 1
ATOM 2794 C C . MET A 1 360 ? 2.863 1.483 -19.108 1.00 97.94 360 MET A C 1
ATOM 2796 O O . MET A 1 360 ? 4.020 1.574 -19.513 1.00 97.94 360 MET A O 1
ATOM 2800 N N . SER A 1 361 ? 1.876 1.034 -19.896 1.00 97.75 361 SER A N 1
ATOM 2801 C CA . SER A 1 361 ? 2.133 0.682 -21.303 1.00 97.75 361 SER A CA 1
ATOM 2802 C C . SER A 1 361 ? 2.349 1.894 -22.210 1.00 97.75 361 SER A C 1
ATOM 2804 O O . SER A 1 361 ? 3.004 1.757 -23.244 1.00 97.75 361 SER A O 1
ATOM 2806 N N . ALA A 1 362 ? 1.831 3.068 -21.832 1.00 97.00 362 ALA A N 1
ATOM 2807 C CA . ALA A 1 362 ? 2.087 4.332 -22.516 1.00 97.00 362 ALA A CA 1
ATOM 2808 C C . ALA A 1 362 ? 3.455 4.946 -22.162 1.00 97.00 362 ALA A C 1
ATOM 2810 O O . ALA A 1 362 ? 3.973 5.730 -22.954 1.00 97.00 362 ALA A O 1
ATOM 2811 N N . HIS A 1 363 ? 4.032 4.570 -21.014 1.00 96.62 363 HIS A N 1
ATOM 2812 C CA . HIS A 1 363 ? 5.299 5.091 -20.486 1.00 96.62 363 HIS A CA 1
ATOM 2813 C C . HIS A 1 363 ? 6.282 3.980 -20.060 1.00 96.62 363 HIS A C 1
ATOM 2815 O O . HIS A 1 363 ? 6.777 3.999 -18.927 1.00 96.62 363 HIS A O 1
ATOM 2821 N N . PRO A 1 364 ? 6.582 2.973 -20.906 1.00 96.00 364 PRO A N 1
ATOM 2822 C CA . PRO A 1 364 ? 7.443 1.852 -20.522 1.00 96.00 364 PRO A CA 1
ATOM 2823 C C . PRO A 1 364 ? 8.868 2.288 -20.142 1.00 96.00 364 PRO A C 1
ATOM 2825 O O . PRO A 1 364 ? 9.515 1.628 -19.335 1.00 96.00 364 PRO A O 1
ATOM 2828 N N . GLU A 1 365 ? 9.353 3.411 -20.669 1.00 94.69 365 GLU A N 1
ATOM 2829 C CA . GLU A 1 365 ? 10.658 3.999 -20.358 1.00 94.69 365 GLU A CA 1
ATOM 2830 C C . GLU A 1 365 ? 10.802 4.462 -18.902 1.00 94.69 365 GLU A C 1
ATOM 2832 O O . GLU A 1 365 ? 11.921 4.560 -18.401 1.00 94.69 365 GLU A O 1
ATOM 2837 N N . ALA A 1 366 ? 9.687 4.718 -18.208 1.00 90.88 366 ALA A N 1
ATOM 2838 C CA . ALA A 1 366 ? 9.689 5.120 -16.803 1.00 90.88 366 ALA A CA 1
ATOM 2839 C C . ALA A 1 366 ? 9.931 3.941 -15.841 1.00 90.88 366 ALA A C 1
ATOM 2841 O O . ALA A 1 366 ? 10.179 4.154 -14.654 1.00 90.88 366 ALA A O 1
ATOM 2842 N N . TYR A 1 367 ? 9.880 2.701 -16.339 1.00 92.19 367 TYR A N 1
ATOM 2843 C CA . TYR A 1 367 ? 9.988 1.483 -15.540 1.00 92.19 367 TYR A CA 1
ATOM 2844 C C . TYR A 1 367 ? 11.154 0.643 -16.039 1.00 92.19 367 TYR A C 1
ATOM 2846 O O . TYR A 1 367 ? 11.130 0.145 -17.164 1.00 92.19 367 TYR A O 1
ATOM 2854 N N . ARG A 1 368 ? 12.162 0.427 -15.189 1.00 92.56 368 ARG A N 1
ATOM 2855 C CA . ARG A 1 368 ? 13.394 -0.279 -15.571 1.00 92.56 368 ARG A CA 1
ATOM 2856 C C . ARG A 1 368 ? 13.114 -1.635 -16.231 1.00 92.56 368 ARG A C 1
ATOM 2858 O O . ARG A 1 368 ? 13.685 -1.938 -17.274 1.00 92.56 368 ARG A O 1
ATOM 2865 N N . GLN A 1 369 ? 12.198 -2.417 -15.661 1.00 93.06 369 GLN A N 1
ATOM 2866 C CA . GLN A 1 369 ? 11.838 -3.743 -16.163 1.00 93.06 369 GLN A CA 1
ATOM 2867 C C . GLN A 1 369 ? 11.117 -3.691 -17.516 1.00 93.06 369 GLN A C 1
ATOM 2869 O O . GLN A 1 369 ? 11.322 -4.567 -18.353 1.00 93.06 369 GLN A O 1
ATOM 2874 N N . LEU A 1 370 ? 10.280 -2.674 -17.754 1.00 94.62 370 LEU A N 1
ATOM 2875 C CA . LEU A 1 370 ? 9.559 -2.532 -19.023 1.00 94.62 370 LEU A CA 1
ATOM 2876 C C . LEU A 1 370 ? 10.468 -1.978 -20.121 1.00 94.62 370 LEU A C 1
ATOM 2878 O O . LEU A 1 370 ? 10.421 -2.468 -21.248 1.00 94.62 370 LEU A O 1
ATOM 2882 N N . ALA A 1 371 ? 11.331 -1.020 -19.778 1.00 93.25 371 ALA A N 1
ATOM 2883 C CA . ALA A 1 371 ? 12.352 -0.485 -20.670 1.00 93.25 371 ALA A CA 1
ATOM 2884 C C . ALA A 1 371 ? 13.323 -1.581 -21.140 1.00 93.25 371 ALA A C 1
ATOM 2886 O O . ALA A 1 371 ? 13.686 -1.625 -22.315 1.00 93.25 371 ALA A O 1
ATOM 2887 N N . ALA A 1 372 ? 13.704 -2.494 -20.241 1.00 91.94 372 ALA A N 1
ATOM 2888 C CA . ALA A 1 372 ? 14.586 -3.613 -20.555 1.00 91.94 372 ALA A CA 1
ATOM 2889 C C . ALA A 1 372 ? 13.890 -4.754 -21.322 1.00 91.94 372 ALA A C 1
ATOM 2891 O O . ALA A 1 372 ? 14.562 -5.520 -22.014 1.00 91.94 372 ALA A O 1
ATOM 2892 N N . ASN A 1 373 ? 12.562 -4.897 -21.215 1.00 93.31 373 ASN A N 1
ATOM 2893 C CA . ASN A 1 373 ? 11.840 -6.037 -21.777 1.00 93.31 373 ASN A CA 1
ATOM 2894 C C . ASN A 1 373 ? 10.491 -5.642 -22.424 1.00 93.31 373 ASN A C 1
ATOM 2896 O O . ASN A 1 373 ? 9.453 -5.591 -21.751 1.00 93.31 373 ASN A O 1
ATOM 2900 N N . PRO A 1 374 ? 10.457 -5.477 -23.762 1.00 94.31 374 PRO A N 1
ATOM 2901 C CA . PRO A 1 374 ? 9.233 -5.169 -24.506 1.00 94.31 374 PRO A CA 1
ATOM 2902 C C . PRO A 1 374 ? 8.106 -6.206 -24.353 1.00 94.31 374 PRO A C 1
ATOM 2904 O O . PRO A 1 374 ? 6.931 -5.880 -24.546 1.00 94.31 374 PRO A O 1
ATOM 2907 N N . ASP A 1 375 ? 8.409 -7.459 -23.998 1.00 96.12 375 ASP A N 1
ATOM 2908 C CA . ASP A 1 375 ? 7.384 -8.485 -23.769 1.00 96.12 375 ASP A CA 1
ATOM 2909 C C . ASP A 1 375 ? 6.613 -8.220 -22.480 1.00 96.12 375 ASP A C 1
ATOM 2911 O O . ASP A 1 375 ? 5.396 -8.430 -22.445 1.00 96.12 375 ASP A O 1
ATOM 2915 N N . LEU A 1 376 ? 7.291 -7.708 -21.446 1.00 96.06 376 LEU A N 1
ATOM 2916 C CA . LEU A 1 376 ? 6.643 -7.262 -20.215 1.00 96.06 376 LEU A CA 1
ATOM 2917 C C . LEU A 1 376 ? 5.727 -6.070 -20.493 1.00 96.06 376 LEU A C 1
ATOM 2919 O O . LEU A 1 376 ? 4.577 -6.094 -20.058 1.00 96.06 376 LEU A O 1
ATOM 2923 N N . ALA A 1 377 ? 6.159 -5.099 -21.305 1.00 96.00 377 ALA A N 1
ATOM 2924 C CA . ALA A 1 377 ? 5.302 -3.980 -21.712 1.00 96.00 377 ALA A CA 1
ATOM 2925 C C . ALA A 1 377 ? 4.026 -4.466 -22.434 1.00 96.00 377 ALA A C 1
ATOM 2927 O O . ALA A 1 377 ? 2.917 -4.026 -22.127 1.00 96.00 377 ALA A O 1
ATOM 2928 N N . ARG A 1 378 ? 4.143 -5.465 -23.324 1.00 97.94 378 ARG A N 1
ATOM 2929 C CA . ARG A 1 378 ? 2.982 -6.094 -23.988 1.00 97.94 378 ARG A CA 1
ATOM 2930 C C . ARG A 1 378 ? 2.082 -6.879 -23.029 1.00 97.94 378 ARG A C 1
ATOM 2932 O O . ARG A 1 378 ? 0.879 -6.979 -23.271 1.00 97.94 378 ARG A O 1
ATOM 2939 N N . LYS A 1 379 ? 2.635 -7.490 -21.978 1.00 97.88 379 LYS A N 1
ATOM 2940 C CA . LYS A 1 379 ? 1.844 -8.146 -20.921 1.00 97.88 379 LYS A CA 1
ATOM 2941 C C . LYS A 1 379 ? 1.079 -7.113 -20.093 1.00 97.88 379 LYS A C 1
ATOM 2943 O O . LYS A 1 379 ? -0.122 -7.286 -19.916 1.00 97.88 379 LYS A O 1
ATOM 2948 N N . ILE A 1 380 ? 1.728 -6.023 -19.685 1.00 98.38 380 ILE A N 1
ATOM 2949 C CA . ILE A 1 380 ? 1.087 -4.909 -18.975 1.00 98.38 380 ILE A CA 1
ATOM 2950 C C . ILE A 1 380 ? -0.055 -4.307 -19.802 1.00 98.38 380 ILE A C 1
ATOM 2952 O O . ILE A 1 380 ? -1.156 -4.164 -19.285 1.00 98.38 380 ILE A O 1
ATOM 2956 N N . ALA A 1 381 ? 0.139 -4.077 -21.105 1.00 98.38 381 ALA A N 1
ATOM 2957 C CA . ALA A 1 381 ? -0.930 -3.584 -21.979 1.00 98.38 381 ALA A CA 1
ATOM 2958 C C . ALA A 1 381 ? -2.166 -4.510 -22.014 1.00 98.38 381 ALA A C 1
ATOM 2960 O O . ALA A 1 381 ? -3.301 -4.045 -22.096 1.00 98.38 381 ALA A O 1
ATOM 2961 N N . ARG A 1 382 ? -1.973 -5.836 -21.933 1.00 98.50 382 ARG A N 1
ATOM 2962 C CA . ARG A 1 382 ? -3.085 -6.800 -21.830 1.00 98.50 382 ARG A CA 1
ATOM 2963 C C . ARG A 1 382 ? -3.781 -6.732 -20.475 1.00 98.50 382 ARG A C 1
ATOM 2965 O O . ARG A 1 382 ? -5.007 -6.728 -20.438 1.00 98.50 382 ARG A O 1
ATOM 2972 N N . VAL A 1 383 ? -3.014 -6.625 -19.391 1.00 98.38 383 VAL A N 1
ATOM 2973 C CA . VAL A 1 383 ? -3.560 -6.410 -18.042 1.00 98.38 383 VAL A CA 1
ATOM 2974 C C . VAL A 1 383 ? -4.405 -5.136 -18.007 1.00 98.38 383 VAL A C 1
ATOM 2976 O O . VAL A 1 383 ? -5.518 -5.145 -17.497 1.00 98.38 383 VAL A O 1
ATOM 2979 N N . GLU A 1 384 ? -3.942 -4.053 -18.623 1.00 98.69 384 GLU A N 1
ATOM 2980 C CA . GLU A 1 384 ? -4.695 -2.802 -18.717 1.00 98.69 384 GLU A CA 1
ATOM 2981 C C . GLU A 1 384 ? -6.014 -2.968 -19.485 1.00 98.69 384 GLU A C 1
ATOM 2983 O O . GLU A 1 384 ? -7.035 -2.416 -19.076 1.00 98.69 384 GLU A O 1
ATOM 2988 N N . VAL A 1 385 ? -6.052 -3.769 -20.558 1.00 98.50 385 VAL A N 1
ATOM 2989 C CA . VAL A 1 385 ? -7.315 -4.123 -21.237 1.00 98.50 385 VAL A CA 1
ATOM 2990 C C . VAL A 1 385 ? -8.271 -4.846 -20.282 1.00 98.50 385 VAL A C 1
ATOM 2992 O O . VAL A 1 385 ? -9.451 -4.501 -20.230 1.00 98.50 385 VAL A O 1
ATOM 2995 N N . GLU A 1 386 ? -7.774 -5.804 -19.496 1.00 98.12 386 GLU A N 1
ATOM 2996 C CA . GLU A 1 386 ? -8.582 -6.528 -18.507 1.00 98.12 386 GLU A CA 1
ATOM 2997 C C . GLU A 1 386 ? -9.095 -5.622 -17.384 1.00 98.12 386 GLU A C 1
ATOM 2999 O O . GLU A 1 386 ? -10.227 -5.795 -16.936 1.00 98.12 386 GLU A O 1
ATOM 3004 N N . ILE A 1 387 ? -8.292 -4.656 -16.928 1.00 98.38 387 ILE A N 1
ATOM 3005 C CA . ILE A 1 387 ? -8.706 -3.670 -15.923 1.00 98.38 387 ILE A CA 1
ATOM 3006 C C . ILE A 1 387 ? -9.826 -2.787 -16.490 1.00 98.38 387 ILE A C 1
ATOM 3008 O O . ILE A 1 387 ? -10.868 -2.638 -15.856 1.00 98.38 387 ILE A O 1
ATOM 3012 N N . ASN A 1 388 ? -9.654 -2.255 -17.705 1.00 98.38 388 ASN A N 1
ATOM 3013 C CA . ASN A 1 388 ? -10.636 -1.372 -18.349 1.00 98.38 388 ASN A CA 1
ATOM 3014 C C . ASN A 1 388 ? -11.970 -2.061 -18.685 1.00 98.38 388 ASN A C 1
ATOM 3016 O O . ASN A 1 388 ? -12.970 -1.380 -18.902 1.00 98.38 388 ASN A O 1
ATOM 3020 N N . ALA A 1 389 ? -12.002 -3.395 -18.743 1.00 98.00 389 ALA A N 1
ATOM 3021 C CA . ALA A 1 389 ? -13.228 -4.158 -18.965 1.00 98.00 389 ALA A CA 1
ATOM 3022 C C . ALA A 1 389 ? -14.119 -4.265 -17.710 1.00 98.00 389 ALA A C 1
ATOM 3024 O O . ALA A 1 389 ? -15.257 -4.728 -17.801 1.00 98.00 389 ALA A O 1
ATOM 3025 N N . ARG A 1 390 ? -13.616 -3.873 -16.532 1.00 96.75 390 ARG A N 1
ATOM 3026 C CA . ARG A 1 390 ? -14.320 -3.999 -15.248 1.00 96.75 390 ARG A CA 1
ATOM 3027 C C . ARG A 1 390 ? -15.207 -2.786 -14.986 1.00 96.75 390 ARG A C 1
ATOM 3029 O O . ARG A 1 390 ? -14.886 -1.667 -15.376 1.00 96.75 390 ARG A O 1
ATOM 3036 N N . ASP A 1 391 ? -16.294 -2.997 -14.246 1.00 95.25 391 ASP A N 1
ATOM 3037 C CA . ASP A 1 391 ? -17.078 -1.891 -13.690 1.00 95.25 391 ASP A CA 1
ATOM 3038 C C . ASP A 1 391 ? -16.405 -1.376 -12.412 1.00 95.25 391 ASP A C 1
ATOM 3040 O O . ASP A 1 391 ? -16.662 -1.845 -11.303 1.00 95.25 391 ASP A O 1
ATOM 3044 N N . ILE A 1 392 ? -15.458 -0.459 -12.593 1.00 97.31 392 ILE A N 1
ATOM 3045 C CA . ILE A 1 392 ? -14.730 0.174 -11.495 1.00 97.31 392 ILE A CA 1
ATOM 3046 C C . ILE A 1 392 ? -15.567 1.342 -10.973 1.00 97.31 392 ILE A C 1
ATOM 3048 O O . ILE A 1 392 ? -16.091 2.142 -11.749 1.00 97.31 392 ILE A O 1
ATOM 3052 N N . GLN A 1 393 ? -15.668 1.466 -9.653 1.00 98.12 393 GLN A N 1
ATOM 3053 C CA . GLN A 1 393 ? -16.348 2.575 -8.990 1.00 98.12 393 GLN A CA 1
ATOM 3054 C C . GLN A 1 393 ? -15.394 3.308 -8.052 1.00 98.12 393 GLN A C 1
ATOM 3056 O O . GLN A 1 393 ? -14.429 2.727 -7.559 1.00 98.12 393 GLN A O 1
ATOM 3061 N N . TYR A 1 394 ? -15.677 4.581 -7.804 1.00 98.69 394 TYR A N 1
ATOM 3062 C CA . TYR A 1 394 ? -14.958 5.426 -6.855 1.00 98.69 394 TYR A CA 1
ATOM 3063 C C . TYR A 1 394 ? -15.925 6.403 -6.180 1.00 98.69 394 TYR A C 1
ATOM 3065 O O . TYR A 1 394 ? -17.016 6.663 -6.692 1.00 98.69 394 TYR A O 1
ATOM 3073 N N . VAL A 1 395 ? -15.530 6.949 -5.033 1.00 98.69 395 VAL A N 1
ATOM 3074 C CA . VAL A 1 395 ? -16.233 8.053 -4.371 1.00 98.69 395 VAL A CA 1
ATOM 3075 C C . VAL A 1 395 ? -15.497 9.352 -4.709 1.00 98.69 395 VAL A C 1
ATOM 3077 O O . VAL A 1 395 ? -14.346 9.502 -4.290 1.00 98.69 395 VAL A O 1
ATOM 3080 N N . PRO A 1 396 ? -16.115 10.292 -5.447 1.00 98.25 396 PRO A N 1
ATOM 3081 C CA . PRO A 1 396 ? -15.511 11.587 -5.753 1.00 98.25 396 PRO A CA 1
ATOM 3082 C C . PRO A 1 396 ? -15.146 12.369 -4.494 1.00 98.25 396 PRO A C 1
ATOM 3084 O O . PRO A 1 396 ? -15.854 12.278 -3.488 1.00 98.25 396 PRO A O 1
ATOM 3087 N N . ARG A 1 397 ? -14.072 13.167 -4.546 1.00 97.38 397 ARG A N 1
ATOM 3088 C CA . ARG A 1 397 ? -13.521 13.883 -3.377 1.00 97.38 397 ARG A CA 1
ATOM 3089 C C . ARG A 1 397 ? -14.573 14.699 -2.626 1.00 97.38 397 ARG A C 1
ATOM 3091 O O . ARG A 1 397 ? -14.603 14.679 -1.401 1.00 97.38 397 ARG A O 1
ATOM 3098 N N . GLU A 1 398 ? -15.476 15.352 -3.351 1.00 96.81 398 GLU A N 1
ATOM 3099 C CA . GLU A 1 398 ? -16.542 16.192 -2.807 1.00 96.81 398 GLU A CA 1
ATOM 3100 C C . GLU A 1 398 ? -17.618 15.394 -2.058 1.00 96.81 398 GLU A C 1
ATOM 3102 O O . GLU A 1 398 ? -18.353 15.960 -1.255 1.00 96.81 398 GLU A O 1
ATOM 3107 N N . LYS A 1 399 ? -17.684 14.075 -2.270 1.00 97.62 399 LYS A N 1
ATOM 3108 C CA . LYS A 1 399 ? -18.613 13.158 -1.594 1.00 97.62 399 LYS A CA 1
ATOM 3109 C C . LYS A 1 399 ? -17.947 12.328 -0.495 1.00 97.62 399 LYS A C 1
ATOM 3111 O O . LYS A 1 399 ? -18.640 11.644 0.258 1.00 97.62 399 LYS A O 1
ATOM 3116 N N . VAL A 1 400 ? -16.617 12.396 -0.354 1.00 97.50 400 VAL A N 1
ATOM 3117 C CA . VAL A 1 400 ? -15.881 11.603 0.646 1.00 97.50 400 VAL A CA 1
ATOM 3118 C C . VAL A 1 400 ? -16.295 11.958 2.068 1.00 97.50 400 VAL A C 1
ATOM 3120 O O . VAL A 1 400 ? -16.462 11.049 2.875 1.00 97.50 400 VAL A O 1
ATOM 3123 N N . ALA A 1 401 ? -16.545 13.236 2.369 1.00 96.31 401 ALA A N 1
ATOM 3124 C CA . ALA A 1 401 ? -17.000 13.658 3.696 1.00 96.31 401 ALA A CA 1
ATOM 3125 C C . ALA A 1 401 ? -18.296 12.939 4.129 1.00 96.31 401 ALA A C 1
ATOM 3127 O O . ALA A 1 401 ? -18.425 12.540 5.284 1.00 96.31 401 ALA A O 1
ATOM 3128 N N . THR A 1 402 ? -19.222 12.695 3.196 1.00 96.19 402 THR A N 1
ATOM 3129 C CA . THR A 1 402 ? -20.474 11.961 3.451 1.00 96.19 402 THR A CA 1
ATOM 3130 C C . THR A 1 402 ? -20.252 10.458 3.627 1.00 96.19 402 THR A C 1
ATOM 3132 O O . THR A 1 402 ? -20.961 9.818 4.399 1.00 96.19 402 THR A O 1
ATOM 3135 N N . ALA A 1 403 ? -19.269 9.879 2.935 1.00 96.06 403 ALA A N 1
ATOM 3136 C CA . ALA A 1 403 ? -18.926 8.460 3.051 1.00 96.06 403 ALA A CA 1
ATOM 3137 C C . ALA A 1 403 ? -18.083 8.138 4.299 1.00 96.06 403 ALA A C 1
ATOM 3139 O O . ALA A 1 403 ? -18.147 7.026 4.825 1.00 96.06 403 ALA A O 1
ATOM 3140 N N . GLN A 1 404 ? -17.311 9.109 4.789 1.00 95.00 404 GLN A N 1
ATOM 3141 C CA . GLN A 1 404 ? -16.323 8.953 5.856 1.00 95.00 404 GLN A CA 1
ATOM 3142 C C . GLN A 1 404 ? -16.853 8.313 7.158 1.00 95.00 404 GLN A C 1
ATOM 3144 O O . GLN A 1 404 ? -16.128 7.503 7.743 1.00 95.00 404 GLN A O 1
ATOM 3149 N N . PRO A 1 405 ? -18.091 8.582 7.628 1.00 96.00 405 PRO A N 1
ATOM 3150 C CA . PRO A 1 405 ? -18.631 7.929 8.824 1.00 96.00 405 PRO A CA 1
ATOM 3151 C C . PRO A 1 405 ? -18.751 6.401 8.715 1.00 96.00 405 PRO A C 1
ATOM 3153 O O . PRO A 1 405 ? -18.690 5.718 9.734 1.00 96.00 405 PRO A O 1
ATOM 3156 N N . LEU A 1 406 ? -18.888 5.852 7.501 1.00 97.44 406 LEU A N 1
ATOM 3157 C CA . LEU A 1 406 ? -19.034 4.407 7.258 1.00 97.44 406 LEU A CA 1
ATOM 3158 C C . LEU A 1 406 ? -17.693 3.659 7.195 1.00 97.44 406 LEU A C 1
ATOM 3160 O O . LEU A 1 406 ? -17.658 2.419 7.208 1.00 97.44 406 LEU A O 1
ATOM 3164 N N . LEU A 1 407 ? -16.593 4.408 7.116 1.00 98.25 407 LEU A N 1
ATOM 3165 C CA .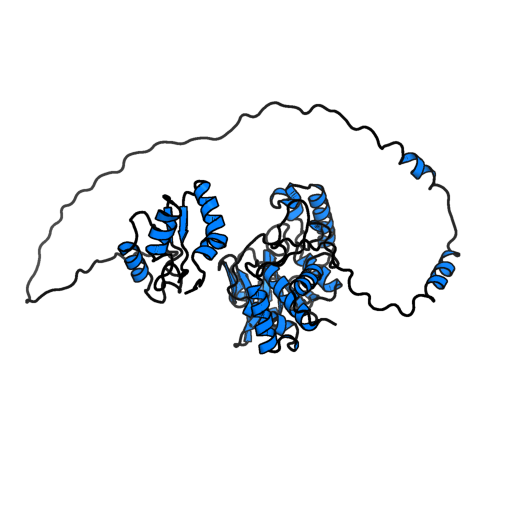 LEU A 1 407 ? -15.241 3.873 7.073 1.00 98.25 407 LEU A CA 1
ATOM 3166 C C . LEU A 1 407 ? -14.751 3.518 8.480 1.00 98.25 407 LEU A C 1
ATOM 3168 O O . LEU A 1 407 ? -15.134 4.127 9.484 1.00 98.25 407 LEU A O 1
ATOM 3172 N N . LYS A 1 408 ? -13.897 2.503 8.560 1.00 98.38 408 LYS A N 1
ATOM 3173 C CA . LYS A 1 408 ? -13.397 1.934 9.815 1.00 98.38 408 LYS A CA 1
ATOM 3174 C C . LYS A 1 408 ? -11.875 1.913 9.832 1.00 98.38 408 LYS A C 1
ATOM 3176 O O . LYS A 1 408 ? -11.237 1.941 8.782 1.00 98.38 408 LYS A O 1
ATOM 3181 N N . THR A 1 409 ? -11.302 1.841 11.032 1.00 98.75 409 THR A N 1
ATOM 3182 C CA . THR A 1 409 ? -9.872 1.565 11.195 1.00 98.75 409 THR A CA 1
ATOM 3183 C C . THR A 1 409 ? -9.504 0.293 10.429 1.00 98.75 409 THR A C 1
ATOM 3185 O O . THR A 1 409 ? -10.199 -0.721 10.520 1.00 98.75 409 THR A O 1
ATOM 3188 N N . GLY A 1 410 ? -8.433 0.372 9.643 1.00 98.56 410 GLY A N 1
ATOM 3189 C CA . GLY A 1 410 ? -7.929 -0.716 8.812 1.00 98.56 410 GLY A CA 1
ATOM 3190 C C . GLY A 1 410 ? -8.558 -0.828 7.421 1.00 98.56 410 GLY A C 1
ATOM 3191 O O . GLY A 1 410 ? -8.048 -1.612 6.624 1.00 98.56 410 GLY A O 1
ATOM 3192 N N . ASP A 1 411 ? -9.600 -0.056 7.082 1.00 98.88 411 ASP A N 1
ATOM 3193 C CA . ASP A 1 411 ? -10.036 0.048 5.682 1.00 98.88 411 ASP A CA 1
ATOM 3194 C C . ASP A 1 411 ? -8.874 0.583 4.824 1.00 98.88 411 ASP A C 1
ATOM 3196 O O . ASP A 1 411 ? -8.191 1.536 5.202 1.00 98.88 411 ASP A O 1
ATOM 3200 N N . ILE A 1 412 ? -8.637 -0.043 3.673 1.00 98.88 412 ILE A N 1
ATOM 3201 C CA . ILE A 1 412 ? -7.562 0.313 2.745 1.00 98.88 412 ILE A CA 1
ATOM 3202 C C . ILE A 1 412 ? -8.129 1.289 1.723 1.00 98.88 412 ILE A C 1
ATOM 3204 O O . ILE A 1 412 ? -9.140 0.999 1.080 1.00 98.88 412 ILE A O 1
ATOM 3208 N N . VAL A 1 413 ? -7.464 2.428 1.560 1.00 98.50 413 VAL A N 1
ATOM 3209 C CA . VAL A 1 413 ? -7.881 3.507 0.663 1.00 98.50 413 VAL A CA 1
ATOM 3210 C C . VAL A 1 413 ? -6.871 3.663 -0.464 1.00 98.50 413 VAL A C 1
ATOM 3212 O O . VAL A 1 413 ? -5.692 3.900 -0.213 1.00 98.50 413 VAL A O 1
ATOM 3215 N N . GLY A 1 414 ? -7.348 3.582 -1.703 1.00 98.62 414 GLY A N 1
ATOM 3216 C CA . GLY A 1 414 ? -6.644 4.051 -2.892 1.00 98.62 414 GLY A CA 1
ATOM 3217 C C . GLY A 1 414 ? -7.126 5.453 -3.250 1.00 98.62 414 GLY A C 1
ATOM 3218 O O . GLY A 1 414 ? -8.320 5.666 -3.456 1.00 98.62 414 GLY A O 1
ATOM 3219 N N . VAL A 1 415 ? -6.217 6.420 -3.303 1.00 98.50 415 VAL A N 1
ATOM 3220 C CA . VAL A 1 415 ? -6.521 7.810 -3.651 1.00 98.50 415 VAL A CA 1
ATOM 3221 C C . VAL A 1 415 ? -6.507 7.953 -5.166 1.00 98.50 415 VAL A C 1
ATOM 3223 O O . V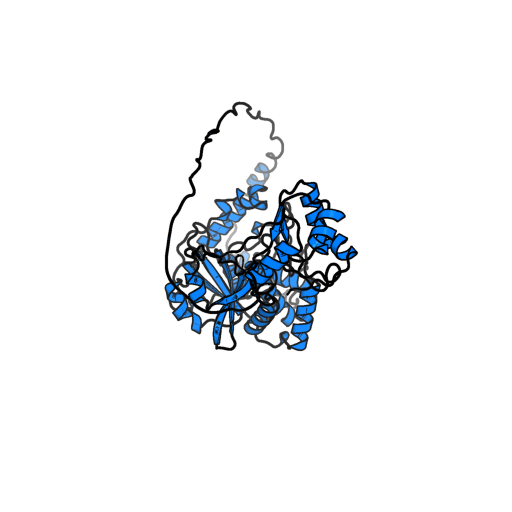AL A 1 415 ? -5.447 7.928 -5.799 1.00 98.50 415 VAL A O 1
ATOM 3226 N N . THR A 1 416 ? -7.695 8.103 -5.748 1.00 98.62 416 THR A N 1
ATOM 3227 C CA . THR A 1 416 ? -7.858 8.254 -7.197 1.00 98.62 416 THR A CA 1
ATOM 3228 C C . THR A 1 416 ? -7.292 9.582 -7.683 1.00 98.62 416 THR A C 1
ATOM 3230 O O . THR A 1 416 ? -7.292 10.572 -6.944 1.00 98.62 416 THR A O 1
ATOM 3233 N N . THR A 1 417 ? -6.801 9.603 -8.922 1.00 98.06 417 THR A N 1
ATOM 3234 C CA . THR A 1 417 ? -6.083 10.757 -9.479 1.00 98.06 417 THR A CA 1
ATOM 3235 C C . THR A 1 417 ? -6.722 11.317 -10.749 1.00 98.06 417 THR A C 1
ATOM 3237 O O . THR A 1 417 ? -7.535 10.656 -11.395 1.00 98.06 417 THR A O 1
ATOM 3240 N N . SER A 1 418 ? -6.351 12.534 -11.139 1.00 96.62 418 SER A N 1
ATOM 3241 C CA . SER A 1 418 ? -6.639 13.134 -12.443 1.00 96.62 418 SER A CA 1
ATOM 3242 C C . SER A 1 418 ? -5.562 12.835 -13.490 1.00 96.62 418 SER A C 1
ATOM 3244 O O . SER A 1 418 ? -5.773 13.158 -14.648 1.00 96.62 418 SER A O 1
ATOM 3246 N N . ILE A 1 419 ? -4.426 12.231 -13.111 1.00 95.44 419 ILE A N 1
ATOM 3247 C CA . ILE A 1 419 ? -3.340 11.873 -14.045 1.00 95.44 419 ILE A CA 1
ATOM 3248 C C . ILE A 1 419 ? -3.875 10.910 -15.108 1.00 95.44 419 ILE A C 1
ATOM 3250 O O . ILE A 1 419 ? -4.463 9.881 -14.764 1.00 95.44 419 ILE A O 1
ATOM 3254 N N . ASP A 1 420 ? -3.691 11.238 -16.383 1.00 96.06 420 ASP A N 1
ATOM 3255 C CA . ASP A 1 420 ? -4.177 10.422 -17.495 1.00 96.06 420 ASP A CA 1
ATOM 3256 C C . ASP A 1 420 ? -3.583 9.011 -17.453 1.00 96.06 420 ASP A C 1
ATOM 3258 O O . ASP A 1 420 ? -2.423 8.822 -17.106 1.00 96.06 420 ASP A O 1
ATOM 3262 N N . GLY A 1 421 ? -4.395 7.997 -17.754 1.00 94.88 421 GLY A N 1
ATOM 3263 C CA . GLY A 1 421 ? -3.948 6.602 -17.778 1.00 94.88 421 GLY A CA 1
ATOM 3264 C C . GLY A 1 421 ? -3.750 5.928 -16.414 1.00 94.88 421 GLY A C 1
ATOM 3265 O O . GLY A 1 421 ? -3.547 4.714 -16.393 1.00 94.88 421 GLY A O 1
ATOM 3266 N N . LEU A 1 422 ? -3.810 6.654 -15.290 1.00 97.00 422 LEU A N 1
ATOM 3267 C CA . LEU A 1 422 ? -3.524 6.125 -13.947 1.00 97.00 422 LEU A CA 1
ATOM 3268 C C . LEU A 1 422 ? -4.770 6.126 -13.054 1.00 97.00 422 LEU A C 1
ATOM 3270 O O . LEU A 1 422 ? -5.450 7.138 -12.943 1.00 97.00 422 LEU A O 1
ATOM 3274 N N . ASP A 1 423 ? -5.082 5.034 -12.368 1.00 97.62 423 ASP A N 1
ATOM 3275 C CA . ASP A 1 423 ? -6.251 4.949 -11.485 1.00 97.62 423 ASP A CA 1
ATOM 3276 C C . ASP A 1 423 ? -6.059 5.707 -10.164 1.00 97.62 423 ASP A C 1
ATOM 3278 O O . ASP A 1 423 ? -6.783 6.668 -9.882 1.00 97.62 423 ASP A O 1
ATOM 3282 N N . CYS A 1 424 ? -5.059 5.307 -9.383 1.00 97.88 424 CYS A N 1
ATOM 3283 C CA . CYS A 1 424 ? -4.725 5.871 -8.085 1.00 97.88 424 CYS A CA 1
ATOM 3284 C C . CYS A 1 424 ? -3.283 6.376 -8.069 1.00 97.88 424 CYS A C 1
ATOM 3286 O O . CYS A 1 424 ? -2.385 5.721 -8.586 1.00 97.88 424 CYS A O 1
ATOM 3288 N N . ALA A 1 425 ? -3.058 7.531 -7.444 1.00 94.12 425 ALA A N 1
ATOM 3289 C CA . ALA A 1 425 ? -1.715 8.091 -7.269 1.00 94.12 425 ALA A CA 1
ATOM 3290 C C . ALA A 1 425 ? -1.117 7.789 -5.890 1.00 94.12 425 ALA A C 1
ATOM 3292 O O . ALA A 1 425 ? 0.078 7.979 -5.687 1.00 94.12 425 ALA A O 1
ATOM 3293 N N . HIS A 1 426 ? -1.945 7.368 -4.931 1.00 97.50 426 HIS A N 1
ATOM 3294 C CA . HIS A 1 426 ? -1.517 7.169 -3.553 1.00 97.50 426 HIS A CA 1
ATOM 3295 C C . HIS A 1 426 ? -2.377 6.130 -2.833 1.00 97.50 426 HIS A C 1
ATOM 3297 O O . HIS A 1 426 ? -3.488 5.832 -3.274 1.00 97.50 426 HIS A O 1
ATOM 3303 N N . ALA A 1 427 ? -1.886 5.607 -1.711 1.00 97.94 427 ALA A N 1
ATOM 3304 C CA . ALA A 1 427 ? -2.597 4.643 -0.880 1.00 97.94 427 ALA A CA 1
ATOM 3305 C C . ALA A 1 427 ? -2.394 4.902 0.617 1.00 97.94 427 ALA A C 1
ATOM 3307 O O . ALA A 1 427 ? -1.447 5.573 1.031 1.00 97.94 427 ALA A O 1
ATOM 3308 N N . GLY A 1 428 ? -3.265 4.328 1.439 1.00 98.31 428 GLY A N 1
ATOM 3309 C CA . GLY A 1 428 ? -3.089 4.304 2.884 1.00 98.31 428 GLY A CA 1
ATOM 3310 C C . GLY A 1 428 ? -4.172 3.512 3.601 1.00 98.31 428 GLY A C 1
ATOM 3311 O O . GLY A 1 428 ? -4.996 2.835 2.986 1.00 98.31 428 GLY A O 1
ATOM 3312 N N . LEU A 1 429 ? -4.156 3.617 4.923 1.00 98.81 429 LEU A N 1
ATOM 3313 C CA . LEU A 1 429 ? -5.117 3.001 5.823 1.00 98.81 429 LEU A CA 1
ATOM 3314 C C . LEU A 1 429 ? -5.985 4.082 6.461 1.00 98.81 429 LEU A C 1
ATOM 3316 O O . LEU A 1 429 ? -5.492 5.120 6.903 1.00 98.81 429 LEU A O 1
ATOM 3320 N N . CYS A 1 430 ? -7.279 3.821 6.566 1.00 98.75 430 CYS A N 1
ATOM 3321 C CA . CYS A 1 430 ? -8.138 4.554 7.477 1.00 98.75 430 CYS A CA 1
ATOM 3322 C C . CYS A 1 430 ? -7.738 4.237 8.921 1.00 98.75 430 CYS A C 1
ATOM 3324 O O . CYS A 1 430 ? -7.588 3.071 9.292 1.00 98.75 430 CYS A O 1
ATOM 3326 N N . TYR A 1 431 ? -7.617 5.267 9.753 1.00 98.62 431 TYR A N 1
ATOM 3327 C CA . TYR A 1 431 ? -7.381 5.118 11.184 1.00 98.62 431 TYR A CA 1
ATOM 3328 C C . TYR A 1 431 ? -8.269 6.085 11.957 1.00 98.62 431 TYR A C 1
ATOM 3330 O O . TYR A 1 431 ? -8.210 7.297 11.742 1.00 98.62 431 TYR A O 1
ATOM 3338 N N . ARG A 1 432 ? -9.112 5.560 12.847 1.00 97.56 432 ARG A N 1
ATOM 3339 C CA . ARG A 1 432 ? -9.936 6.385 13.728 1.00 97.56 432 ARG A CA 1
ATOM 3340 C C . ARG A 1 432 ? -9.139 6.722 14.983 1.00 97.56 432 ARG A C 1
ATOM 3342 O O . ARG A 1 432 ? -8.756 5.829 15.731 1.00 97.56 432 ARG A O 1
ATOM 3349 N N . ASP A 1 433 ? -8.854 8.005 15.185 1.00 95.06 433 ASP A N 1
ATOM 3350 C CA . ASP A 1 433 ? -8.094 8.446 16.352 1.00 95.06 433 ASP A CA 1
ATOM 3351 C C . ASP A 1 433 ? -8.926 8.394 17.647 1.00 95.06 433 ASP A C 1
ATOM 3353 O O . ASP A 1 433 ? -10.124 8.107 17.638 1.00 95.06 433 ASP A O 1
ATOM 3357 N N . ALA A 1 434 ? -8.286 8.698 18.780 1.00 93.31 434 ALA A N 1
ATOM 3358 C CA . ALA A 1 434 ? -8.941 8.696 20.088 1.00 93.31 434 ALA A CA 1
ATOM 3359 C C . ALA A 1 434 ? -10.098 9.711 20.206 1.00 93.31 434 ALA A C 1
ATOM 3361 O O . ALA A 1 434 ? -10.952 9.557 21.073 1.00 93.31 434 ALA A O 1
ATOM 3362 N N . SER A 1 435 ? -10.143 10.731 19.340 1.00 93.94 435 SER A N 1
ATOM 3363 C CA . SER A 1 435 ? -11.247 11.697 19.261 1.00 93.94 435 SER A CA 1
ATOM 3364 C C . SER A 1 435 ? -12.379 11.245 18.330 1.00 93.94 435 SER A C 1
ATOM 3366 O O . SER A 1 435 ? -13.375 11.946 18.180 1.00 93.94 435 SER A O 1
ATOM 3368 N N . GLY A 1 436 ? -12.249 10.072 17.704 1.00 94.12 436 GLY A N 1
ATOM 3369 C CA . GLY A 1 436 ? -13.229 9.528 16.771 1.00 94.12 436 GLY A CA 1
ATOM 3370 C C . GLY A 1 436 ? -13.076 10.039 15.337 1.00 94.12 436 GLY A C 1
ATOM 3371 O O . GLY A 1 436 ? -13.863 9.632 14.476 1.00 94.12 436 GLY A O 1
ATOM 3372 N N . VAL A 1 437 ? -12.074 10.874 15.043 1.00 95.94 437 VAL A N 1
ATOM 3373 C CA . VAL A 1 437 ? -11.844 11.434 13.703 1.00 95.94 437 VAL A CA 1
ATOM 3374 C C . VAL A 1 437 ? -11.163 10.394 12.822 1.00 95.94 437 VAL A C 1
ATOM 3376 O O . VAL A 1 437 ? -10.164 9.784 13.210 1.00 95.94 437 VAL A O 1
ATOM 3379 N N . LEU A 1 438 ? -11.701 10.188 11.617 1.00 97.69 438 LEU A N 1
ATOM 3380 C CA . LEU A 1 438 ? -11.121 9.272 10.642 1.00 97.69 438 LEU A CA 1
ATOM 3381 C C . LEU A 1 438 ? -10.005 9.966 9.855 1.00 97.69 438 LEU A C 1
ATOM 3383 O O . LEU A 1 438 ? -10.252 10.861 9.047 1.00 97.69 438 LEU A O 1
ATOM 3387 N N . ARG A 1 439 ? -8.776 9.517 10.074 1.00 97.94 439 ARG A N 1
ATOM 3388 C CA . ARG A 1 439 ? -7.564 10.059 9.462 1.00 97.94 439 ARG A CA 1
ATOM 3389 C C . ARG A 1 439 ? -6.962 9.087 8.461 1.00 97.94 439 ARG A C 1
ATOM 3391 O O . ARG A 1 439 ? -7.265 7.891 8.475 1.00 97.94 439 ARG A O 1
ATOM 3398 N N . LEU A 1 440 ? -6.089 9.617 7.610 1.00 98.31 440 LEU A N 1
ATOM 3399 C CA . LEU A 1 440 ? -5.275 8.817 6.704 1.00 98.31 440 LEU A CA 1
ATOM 3400 C C . LEU A 1 440 ? -3.931 8.485 7.361 1.00 98.31 440 LEU A C 1
ATOM 3402 O O . LEU A 1 440 ? -3.139 9.375 7.661 1.00 98.31 440 LEU A O 1
ATOM 3406 N N . LEU A 1 441 ? -3.662 7.200 7.546 1.00 98.62 441 LEU A N 1
ATOM 3407 C CA . LEU A 1 441 ? -2.365 6.677 7.956 1.00 98.62 441 LEU A CA 1
ATOM 3408 C C . LEU A 1 441 ? -1.636 6.152 6.714 1.00 98.62 441 LEU A C 1
ATOM 3410 O O . LEU A 1 441 ? -2.132 5.242 6.050 1.00 98.62 441 LEU A O 1
ATOM 3414 N N . HIS A 1 442 ? -0.494 6.740 6.356 1.00 98.31 442 HIS A N 1
ATOM 3415 C CA . HIS A 1 442 ? 0.184 6.423 5.094 1.00 98.31 442 HIS A CA 1
ATOM 3416 C C . HIS A 1 442 ? 1.678 6.761 5.099 1.00 98.31 442 HIS A C 1
ATOM 3418 O O . HIS A 1 442 ? 2.127 7.622 5.853 1.00 98.31 442 HIS A O 1
ATOM 3424 N N . GLY A 1 443 ? 2.441 6.144 4.190 1.00 95.25 443 GLY A N 1
ATOM 3425 C CA . GLY A 1 443 ? 3.774 6.624 3.813 1.00 95.25 443 GLY A CA 1
ATOM 3426 C C . GLY A 1 443 ? 3.665 7.966 3.088 1.00 95.25 443 GLY A C 1
ATOM 3427 O O . GLY A 1 443 ? 2.965 8.061 2.084 1.00 95.25 443 GLY A O 1
ATOM 3428 N N . SER A 1 444 ? 4.300 9.022 3.593 1.00 92.81 444 SER A N 1
ATOM 3429 C CA . SER A 1 444 ? 4.249 10.370 3.013 1.00 92.81 444 SER A CA 1
ATOM 3430 C C . SER A 1 444 ? 5.583 10.742 2.380 1.00 92.81 444 SER A C 1
ATOM 3432 O O . SER A 1 444 ? 6.602 10.801 3.066 1.00 92.81 444 SER A O 1
ATOM 3434 N N . THR A 1 445 ? 5.568 11.072 1.087 1.00 82.94 445 THR A N 1
ATOM 3435 C CA . THR A 1 445 ? 6.735 11.626 0.381 1.00 82.94 445 THR A CA 1
ATOM 3436 C C . THR A 1 445 ? 7.142 12.981 0.962 1.00 82.94 445 THR A C 1
ATOM 3438 O O . THR A 1 445 ? 8.324 13.233 1.184 1.00 82.94 445 THR A O 1
ATOM 3441 N N . THR A 1 446 ? 6.169 13.846 1.268 1.00 85.38 446 THR A N 1
ATOM 3442 C CA . THR A 1 446 ? 6.409 15.191 1.813 1.00 85.38 446 THR A CA 1
ATOM 3443 C C . THR A 1 446 ? 7.023 15.146 3.207 1.00 85.38 446 THR A C 1
ATOM 3445 O O . THR A 1 446 ? 7.964 15.885 3.482 1.00 85.38 446 THR A O 1
ATOM 3448 N N . GLN A 1 447 ? 6.516 14.270 4.078 1.00 91.69 447 GLN A N 1
ATOM 3449 C CA . GLN A 1 447 ? 7.030 14.119 5.446 1.00 91.69 447 GLN A CA 1
ATOM 3450 C C . GLN A 1 447 ? 8.185 13.113 5.539 1.00 91.69 447 GLN A C 1
ATOM 3452 O O . GLN A 1 447 ? 8.775 12.954 6.603 1.00 91.69 447 GLN A O 1
ATOM 3457 N N . LYS A 1 448 ? 8.509 12.437 4.429 1.00 92.75 448 LYS A N 1
ATOM 3458 C CA . LYS A 1 448 ? 9.549 11.407 4.311 1.00 92.75 448 LYS A CA 1
ATOM 3459 C C . LYS A 1 448 ? 9.419 10.260 5.319 1.00 92.75 448 LYS A C 1
ATOM 3461 O O . LYS A 1 448 ? 10.421 9.647 5.683 1.00 92.75 448 LYS A O 1
ATOM 3466 N N . ALA A 1 449 ? 8.200 9.961 5.763 1.00 95.69 449 ALA A N 1
ATOM 3467 C CA . ALA A 1 449 ? 7.926 8.909 6.734 1.00 95.69 449 ALA A CA 1
ATOM 3468 C C . ALA A 1 449 ? 6.465 8.443 6.690 1.00 95.69 449 ALA A C 1
ATOM 3470 O O . ALA A 1 449 ? 5.597 9.124 6.138 1.00 95.69 449 ALA A O 1
ATOM 3471 N N . VAL A 1 450 ? 6.182 7.308 7.329 1.00 97.12 450 VAL A N 1
ATOM 3472 C CA . VAL A 1 450 ? 4.819 6.891 7.679 1.00 97.12 450 VAL A CA 1
ATOM 3473 C C . VAL A 1 450 ? 4.251 7.842 8.732 1.00 97.12 450 VAL A C 1
ATOM 3475 O O . VAL A 1 450 ? 4.829 8.020 9.807 1.00 97.12 450 VAL A O 1
ATOM 3478 N N . ILE A 1 451 ? 3.102 8.447 8.444 1.00 97.50 451 ILE A N 1
ATOM 3479 C CA . ILE A 1 451 ? 2.448 9.414 9.328 1.00 97.50 451 ILE A CA 1
ATOM 3480 C C . ILE A 1 451 ? 0.946 9.166 9.437 1.00 97.50 451 ILE A C 1
ATOM 3482 O O . ILE A 1 451 ? 0.309 8.691 8.499 1.00 97.50 451 ILE A O 1
ATOM 3486 N N . LEU A 1 452 ? 0.386 9.549 10.583 1.00 98.00 452 LEU A N 1
ATOM 3487 C CA . LEU A 1 452 ? -1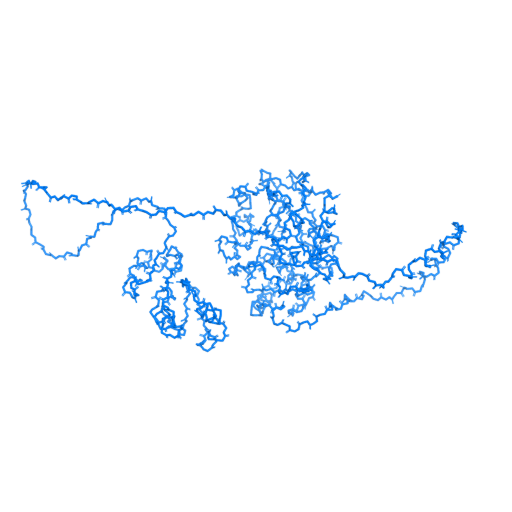.044 9.771 10.747 1.00 98.00 452 LEU A CA 1
ATOM 3488 C C . LEU A 1 452 ? -1.337 11.226 10.360 1.00 98.00 452 LEU A C 1
ATOM 3490 O O . LEU A 1 452 ? -1.010 12.143 11.115 1.00 98.00 452 LEU A O 1
ATOM 3494 N N . ASP A 1 453 ? -1.888 11.434 9.169 1.00 95.94 453 ASP A N 1
ATOM 3495 C CA . ASP A 1 453 ? -2.155 12.764 8.625 1.00 95.94 453 ASP A CA 1
ATOM 3496 C C . ASP A 1 453 ? -3.511 13.308 9.127 1.00 95.94 453 ASP A C 1
ATOM 3498 O O . ASP A 1 453 ? -4.082 12.857 10.126 1.00 95.94 453 ASP A O 1
ATOM 3502 N N . ALA A 1 454 ? -4.013 14.343 8.469 1.00 94.25 454 ALA A N 1
ATOM 3503 C CA . ALA A 1 454 ? -5.304 14.940 8.728 1.00 94.25 454 ALA A CA 1
ATOM 3504 C C . ALA A 1 454 ? -6.464 13.980 8.442 1.00 94.25 454 ALA A C 1
ATOM 3506 O O . ALA A 1 454 ? -6.310 12.864 7.936 1.00 94.25 454 ALA A O 1
ATOM 3507 N N . GLU A 1 455 ? -7.655 14.470 8.770 1.00 96.62 455 GLU A N 1
ATOM 3508 C CA . GLU A 1 455 ? -8.911 13.885 8.331 1.00 96.62 455 GLU A CA 1
ATOM 3509 C C . GLU A 1 455 ? -8.877 13.584 6.823 1.00 96.62 455 GLU A C 1
ATOM 3511 O O . GLU A 1 455 ? -8.409 14.407 6.027 1.00 96.62 455 GLU A O 1
ATOM 3516 N N . LEU A 1 456 ? -9.369 12.405 6.430 1.00 95.62 456 LEU A N 1
ATOM 3517 C CA . LEU A 1 456 ? -9.258 11.902 5.059 1.00 95.62 456 LEU A CA 1
ATOM 3518 C C . LEU A 1 456 ? -9.836 12.887 4.028 1.00 95.62 456 LEU A C 1
ATOM 3520 O O . LEU A 1 456 ? -9.175 13.192 3.034 1.00 95.62 456 LEU A O 1
ATOM 3524 N N . ALA A 1 457 ? -11.030 13.434 4.273 1.00 95.06 457 ALA A N 1
ATOM 3525 C CA . ALA A 1 457 ? -11.640 14.421 3.381 1.00 95.06 457 ALA A CA 1
ATOM 3526 C C . ALA A 1 457 ? -10.791 15.702 3.246 1.00 95.06 457 ALA A C 1
ATOM 3528 O O . ALA A 1 457 ? -10.598 16.207 2.139 1.00 95.06 457 ALA A O 1
ATOM 3529 N N . THR A 1 458 ? -10.224 16.202 4.350 1.00 95.56 458 THR A N 1
ATOM 3530 C CA . THR A 1 458 ? -9.323 17.366 4.330 1.00 95.56 458 THR A CA 1
ATOM 3531 C C . THR A 1 458 ? -8.037 17.073 3.563 1.00 95.56 458 THR A C 1
ATOM 3533 O O . THR A 1 458 ? -7.582 17.913 2.788 1.00 95.56 458 THR A O 1
ATOM 3536 N N . TYR A 1 459 ? -7.452 15.886 3.747 1.00 94.81 459 TYR A N 1
ATOM 3537 C CA . TYR A 1 459 ? -6.244 15.464 3.038 1.00 94.81 459 TYR A CA 1
ATOM 3538 C C . TYR A 1 459 ? -6.441 15.489 1.515 1.00 94.81 459 TYR A C 1
ATOM 3540 O O . TYR A 1 459 ? -5.607 16.041 0.795 1.00 94.81 459 TYR A O 1
ATOM 3548 N N . LEU A 1 460 ? -7.567 14.960 1.020 1.00 94.19 460 LEU A N 1
ATOM 3549 C CA . LEU A 1 460 ? -7.871 14.928 -0.416 1.00 94.19 460 LEU A CA 1
ATOM 3550 C C . LEU A 1 460 ? -7.961 16.328 -1.038 1.00 94.19 460 LEU A C 1
ATOM 3552 O O . LEU A 1 460 ? -7.660 16.487 -2.217 1.00 94.19 460 LEU A O 1
ATOM 3556 N N . GLY A 1 461 ? -8.323 17.346 -0.255 1.00 91.31 461 GLY A N 1
ATOM 3557 C CA . GLY A 1 461 ? -8.373 18.736 -0.710 1.00 91.31 461 GLY A CA 1
ATOM 3558 C C . GLY A 1 461 ? -7.004 19.401 -0.905 1.00 91.31 461 GLY A C 1
ATOM 3559 O O . GLY A 1 461 ? -6.938 20.473 -1.501 1.00 91.31 461 GLY A O 1
ATOM 3560 N N . ARG A 1 462 ? -5.909 18.798 -0.419 1.00 91.94 462 ARG A N 1
ATOM 3561 C CA . ARG A 1 462 ? -4.566 19.413 -0.449 1.00 91.94 462 ARG A CA 1
ATOM 3562 C C . ARG A 1 462 ? -3.827 19.239 -1.769 1.00 91.94 462 ARG A C 1
ATOM 3564 O O . ARG A 1 462 ? -2.946 20.037 -2.075 1.00 91.94 462 ARG A O 1
ATOM 3571 N N . VAL A 1 463 ? -4.150 18.194 -2.527 1.00 88.75 463 VAL A N 1
ATOM 3572 C CA . VAL A 1 463 ? -3.477 17.869 -3.788 1.00 88.75 463 VAL A CA 1
ATOM 3573 C C . VAL A 1 463 ? -4.500 17.960 -4.909 1.00 88.75 463 VAL A C 1
ATOM 3575 O O . VAL A 1 463 ? -5.481 17.223 -4.930 1.00 88.75 463 VAL A O 1
ATOM 3578 N N . SER A 1 464 ? -4.273 18.871 -5.854 1.00 91.69 464 SER A N 1
ATOM 3579 C CA . SER A 1 464 ? -5.232 19.169 -6.926 1.00 91.69 464 SER A CA 1
ATOM 3580 C C . SER A 1 464 ? -5.527 17.971 -7.826 1.00 91.69 464 SER A C 1
ATOM 3582 O O . SER A 1 464 ? -6.644 17.865 -8.332 1.00 91.69 464 SER A O 1
ATOM 3584 N N . SER A 1 465 ? -4.555 17.070 -7.995 1.00 92.69 465 SER A N 1
ATOM 3585 C CA . SER A 1 465 ? -4.717 15.848 -8.775 1.00 92.69 465 SER A CA 1
ATOM 3586 C C . SER A 1 465 ? -5.506 14.760 -8.052 1.00 92.69 465 SER A C 1
ATOM 3588 O O . SER A 1 465 ? -5.919 13.815 -8.709 1.00 92.69 465 SER A O 1
ATOM 3590 N N . HIS A 1 466 ? -5.768 14.858 -6.744 1.00 96.81 466 HIS A N 1
ATOM 3591 C CA . HIS A 1 466 ? -6.616 13.885 -6.054 1.00 96.81 466 HIS A CA 1
ATOM 3592 C C . HIS A 1 466 ? -8.088 14.114 -6.419 1.00 96.81 466 HIS A C 1
ATOM 3594 O O . HIS A 1 466 ? -8.641 15.199 -6.215 1.00 96.81 466 HIS A O 1
ATOM 3600 N N . THR A 1 467 ? -8.738 13.079 -6.954 1.00 97.88 467 THR A N 1
ATOM 3601 C CA . THR A 1 467 ? -10.115 13.150 -7.474 1.00 97.88 467 THR A CA 1
ATOM 3602 C C . THR A 1 467 ? -11.137 12.426 -6.602 1.00 97.88 467 THR A C 1
ATOM 3604 O O . THR A 1 467 ? -12.336 12.630 -6.782 1.00 97.88 467 THR A O 1
ATOM 3607 N N . GLY A 1 468 ? -10.700 11.628 -5.625 1.00 98.31 468 GLY A N 1
ATOM 3608 C CA . GLY A 1 468 ? -11.586 10.799 -4.805 1.00 98.31 468 GLY A CA 1
ATOM 3609 C C . GLY A 1 468 ? -10.891 9.567 -4.229 1.00 98.31 468 GLY A C 1
ATOM 3610 O O . GLY A 1 468 ? -9.660 9.534 -4.157 1.00 98.31 468 GLY A O 1
ATOM 3611 N N . ILE A 1 469 ? -11.671 8.553 -3.847 1.00 98.69 469 ILE A N 1
ATOM 3612 C CA . ILE A 1 469 ? -11.166 7.314 -3.239 1.00 98.69 469 ILE A CA 1
ATOM 3613 C C . ILE A 1 469 ? -11.824 6.043 -3.783 1.00 98.69 469 ILE A C 1
ATOM 3615 O O . ILE A 1 469 ? -13.008 6.020 -4.116 1.00 98.69 469 ILE A O 1
ATOM 3619 N N . MET A 1 470 ? -11.054 4.960 -3.779 1.00 98.75 470 MET A N 1
ATOM 3620 C CA . MET A 1 470 ? -11.524 3.575 -3.800 1.00 98.75 470 MET A CA 1
ATOM 3621 C C . MET A 1 470 ? -11.210 2.950 -2.439 1.00 98.75 470 MET A C 1
ATOM 3623 O O . MET A 1 470 ? -10.148 3.214 -1.878 1.00 98.75 470 MET A O 1
ATOM 3627 N N . VAL A 1 471 ? -12.121 2.149 -1.891 1.00 98.75 471 VAL A N 1
ATOM 3628 C CA . VAL A 1 471 ? -12.001 1.601 -0.536 1.00 98.75 471 VAL A CA 1
ATOM 3629 C C . VAL A 1 471 ? -12.295 0.107 -0.494 1.00 98.75 471 VAL A C 1
ATOM 3631 O O . VAL A 1 471 ? -13.358 -0.349 -0.929 1.00 98.75 471 VAL A O 1
ATOM 3634 N N . ALA A 1 472 ? -11.383 -0.647 0.113 1.00 98.69 472 ALA A N 1
ATOM 3635 C CA . ALA A 1 472 ? -11.558 -2.059 0.409 1.00 98.69 472 ALA A CA 1
ATOM 3636 C C . ALA A 1 472 ? -11.444 -2.323 1.915 1.00 98.69 472 ALA A C 1
ATOM 3638 O O . ALA A 1 472 ? -10.550 -1.811 2.586 1.00 98.69 472 ALA A O 1
ATOM 3639 N N . ARG A 1 473 ? -12.345 -3.150 2.448 1.00 98.75 473 ARG A N 1
ATOM 3640 C CA . ARG A 1 473 ? -12.350 -3.563 3.853 1.00 98.75 473 ARG A CA 1
ATOM 3641 C C . ARG A 1 473 ? -11.670 -4.923 4.000 1.00 98.75 473 ARG A C 1
ATOM 3643 O O . ARG A 1 473 ? -12.146 -5.872 3.375 1.00 98.75 473 ARG A O 1
ATOM 3650 N N . PRO A 1 474 ? -10.608 -5.059 4.809 1.00 98.56 474 PRO A N 1
ATOM 3651 C CA . PRO A 1 474 ? -9.983 -6.352 5.069 1.00 98.56 474 PRO A CA 1
ATOM 3652 C C . PRO A 1 474 ? -10.967 -7.370 5.652 1.00 98.56 474 PRO A C 1
ATOM 3654 O O . PRO A 1 474 ? -11.813 -7.032 6.482 1.00 98.56 474 PRO A O 1
ATOM 3657 N N . LEU A 1 475 ? -10.848 -8.618 5.205 1.00 98.31 475 LEU A N 1
ATOM 3658 C CA . LEU A 1 475 ? -11.584 -9.765 5.727 1.00 98.31 475 LEU A CA 1
ATOM 3659 C C . LEU A 1 475 ? -10.667 -10.580 6.634 1.00 98.31 475 LEU A C 1
ATOM 3661 O O . LEU A 1 475 ? -9.485 -10.752 6.331 1.00 98.31 475 LEU A O 1
ATOM 3665 N N . GLU A 1 476 ? -11.212 -11.076 7.744 1.00 95.38 476 GLU A N 1
ATOM 3666 C CA . GLU A 1 476 ? -10.442 -11.922 8.654 1.00 95.38 476 GLU A CA 1
ATOM 3667 C C . GLU A 1 476 ? -9.996 -13.208 7.952 1.00 95.38 476 GLU A C 1
ATOM 3669 O O . GLU A 1 476 ? -10.640 -13.707 7.024 1.00 95.38 476 GLU A O 1
ATOM 3674 N N . VAL A 1 477 ? -8.852 -13.722 8.389 1.00 86.56 477 VAL A N 1
ATOM 3675 C CA . VAL A 1 477 ? -8.318 -14.979 7.890 1.00 86.56 477 VAL A CA 1
ATOM 3676 C C . VAL A 1 477 ? -9.149 -16.133 8.449 1.00 86.56 477 VAL A C 1
ATOM 3678 O O . VAL A 1 477 ? -9.281 -16.254 9.665 1.00 86.56 477 VAL A O 1
ATOM 3681 N N . ALA A 1 478 ? -9.711 -16.944 7.550 1.00 68.38 478 ALA A N 1
ATOM 3682 C CA . ALA A 1 478 ? -10.453 -18.157 7.892 1.00 68.38 478 ALA A CA 1
ATOM 3683 C C . ALA A 1 478 ? -9.560 -19.250 8.486 1.00 68.38 478 ALA A C 1
ATOM 3685 O O . ALA A 1 478 ? -8.381 -19.343 8.052 1.00 68.38 478 ALA A O 1
#

Radius of gyration: 30.89 Å; chains: 1; bounding box: 62×110×76 Å

Sequence (478 aa):
MPDVDATIDELGRWDLVPFRAALGAGCPAVMVAHVRYRVLDRALPASLSSEVIGGLLRRRLGFSGLVLSDDLEMAAVAGPWGVAGAARRRARRLEPRCWLRSAGSWTGARSTSRRPSSAAKRRAGSSRLPDRGPTCRSSGALSIAPSPKRWLGARPSDAGACLSRLRYRAMLRAMRGLTLERRAFVTLVAKALVGAGALGISRADPVPGRDRDPNVFAGQETFEQLLRLARERAWSELPIGERIGAIGMALQQTPYVEATLELFEDREVCSVNLRGLDCVTFFESSLGFARMLRRDGRTPDSLLAEVAFTRYRGGRPTDYASRLHYLSDWFFDNERKRVVRLITRELPGAMRFAKRINFMSAHPEAYRQLAANPDLARKIARVEVEINARDIQYVPREKVATAQPLLKTGDIVGVTTSIDGLDCAHAGLCYRDASGVLRLLHGSTTQKAVILDAELATYLGRVSSHTGIMVARPLEVA

Foldseek 3Di:
DAEDADAPVRCVVPVCVVVLVCVVVVPQEDEAEQYHYCNQPVPGGLLLDCSNVVVCVCPVSVRPHAYEYDACCDCSNCVPQRSVRSVVSNVVRDDPRYDYDHPDDDDDDDDDDDDDDDDDDDDDDDDDDDDDDDDDDDDDDDDDDDDDDDDDDDDDDDDDDDDDPPPPVVVVVVPPDDDDDDPPPPVVVVVVPPPPPDDDPPPDDQAPDPPVPPLQEADPVLLVVLVVVCVVVVLLPDDLLVSLLVNLVSLFFQFADPPSQVPDQPFGHQGQHSNHDAFVSSLLLSLLVSQCVNVVHRDPSSSSQSSLQQQAQNSHGDGPLRGQPAVLSSQVRCVVVQQWAFCQVVFPQKDFDQAQAQVCLVCVVVPSNSVVDVVSSVSNNVVSVVSNVDRDIFHWLVCCVRRVVVFGRNKKKFFQFPPHNGGGPGIFTFDQDPVRATFGFGCDPVVRGTDGDDRPSVVLVPDPGGTGITIIGGDHDD

pLDDT: mean 76.67, std 27.63, range [21.78, 98.88]